Protein AF-A0A6B2KZ03-F1 (afdb_monomer_lite)

Sequence (681 aa):
MLKSKEKVSTKVFHKSSLATKYISTCLAEVIQSTKNRPAVLALSSSSALKGVYSELVRLHKTGLSFANVVVFHIDEYFPIQKDRIQSFYRFMDDNLFSLVDIKRENVHFPDGGQPKEGVEGWCREYEEKLRTLGGADVMVLGVGRGGRLGFNEPGSAKTSRTRLVHLDRQTRKDVEGTFFGIDSVPKQAITMGVGTILDSKRIFLVAFGEDKAPIIHKTVEGPVIPDVVSSYLQLHHQTELVVDSAAARNLTRIKSPWVLIPNSSGHKLDWSDFKTVKRAVIYLSLTINKSILKLTDNDYIQNHLEQLLDAQGPAHNINLQVFQQLKETITGWPGGKPTADYLGLTPDARVSRLNLDKPHGTTTRNPTDYIVHNFQHISAEGNPHINSHIYPKKVLIFSPHPDDDVISMGGTLIRLVEQGHHVAVAYQTSGNYAVWDDDVKRFSNFATRFSQLFGMEAGVLSKIERDVGTFLDKKGSGMPDNAEIRKIKGLIRETEARAAARYCGVHDKDIHFLNLPFYETGTEKKNELSHLDVDIIVNLLQEFKPHQIYAAGDLSDPHGTHRVCLKAIFKALKAIKQAKTEWLNTCQVWLYRGAWQEWEPHEIDMVIPMSPNELLQKRYAIFKHQSQKDPPAFPGSDPREFWQRSEARNRETAKIYDNLGFIDYEGMEAFVLYDVQTGKI

pLDDT: mean 88.34, std 13.54, range [32.75, 98.75]

Secondary structure (DSSP, 8-state):
----S-SSEEEEESSHHHHHHHHHHHHHHHHHH-SSS-EEEEE---GGGHHHHHHHHHHHHTT---TTEEEEE-EEEES--TTSTT-HHHHHHHHTGGGS---GGGEE---TTS-GGGHHHHHHHHHHHHHHTTS-SEEEEE--TT--BTTB-TT--TT--SEEEEPPHHHHHHHGGGGTSGGGS-SEEEE--HHHHHTSS-EEEEE-SGGGHHHHHHHHTS---TTSGGGGGGG-TTEEEEEEHHHHTTSHHHH-GGGG--GGG--------HHHHHHHHHHHHHHTT--GGG--HHHHHHTT-HHHHHHH--HHHHHHHHHHHHHHHB-S-TT-PPPHHHHTS-HHHHHHHTTPPPP-S--SS-GGGGS-S--TT--S---TTS--SS-SPEEEEEESSTTHHHHHHHHHHHHHHHTT-EEEEEE-S--TTSS-HHHHHHHHHHHHHHHHHTT--THHHHHHHHHHHHHHHH--TTPPPPHHHHHHHHHHHHHHHHHHHHHTT--GGGEEE---TTT-SSSSSPPPP-HHHHHHHHHHHHHH--SEEEEE--TT-TTSHHHHHHHHHHHHHHHHHHTT-GGGGG-EEEEEP-TT----TTT-SEEEEE-HHHHHHHHHHHTT-GGGTSS-SS-TT--S-HHHHHHHHHHHHHHHHHHHT----SEEEEEEEEBTTTTB-

Radius of gyration: 27.97 Å; chains: 1; bounding box: 70×53×86 Å

Organism: NCBI:txid1963864

InterPro domains:
  IPR003737 N-acetylglucosaminyl phosphatidylinositol deacetylase-related [PF02585] (396-572)
  IPR004547 Glucosamine-6-phosphate isomerase [cd01399] (19-248)
  IPR006148 Glucosamine/galactosamine-6-phosphate isomerase [PF01182] (19-221)
  IPR024078 Putative deacetylase LmbE-like domain superfamily [G3DSA:3.40.50.10320] (375-678)
  IPR024078 Putative deacetylase LmbE-like domain superfamily [SSF102588] (392-671)
  IPR037171 NagB/RpiA transferase-like [SSF100950] (18-253)
  IPR052960 Glucosamine-6-phosphate deaminase-like [PTHR42892] (2-677)

Foldseek 3Di:
DFPFLFLFAEDAAQDLLVLLLVVLVVLLVQCVVQPPAAAEEEEELDPSNLSNLQVNLVVQVVPRAQCRYAYAYFKFFAQDQCPDPLTSNVSCCVRHDVSHNHDPVRYHYQHNNDDPVCNVVSQVVSLVVCVVSVHHQEYEFEADLQQDTHQLAQQADLQDAWDKDFHDLQNLLLCQQVLLGSVSGGRIMTGGGNVSVLSHLAYEYEDEAQSLQVLVQCLTNNDQHSSNSSVSCSVRPHYYYRYYCNNPCNGCCNQPVLQRDDPVNPDADDLVPVLNLLSNLLCLLVVVLHALQPDFCVSCVVRNNVSVCVVVNGSNRSSVVSVVQLVLQEDQCPQADADPVLVPDDLVVNVVVLVDDDDDDDDPDDLSVLPDDDPPDDDPRHNPQHPRPDPQFQEEEEDLALQQCLLWCVLVLLSNSSSSHQYFYEHLALNLSFFDLVVLLVVLVVVLVVCVVVVHPSPVSVVLNVVSVVCVVVDDRRRFDDPSSSVSSSVLSLQLSVVLCVLSVHDPVRYHYLNQQQCVPSGLHGHQRDPSSLVSLLVVCVVSLGLEYEAAPERSPSSRSSVRSVVSNLSSLVVVVVVVDPSSVRYWYKHIHGLPDGDDSSQFSHKHFDAPVSLVSSLVSSVSSVSQQPQTSNVNSHRDGSSVSSQVQQQVVQVSVVSNPDDRGSGMRTIGIQDSPVRHD

Structure (mmCIF, N/CA/C/O backbone):
data_AF-A0A6B2KZ03-F1
#
_entry.id   AF-A0A6B2KZ03-F1
#
loop_
_atom_site.group_PDB
_atom_site.id
_atom_site.type_symbol
_atom_site.label_atom_id
_atom_site.label_alt_id
_atom_site.label_comp_id
_atom_site.label_asym_id
_atom_site.label_entity_id
_atom_site.label_seq_id
_atom_site.pdbx_PDB_ins_code
_atom_site.Cartn_x
_atom_site.Cartn_y
_atom_site.Cartn_z
_atom_site.occupancy
_atom_site.B_iso_or_equiv
_atom_site.auth_seq_id
_atom_site.auth_comp_id
_atom_site.auth_asym_id
_atom_site.auth_atom_id
_atom_site.pdbx_PDB_model_num
ATOM 1 N N . MET A 1 1 ? 19.294 11.155 23.821 1.00 44.44 1 MET A N 1
ATOM 2 C CA . MET A 1 1 ? 18.013 10.729 23.204 1.00 44.44 1 MET A CA 1
ATOM 3 C C . MET A 1 1 ? 17.640 11.818 22.208 1.00 44.44 1 MET A C 1
ATOM 5 O O . MET A 1 1 ? 17.598 12.972 22.618 1.00 44.44 1 MET A O 1
ATOM 9 N N . LEU A 1 2 ? 17.503 11.494 20.918 1.00 54.91 2 LEU A N 1
ATOM 10 C CA . LEU A 1 2 ? 17.175 12.475 19.871 1.00 54.91 2 LEU A CA 1
ATOM 11 C C . LEU A 1 2 ? 15.910 13.249 20.268 1.00 54.91 2 LEU A C 1
ATOM 13 O O . LEU A 1 2 ? 14.944 12.624 20.711 1.00 54.91 2 LEU A O 1
ATOM 17 N N . LYS A 1 3 ? 15.900 14.582 20.130 1.00 65.19 3 LYS A N 1
ATOM 18 C CA . LYS A 1 3 ? 14.657 15.352 20.279 1.00 65.19 3 LYS A CA 1
ATOM 19 C C . LYS A 1 3 ? 13.740 14.940 19.126 1.00 65.19 3 LYS A C 1
ATOM 21 O O . LYS A 1 3 ? 13.990 15.298 17.982 1.00 65.19 3 LYS A O 1
ATOM 26 N N . SER A 1 4 ? 12.736 14.122 19.424 1.00 82.25 4 SER A N 1
ATOM 27 C CA . SER A 1 4 ? 11.728 13.696 18.453 1.00 82.25 4 SER A CA 1
ATOM 28 C C . SER A 1 4 ? 10.843 14.891 18.087 1.00 82.25 4 SER A C 1
ATOM 30 O O . SER A 1 4 ? 10.546 15.716 18.955 1.00 82.25 4 SER A O 1
ATOM 32 N N . LYS A 1 5 ? 10.438 15.003 16.817 1.00 90.69 5 LYS A N 1
ATOM 33 C CA . LYS A 1 5 ? 9.444 16.008 16.392 1.00 90.69 5 LYS A CA 1
ATOM 34 C C . LYS A 1 5 ? 8.022 15.559 16.706 1.00 90.69 5 LYS A C 1
ATOM 36 O O . LYS A 1 5 ? 7.105 16.378 16.680 1.00 90.69 5 LYS A O 1
ATOM 41 N N . GLU A 1 6 ? 7.847 14.278 17.010 1.00 94.12 6 GLU A N 1
ATOM 42 C CA . GLU A 1 6 ? 6.576 13.711 17.406 1.00 94.12 6 GLU A CA 1
ATOM 43 C C . GLU A 1 6 ? 6.106 14.326 18.733 1.00 94.12 6 GLU A C 1
ATOM 45 O O . GLU A 1 6 ? 6.794 14.286 19.753 1.00 94.12 6 GLU A O 1
ATOM 50 N N . LYS A 1 7 ? 4.900 14.894 18.711 1.00 95.31 7 LYS A N 1
ATOM 51 C CA . LYS A 1 7 ? 4.214 15.520 19.854 1.00 95.31 7 LYS A CA 1
ATOM 52 C C . LYS A 1 7 ? 3.331 14.530 20.622 1.00 95.31 7 LYS A C 1
ATOM 54 O O . LYS A 1 7 ? 2.582 14.917 21.510 1.00 95.31 7 LYS A O 1
ATOM 59 N N . VAL A 1 8 ? 3.404 13.254 20.249 1.00 94.81 8 VAL A N 1
ATOM 60 C CA . VAL A 1 8 ? 2.690 12.119 20.843 1.00 94.81 8 VAL A CA 1
ATOM 61 C C . VAL A 1 8 ? 3.698 10.987 21.041 1.00 94.81 8 VAL A C 1
ATOM 63 O O . VAL A 1 8 ? 4.547 10.764 20.171 1.00 94.81 8 VAL A O 1
ATOM 66 N N . SER A 1 9 ? 3.600 10.248 22.154 1.00 95.31 9 SER A N 1
ATOM 67 C CA . SER A 1 9 ? 4.421 9.047 22.377 1.00 95.31 9 SER A CA 1
ATOM 68 C C . SER A 1 9 ? 4.257 8.094 21.194 1.00 95.31 9 SER A C 1
ATOM 70 O O . SER A 1 9 ? 3.136 7.714 20.873 1.00 95.31 9 SER A O 1
ATOM 72 N N . THR A 1 10 ? 5.344 7.731 20.513 1.00 96.50 10 THR A N 1
ATOM 73 C CA . THR A 1 10 ? 5.270 6.973 19.254 1.00 96.50 10 THR A CA 1
ATOM 74 C C . THR A 1 10 ? 6.103 5.699 19.322 1.00 96.50 10 THR A C 1
ATOM 76 O O . THR A 1 10 ? 7.333 5.746 19.396 1.00 96.50 10 THR A O 1
ATOM 79 N N . LYS A 1 11 ? 5.440 4.543 19.222 1.00 96.75 11 LYS A N 1
ATOM 80 C CA . LYS A 1 11 ? 6.067 3.219 19.152 1.00 96.75 11 LYS A CA 1
ATOM 81 C C . LYS A 1 11 ? 6.015 2.662 17.739 1.00 96.75 11 LYS A C 1
ATOM 83 O O . LYS A 1 11 ? 4.945 2.435 17.179 1.00 96.75 11 LYS A O 1
ATOM 88 N N . VAL A 1 12 ? 7.199 2.401 17.192 1.00 96.31 12 VAL A N 1
ATOM 89 C CA . VAL A 1 12 ? 7.371 1.799 15.866 1.00 96.31 12 VAL A CA 1
ATOM 90 C C . VAL A 1 12 ? 7.793 0.352 16.039 1.00 96.31 12 VAL A C 1
ATOM 92 O O . VAL A 1 12 ? 8.816 0.067 16.659 1.00 96.31 12 VAL A O 1
ATOM 95 N N . PHE A 1 13 ? 7.013 -0.556 15.467 1.00 95.25 13 PHE A N 1
ATOM 96 C CA . PHE A 1 13 ? 7.300 -1.983 15.447 1.00 95.25 13 PHE A CA 1
ATOM 97 C C . PHE A 1 13 ? 7.711 -2.418 14.044 1.00 95.25 13 PHE A C 1
ATOM 99 O O . PHE A 1 13 ? 7.125 -1.995 13.054 1.00 95.25 13 PHE A O 1
ATOM 106 N N . HIS A 1 14 ? 8.651 -3.358 13.943 1.00 87.12 14 HIS A N 1
ATOM 107 C CA . HIS A 1 14 ? 9.034 -3.919 12.642 1.00 87.12 14 HIS A CA 1
ATOM 108 C C . HIS A 1 14 ? 7.845 -4.593 11.924 1.00 87.12 14 HIS A C 1
ATOM 110 O O . HIS A 1 14 ? 7.786 -4.639 10.696 1.00 87.12 14 HIS A O 1
ATOM 116 N N . LYS A 1 15 ? 6.896 -5.170 12.673 1.00 84.00 15 LYS A N 1
ATOM 117 C CA . LYS A 1 15 ? 5.721 -5.861 12.122 1.00 84.00 15 LYS A CA 1
ATOM 118 C C . LYS A 1 15 ? 4.464 -5.479 12.891 1.00 84.00 15 LYS A C 1
ATOM 120 O O . LYS A 1 15 ? 4.477 -5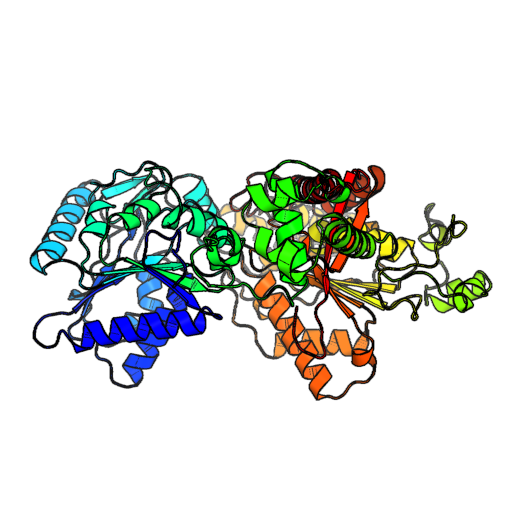.471 14.123 1.00 84.00 15 LYS A O 1
ATOM 125 N N . SER A 1 16 ? 3.361 -5.297 12.169 1.00 89.69 16 SER A N 1
ATOM 126 C CA . SER A 1 16 ? 2.028 -5.054 12.741 1.00 89.69 16 SER A CA 1
ATOM 127 C C . SER A 1 16 ? 1.582 -6.149 13.719 1.00 89.69 16 SER A C 1
ATOM 129 O O . SER A 1 16 ? 0.894 -5.862 14.694 1.00 89.69 16 SER A O 1
ATOM 131 N N . SER A 1 17 ? 2.033 -7.396 13.541 1.00 88.69 17 SER A N 1
ATOM 132 C CA . SER A 1 17 ? 1.764 -8.497 14.477 1.00 88.69 17 SER A CA 1
ATOM 133 C C . SER A 1 17 ? 2.414 -8.304 15.853 1.00 88.69 17 SER A C 1
ATOM 135 O O . SER A 1 17 ? 1.873 -8.761 16.855 1.00 88.69 17 SER A O 1
ATOM 137 N N . LEU A 1 18 ? 3.578 -7.645 15.924 1.00 93.94 18 LEU A N 1
ATOM 138 C CA . LEU A 1 18 ? 4.237 -7.331 17.198 1.00 93.94 18 LEU A CA 1
ATOM 139 C C . LEU A 1 18 ? 3.541 -6.157 17.889 1.00 93.94 18 LEU A C 1
ATOM 141 O O . LEU A 1 18 ? 3.259 -6.239 19.080 1.00 93.94 18 LEU A O 1
ATOM 145 N N . ALA A 1 19 ? 3.193 -5.121 17.122 1.00 94.81 19 ALA A N 1
ATOM 146 C CA . ALA A 1 19 ? 2.365 -4.013 17.595 1.00 94.81 19 ALA A CA 1
ATOM 147 C C . ALA A 1 19 ? 1.018 -4.505 18.153 1.00 94.81 19 ALA A C 1
ATOM 149 O O . ALA A 1 19 ? 0.606 -4.110 19.238 1.00 94.81 19 ALA A O 1
ATOM 150 N N . THR A 1 20 ? 0.373 -5.431 17.443 1.00 95.06 20 THR A N 1
ATOM 151 C CA . THR A 1 20 ? -0.874 -6.088 17.853 1.00 95.06 20 THR A CA 1
ATOM 152 C C . THR A 1 20 ? -0.744 -6.764 19.217 1.00 95.06 20 THR A C 1
ATOM 154 O O . THR A 1 20 ? -1.572 -6.535 20.099 1.00 95.06 20 THR A O 1
ATOM 157 N N . LYS A 1 21 ? 0.308 -7.571 19.411 1.00 96.44 21 LYS A N 1
ATOM 158 C CA . LYS A 1 21 ? 0.577 -8.226 20.698 1.00 96.44 21 LYS A CA 1
ATOM 159 C C . LYS A 1 21 ? 0.802 -7.205 21.804 1.00 96.44 21 LYS A C 1
ATOM 161 O O . LYS A 1 21 ? 0.206 -7.331 22.862 1.00 96.44 21 LYS A O 1
ATOM 166 N N . TYR A 1 22 ? 1.596 -6.173 21.528 1.00 98.19 22 TYR A N 1
ATOM 167 C CA . TYR A 1 22 ? 1.864 -5.098 22.476 1.00 98.19 22 TYR A CA 1
ATOM 168 C C . TYR A 1 22 ? 0.578 -4.403 22.959 1.00 98.19 22 TYR A C 1
ATOM 170 O O . TYR A 1 22 ? 0.349 -4.312 24.164 1.00 98.19 22 TYR A O 1
ATOM 178 N N . ILE A 1 23 ? -0.292 -3.982 22.032 1.00 97.88 23 ILE A N 1
ATOM 179 C CA . ILE A 1 23 ? -1.575 -3.343 22.367 1.00 97.88 23 ILE A CA 1
ATOM 180 C C . ILE A 1 23 ? -2.445 -4.299 23.192 1.00 97.88 23 ILE A C 1
ATOM 182 O O . ILE A 1 23 ? -2.988 -3.907 24.221 1.00 97.88 23 ILE A O 1
ATOM 186 N N . SER A 1 24 ? -2.546 -5.562 22.768 1.00 97.75 24 SER A N 1
ATOM 187 C CA . SER A 1 24 ? -3.373 -6.574 23.439 1.00 97.75 24 SER A CA 1
ATOM 188 C C . SER A 1 24 ? -2.896 -6.856 24.864 1.00 97.75 24 SER A C 1
ATOM 190 O O . SER A 1 24 ? -3.720 -6.976 25.766 1.00 97.75 24 SER A O 1
ATOM 192 N N . THR A 1 25 ? -1.579 -6.893 25.091 1.00 97.75 25 THR A N 1
ATOM 193 C CA . THR A 1 25 ? -0.992 -7.000 26.433 1.00 97.75 25 THR A CA 1
ATOM 194 C C . THR A 1 25 ? -1.372 -5.801 27.298 1.00 97.75 25 THR A C 1
ATOM 196 O O . THR A 1 25 ? -1.854 -5.994 28.408 1.00 97.75 25 THR A O 1
ATOM 199 N N . CYS A 1 26 ? -1.252 -4.571 26.789 1.00 97.75 26 CYS A N 1
ATOM 200 C CA . CYS A 1 26 ? -1.653 -3.386 27.552 1.00 97.75 26 CYS A CA 1
ATOM 201 C C . CYS A 1 26 ? -3.155 -3.360 27.877 1.00 97.75 26 CYS A C 1
ATOM 203 O O . CYS A 1 26 ? -3.539 -2.932 28.962 1.00 97.75 26 CYS A O 1
ATOM 205 N N . LEU A 1 27 ? -4.017 -3.820 26.966 1.00 97.81 27 LEU A N 1
ATOM 206 C CA . LEU A 1 27 ? -5.449 -3.962 27.245 1.00 97.81 27 LEU A CA 1
ATOM 207 C C . LEU A 1 27 ? -5.711 -5.022 28.321 1.00 97.81 27 LEU A C 1
ATOM 209 O O . LEU A 1 27 ? -6.503 -4.787 29.231 1.00 97.81 27 LEU A O 1
ATOM 213 N N . ALA A 1 28 ? -5.018 -6.160 28.256 1.00 97.38 28 ALA A N 1
ATOM 214 C CA . ALA A 1 28 ? -5.111 -7.203 29.272 1.00 97.38 28 ALA A CA 1
ATOM 215 C C . ALA A 1 28 ? -4.669 -6.696 30.656 1.00 97.38 28 ALA A C 1
ATOM 217 O O . ALA A 1 28 ? -5.339 -6.981 31.643 1.00 97.38 28 ALA A O 1
ATOM 218 N N . GLU A 1 29 ? -3.607 -5.889 30.732 1.00 97.12 29 GLU A N 1
ATOM 219 C CA . GLU A 1 29 ? -3.151 -5.244 31.973 1.00 97.12 29 GLU A CA 1
ATOM 220 C C . GLU A 1 29 ? -4.217 -4.304 32.562 1.00 97.12 29 GLU A C 1
ATOM 222 O O . GLU A 1 29 ? -4.446 -4.300 33.775 1.00 97.12 29 GLU A O 1
ATOM 227 N N . VAL A 1 30 ? -4.923 -3.533 31.725 1.00 96.50 30 VAL A N 1
ATOM 228 C CA . VAL A 1 30 ? -6.044 -2.684 32.172 1.00 96.50 30 VAL A CA 1
ATOM 229 C C . VAL A 1 30 ? -7.182 -3.538 32.737 1.00 96.50 30 VAL A C 1
ATOM 231 O O . VAL A 1 30 ? -7.671 -3.266 33.833 1.00 96.50 30 VAL A O 1
ATOM 234 N N . ILE A 1 31 ? -7.563 -4.610 32.039 1.00 96.06 31 ILE A N 1
ATOM 235 C CA . ILE A 1 31 ? -8.603 -5.543 32.502 1.00 96.06 31 ILE A CA 1
ATOM 236 C C . ILE A 1 31 ? -8.196 -6.196 33.835 1.00 96.06 31 ILE A C 1
ATOM 238 O O . ILE A 1 31 ? -8.995 -6.299 34.761 1.00 96.06 31 ILE A O 1
ATOM 242 N N . GLN A 1 32 ? -6.935 -6.601 33.977 1.00 94.44 32 GLN A N 1
ATOM 243 C CA . GLN A 1 32 ? -6.441 -7.278 35.178 1.00 94.44 32 GLN A CA 1
ATOM 244 C C . GLN A 1 32 ? -6.241 -6.344 36.376 1.00 94.44 32 GLN A C 1
ATOM 246 O O . GLN A 1 32 ? -6.350 -6.799 37.516 1.00 94.44 32 GLN A O 1
ATOM 251 N N . SER A 1 33 ? -5.942 -5.064 36.145 1.00 93.12 33 SER A N 1
ATOM 252 C CA . SER A 1 33 ? -5.753 -4.060 37.202 1.00 93.12 33 SER A CA 1
ATOM 253 C C . SER A 1 33 ? -7.070 -3.496 37.747 1.00 93.12 33 SER A C 1
ATOM 255 O O . SER A 1 33 ? -7.092 -2.897 38.821 1.00 93.12 33 SER A O 1
ATOM 257 N N . THR A 1 34 ? -8.190 -3.745 37.066 1.00 87.25 34 THR A N 1
ATOM 258 C CA . THR A 1 34 ? -9.535 -3.279 37.436 1.00 87.25 34 THR A CA 1
ATOM 259 C C . THR A 1 34 ? -10.372 -4.418 38.033 1.00 87.25 34 THR A C 1
ATOM 261 O O . THR A 1 34 ? -11.465 -4.732 37.589 1.00 87.25 34 THR A O 1
ATOM 264 N N . LYS A 1 35 ? -9.871 -5.080 39.086 1.00 77.88 35 LYS A N 1
ATOM 265 C CA . LYS A 1 35 ? -10.624 -6.182 39.731 1.00 77.88 35 LYS A CA 1
ATOM 266 C C . LYS A 1 35 ? -11.816 -5.707 40.569 1.00 77.88 35 LYS A C 1
ATOM 268 O O . LYS A 1 35 ? -12.819 -6.404 40.645 1.00 77.88 35 LYS A O 1
ATOM 273 N N . ASN A 1 36 ? -11.710 -4.524 41.180 1.00 86.50 36 ASN A N 1
ATOM 274 C CA . ASN A 1 36 ? -12.694 -4.003 42.145 1.00 86.50 36 ASN A CA 1
ATOM 275 C C . ASN A 1 36 ? -13.740 -3.055 41.529 1.00 86.50 36 ASN A C 1
ATOM 277 O O . ASN A 1 36 ? -14.578 -2.509 42.239 1.00 86.50 36 ASN A O 1
ATOM 281 N N . ARG A 1 37 ? -13.668 -2.812 40.219 1.00 93.94 37 ARG A N 1
ATOM 282 C CA . ARG A 1 37 ? -14.613 -2.006 39.432 1.00 93.94 37 ARG A CA 1
ATOM 283 C C . ARG A 1 37 ? -14.575 -2.503 37.988 1.00 93.94 37 ARG A C 1
ATOM 285 O O . ARG A 1 37 ? -13.560 -3.081 37.629 1.00 93.94 37 ARG A O 1
ATOM 292 N N . PRO A 1 38 ? -15.593 -2.292 37.147 1.00 95.31 38 PRO A N 1
ATOM 293 C CA . PRO A 1 38 ? -15.500 -2.706 35.752 1.00 95.31 38 PRO A CA 1
ATOM 294 C C . PRO A 1 38 ? -14.339 -2.018 35.018 1.00 95.31 38 PRO A C 1
ATOM 296 O O . PRO A 1 38 ? -14.053 -0.838 35.259 1.00 95.31 38 PRO A O 1
ATOM 299 N N . ALA A 1 39 ? -13.698 -2.756 34.109 1.00 97.88 39 ALA A N 1
ATOM 300 C CA . ALA A 1 39 ? -12.754 -2.204 33.140 1.00 97.88 39 ALA A CA 1
ATOM 301 C C . ALA A 1 39 ? -13.545 -1.534 32.013 1.00 97.88 39 ALA A C 1
ATOM 303 O O . ALA A 1 39 ? -14.330 -2.211 31.348 1.00 97.88 39 ALA A O 1
ATOM 304 N N . VAL A 1 40 ? -13.353 -0.237 31.776 1.00 98.44 40 VAL A N 1
ATOM 305 C CA . VAL A 1 40 ? -14.103 0.489 30.740 1.00 98.44 40 VAL A CA 1
ATOM 306 C C . VAL A 1 40 ? -13.231 0.659 29.501 1.00 98.44 40 VAL A C 1
ATOM 308 O O . VAL A 1 40 ? -12.272 1.430 29.510 1.00 98.44 40 VAL A O 1
ATOM 311 N N . LEU A 1 41 ? -13.557 -0.053 28.423 1.00 98.50 41 LEU A N 1
ATOM 312 C CA . LEU A 1 41 ? -12.817 -0.014 27.161 1.00 98.50 41 LEU A CA 1
ATOM 313 C C . LEU A 1 41 ? -13.629 0.716 26.091 1.00 98.50 41 LEU A C 1
ATOM 315 O O . LEU A 1 41 ? -14.808 0.422 25.904 1.00 98.50 41 LEU A O 1
ATOM 319 N N . ALA A 1 42 ? -12.991 1.601 25.328 1.00 98.25 42 ALA A N 1
ATOM 320 C CA . ALA A 1 42 ? -13.582 2.165 24.120 1.00 98.25 42 ALA A CA 1
ATOM 321 C C . ALA A 1 42 ? -12.908 1.604 22.857 1.00 98.25 42 ALA A C 1
ATOM 323 O O . ALA A 1 42 ? -11.686 1.675 22.713 1.00 98.25 42 ALA A O 1
ATOM 324 N N . LEU A 1 43 ? -13.690 1.010 21.953 1.00 97.69 43 LEU A N 1
ATOM 325 C CA . LEU A 1 43 ? -13.193 0.208 20.822 1.00 97.69 43 LEU A CA 1
ATOM 326 C C . LEU A 1 43 ? -13.775 0.685 19.479 1.00 97.69 43 LEU A C 1
ATOM 328 O O . LEU A 1 43 ? -14.870 1.244 19.443 1.00 97.69 43 LEU A O 1
ATOM 332 N N . SER A 1 44 ? -13.048 0.458 18.377 1.00 95.38 44 SER A N 1
ATOM 333 C CA . SER A 1 44 ? -13.452 0.842 17.012 1.00 95.38 44 SER A CA 1
ATOM 334 C C . SER A 1 44 ? -13.334 -0.310 16.014 1.00 95.38 44 SER A C 1
ATOM 336 O O . SER A 1 44 ? -12.454 -1.157 16.123 1.00 95.38 44 SER A O 1
ATOM 338 N N . SER A 1 45 ? -14.143 -0.297 14.956 1.00 91.56 45 SER A N 1
ATOM 339 C CA . SER A 1 45 ? -14.174 -1.361 13.936 1.00 91.56 45 SER A CA 1
ATOM 340 C C . SER A 1 45 ? -13.119 -1.212 12.824 1.00 91.56 45 SER A C 1
ATOM 342 O O . SER A 1 45 ? -13.341 -1.552 11.662 1.00 91.56 45 SER A O 1
ATOM 344 N N . SER A 1 46 ? -11.929 -0.702 13.156 1.00 86.56 46 SER A N 1
ATOM 345 C CA . SER A 1 46 ? -10.842 -0.528 12.183 1.00 86.56 46 SER A CA 1
ATOM 346 C C . SER A 1 46 ? -10.233 -1.870 11.761 1.00 86.56 46 SER A C 1
ATOM 348 O O . SER A 1 46 ? -9.930 -2.730 12.591 1.00 86.56 46 SER A O 1
ATOM 350 N N . SER A 1 47 ? -9.945 -2.036 10.465 1.00 81.56 47 SER A N 1
ATOM 351 C CA . SER A 1 47 ? -9.273 -3.236 9.943 1.00 81.56 47 SER A CA 1
ATOM 352 C C . SER A 1 47 ? -7.893 -3.470 10.569 1.00 81.56 47 SER A C 1
ATOM 354 O O . SER A 1 47 ? -7.487 -4.623 10.726 1.00 81.56 47 SER A O 1
ATOM 356 N N . ALA A 1 48 ? -7.208 -2.403 10.998 1.00 86.50 48 ALA A N 1
ATOM 357 C CA . ALA A 1 48 ? -5.930 -2.485 11.706 1.00 86.50 48 ALA A CA 1
ATOM 358 C C . ALA A 1 48 ? -6.054 -3.153 13.090 1.00 86.50 48 ALA A C 1
ATOM 360 O O . ALA A 1 48 ? -5.067 -3.678 13.602 1.00 86.50 48 ALA A O 1
ATOM 361 N N . LEU A 1 49 ? -7.255 -3.168 13.681 1.00 93.38 49 LEU A N 1
ATOM 362 C CA . LEU A 1 49 ? -7.511 -3.705 15.020 1.00 93.38 49 LEU A CA 1
ATOM 363 C C . LEU A 1 49 ? -7.990 -5.158 15.023 1.00 93.38 49 LEU A C 1
ATOM 365 O O . LEU A 1 49 ? -7.995 -5.776 16.082 1.00 93.38 49 LEU A O 1
ATOM 369 N N . LYS A 1 50 ? -8.299 -5.755 13.861 1.00 91.62 50 LYS A N 1
ATOM 370 C CA . LYS A 1 50 ? -8.680 -7.180 13.777 1.00 91.62 50 LYS A CA 1
ATOM 371 C C . LYS A 1 50 ? -7.678 -8.089 14.485 1.00 91.62 50 LYS A C 1
ATOM 373 O O . LYS A 1 50 ? -8.071 -8.943 15.268 1.00 91.62 50 LYS A O 1
ATOM 378 N N . GLY A 1 51 ? -6.383 -7.857 14.259 1.00 91.06 51 GLY A N 1
ATOM 379 C CA . GLY A 1 51 ? -5.327 -8.620 14.924 1.00 91.06 51 GLY A CA 1
ATOM 380 C C . GLY A 1 51 ? -5.354 -8.475 16.447 1.00 91.06 51 GLY A C 1
ATOM 381 O O . GLY A 1 51 ? -5.105 -9.452 17.148 1.00 91.06 51 GLY A O 1
ATOM 382 N N . VAL A 1 52 ? -5.675 -7.279 16.957 1.00 96.38 52 VAL A N 1
ATOM 383 C CA . VAL A 1 52 ? -5.787 -7.007 18.402 1.00 96.38 52 VAL A CA 1
ATOM 384 C C . VAL A 1 52 ? -6.933 -7.822 18.989 1.00 96.38 52 VAL A C 1
ATOM 386 O O . VAL A 1 52 ? -6.746 -8.492 19.999 1.00 96.38 52 VAL A O 1
ATOM 389 N N . TYR A 1 53 ? -8.088 -7.858 18.322 1.00 97.50 53 TYR A N 1
ATOM 390 C CA . TYR A 1 53 ? -9.222 -8.672 18.763 1.00 97.50 53 TYR A CA 1
ATOM 391 C C . TYR A 1 53 ? -8.916 -10.170 18.736 1.00 97.50 53 TYR A C 1
ATOM 393 O O . TYR A 1 53 ? -9.142 -10.848 19.738 1.00 97.50 53 TYR A O 1
ATOM 401 N N . SER A 1 54 ? -8.297 -10.678 17.666 1.00 95.88 54 SER A N 1
ATOM 402 C CA . SER A 1 54 ? -7.865 -12.079 17.599 1.00 95.88 54 SER A CA 1
ATOM 403 C C . SER A 1 54 ? -6.900 -12.452 18.733 1.00 95.88 54 SER A C 1
ATOM 405 O O . SER A 1 54 ? -6.996 -13.543 19.298 1.00 95.88 54 SER A O 1
ATOM 407 N N . GLU A 1 55 ? -5.974 -11.559 19.090 1.00 97.62 55 GLU A N 1
ATOM 408 C CA . GLU A 1 55 ? -5.024 -11.798 20.180 1.00 97.62 55 GLU A CA 1
ATOM 409 C C . GLU A 1 55 ? -5.692 -11.708 21.561 1.00 97.62 55 GLU A C 1
ATOM 411 O O . GLU A 1 55 ? -5.382 -12.520 22.429 1.00 97.62 55 GLU A O 1
ATOM 416 N N . LEU A 1 56 ? -6.660 -10.809 21.766 1.00 98.25 56 LEU A N 1
ATOM 417 C CA . LEU A 1 56 ? -7.479 -10.777 22.984 1.00 98.25 56 LEU A CA 1
ATOM 418 C C . LEU A 1 56 ? -8.296 -12.064 23.164 1.00 98.25 56 LEU A C 1
ATOM 420 O O . LEU A 1 56 ? -8.328 -12.615 24.262 1.00 98.25 56 LEU A O 1
ATOM 424 N N . VAL A 1 57 ? -8.885 -12.593 22.088 1.00 98.25 57 VAL A N 1
ATOM 425 C CA . VAL A 1 57 ? -9.565 -13.899 22.097 1.00 98.25 57 VAL A CA 1
ATOM 426 C C . VAL A 1 57 ? -8.584 -15.019 22.451 1.00 98.25 57 VAL A C 1
ATOM 428 O O . VAL A 1 57 ? -8.909 -15.916 23.230 1.00 98.25 57 VAL A O 1
ATOM 431 N N . ARG A 1 58 ? -7.352 -14.976 21.927 1.00 98.00 58 ARG A N 1
ATOM 432 C CA . ARG A 1 58 ? -6.301 -15.931 22.308 1.00 98.00 58 ARG A CA 1
ATOM 433 C C . ARG A 1 58 ? -5.961 -15.822 23.797 1.00 98.00 58 ARG A C 1
ATOM 435 O O . ARG A 1 58 ? -5.851 -16.851 24.456 1.00 98.00 58 ARG A O 1
ATOM 442 N N . LEU A 1 59 ? -5.813 -14.604 24.322 1.00 97.81 59 LEU A N 1
ATOM 443 C CA . LEU A 1 59 ? -5.541 -14.358 25.741 1.00 97.81 59 LEU A CA 1
ATOM 444 C C . LEU A 1 59 ? -6.689 -14.841 26.635 1.00 97.81 59 LEU A C 1
ATOM 446 O O . LEU A 1 59 ? -6.428 -15.421 27.690 1.00 97.81 59 LEU A O 1
ATOM 450 N N . HIS A 1 60 ? -7.938 -14.680 26.190 1.00 98.06 60 HIS A N 1
ATOM 451 C CA . HIS A 1 60 ? -9.117 -15.213 26.871 1.00 98.06 60 HIS A CA 1
ATOM 452 C C . HIS A 1 60 ? -9.063 -16.734 27.000 1.00 98.06 60 HIS A C 1
ATOM 454 O O . HIS A 1 60 ? -9.165 -17.268 28.103 1.00 98.06 60 HIS A O 1
ATOM 460 N N . LYS A 1 61 ? -8.759 -17.430 25.898 1.00 96.50 61 LYS A N 1
ATOM 461 C CA . LYS A 1 61 ? -8.557 -18.889 25.891 1.00 96.50 61 LYS A CA 1
ATOM 462 C C . LYS A 1 61 ? -7.426 -19.349 26.820 1.00 96.50 61 LYS A C 1
ATOM 464 O O . LYS A 1 61 ? -7.387 -20.518 27.185 1.00 96.50 61 LYS A O 1
ATOM 469 N N . THR A 1 62 ? -6.518 -18.449 27.203 1.00 95.56 62 THR A N 1
ATOM 470 C CA . THR A 1 62 ? -5.431 -18.708 28.161 1.00 95.56 62 THR A CA 1
ATOM 471 C C . THR A 1 62 ? -5.670 -18.130 29.564 1.00 95.56 62 THR A C 1
ATOM 473 O O . THR A 1 62 ? -4.761 -18.188 30.387 1.00 95.56 62 THR A O 1
ATOM 476 N N . GLY A 1 63 ? -6.860 -17.586 29.857 1.00 95.62 63 GLY A N 1
ATOM 477 C CA . GLY A 1 63 ? -7.280 -17.212 31.217 1.00 95.62 63 GLY A CA 1
ATOM 478 C C . GLY A 1 63 ? -7.652 -15.741 31.459 1.00 95.62 63 GLY A C 1
ATOM 479 O O . GLY A 1 63 ? -7.975 -15.391 32.592 1.00 95.62 63 GLY A O 1
ATOM 480 N N . LEU A 1 64 ? -7.623 -14.858 30.454 1.00 97.06 64 LEU A N 1
ATOM 481 C CA . LEU A 1 64 ? -8.099 -13.472 30.609 1.00 97.06 64 LEU A CA 1
ATOM 482 C C . LEU A 1 64 ? -9.640 -13.416 30.589 1.00 97.06 64 LEU A C 1
ATOM 484 O O . LEU A 1 64 ? -10.235 -13.752 29.576 1.00 97.06 64 LEU A O 1
ATOM 488 N N . SER A 1 65 ? -10.301 -12.964 31.657 1.00 96.88 65 SER A N 1
ATOM 489 C CA . SER A 1 65 ? -11.775 -12.848 31.691 1.00 96.88 65 SER A CA 1
ATOM 490 C C . SER A 1 65 ? -12.265 -11.452 31.293 1.00 96.88 65 SER A C 1
ATOM 492 O O . SER A 1 65 ? -11.711 -10.440 31.721 1.00 96.88 65 SER A O 1
ATOM 494 N N . PHE A 1 66 ? -13.341 -11.417 30.509 1.00 97.88 66 PHE A N 1
ATOM 495 C CA . PHE A 1 66 ? -14.091 -10.237 30.082 1.00 97.88 66 PHE A CA 1
ATOM 496 C C . PHE A 1 66 ? -15.412 -10.057 30.851 1.00 97.88 66 PHE A C 1
ATOM 498 O O . PHE A 1 66 ? -16.150 -9.105 30.595 1.00 97.88 66 PHE A O 1
ATOM 505 N N . ALA A 1 67 ? -15.712 -10.914 31.833 1.00 96.31 67 ALA A N 1
ATOM 506 C CA . ALA A 1 67 ? -16.975 -10.884 32.577 1.00 96.31 67 ALA A CA 1
ATOM 507 C C . ALA A 1 67 ? -17.226 -9.568 33.345 1.00 96.31 67 ALA A C 1
ATOM 509 O O . ALA A 1 67 ? -18.380 -9.209 33.591 1.00 96.31 67 ALA A O 1
ATOM 510 N N . ASN A 1 68 ? -16.157 -8.848 33.713 1.00 95.94 68 ASN A N 1
ATOM 511 C CA . ASN A 1 68 ? -16.198 -7.534 34.371 1.00 95.94 68 ASN A CA 1
ATOM 512 C C . ASN A 1 68 ? -15.691 -6.395 33.461 1.00 95.94 68 ASN A C 1
ATOM 514 O O . ASN A 1 68 ? -15.151 -5.394 33.931 1.00 95.94 68 ASN A O 1
ATOM 518 N N . VAL A 1 69 ? -15.815 -6.560 32.144 1.00 98.12 69 VAL A N 1
ATOM 519 C CA . VAL A 1 69 ? -15.455 -5.538 31.156 1.00 98.12 69 VAL A CA 1
ATOM 520 C C . VAL A 1 69 ? -16.723 -4.864 30.644 1.00 98.12 69 VAL A C 1
ATOM 522 O O . VAL A 1 69 ? -17.717 -5.535 30.365 1.00 98.12 69 VAL A O 1
ATOM 525 N N . VAL A 1 70 ? -16.671 -3.538 30.515 1.00 98.50 70 VAL A N 1
ATOM 526 C CA . VAL A 1 70 ? -17.683 -2.698 29.871 1.00 98.50 70 VAL A CA 1
ATOM 527 C C . VAL A 1 70 ? -17.074 -2.080 28.623 1.00 98.50 70 VAL A C 1
ATOM 529 O O . VAL A 1 70 ? -15.998 -1.488 28.679 1.00 98.50 70 VAL A O 1
ATOM 532 N N . VAL A 1 71 ? -17.751 -2.228 27.487 1.00 98.38 71 VAL A N 1
ATOM 533 C CA . VAL A 1 71 ? -17.279 -1.743 26.188 1.00 98.38 71 VAL A CA 1
ATOM 534 C C . VAL A 1 71 ? -18.184 -0.636 25.678 1.00 98.38 71 VAL A C 1
ATOM 536 O O . VAL A 1 71 ? -19.399 -0.795 25.634 1.00 98.38 71 VAL A O 1
ATOM 539 N N . PHE A 1 72 ? -17.576 0.449 25.215 1.00 98.50 72 PHE A N 1
ATOM 540 C CA . PHE A 1 72 ? -18.222 1.520 24.469 1.00 98.50 72 PHE A CA 1
ATOM 541 C C . PHE A 1 72 ? -17.672 1.532 23.040 1.00 98.50 72 PHE A C 1
ATOM 543 O O . PHE A 1 72 ? -16.483 1.766 22.826 1.00 98.50 72 PHE A O 1
ATOM 550 N N . HIS A 1 73 ? -18.507 1.244 22.043 1.00 97.75 73 HIS A N 1
ATOM 551 C CA . HIS A 1 73 ? -18.075 1.319 20.649 1.00 97.75 73 HIS A CA 1
ATOM 552 C C . HIS A 1 73 ? -18.227 2.733 20.097 1.00 97.75 73 HIS A C 1
ATOM 554 O O . HIS A 1 73 ? -19.230 3.397 20.351 1.00 97.75 73 HIS A O 1
ATOM 560 N N . ILE A 1 74 ? -17.224 3.175 19.345 1.00 96.31 74 ILE A N 1
ATOM 561 C CA . ILE A 1 74 ? -17.036 4.581 18.985 1.00 96.31 74 ILE A CA 1
ATOM 562 C C . ILE A 1 74 ? -18.053 5.071 17.945 1.00 96.31 74 ILE A C 1
ATOM 564 O O . ILE A 1 74 ? -18.409 6.246 17.968 1.00 96.31 74 ILE A O 1
ATOM 568 N N . ASP A 1 75 ? -18.539 4.206 17.056 1.00 96.25 75 ASP A N 1
ATOM 569 C CA . ASP A 1 75 ? -19.428 4.594 15.957 1.00 96.25 75 ASP A CA 1
ATOM 570 C C . ASP A 1 75 ? -20.316 3.455 15.410 1.00 96.25 75 ASP A C 1
ATOM 572 O O . ASP A 1 75 ? -20.090 2.281 15.688 1.00 96.25 75 ASP A O 1
ATOM 576 N N . GLU A 1 76 ? -21.354 3.808 14.645 1.00 96.62 76 GLU A N 1
ATOM 577 C CA . GLU A 1 76 ? -22.144 2.903 13.790 1.00 96.62 76 GLU A CA 1
ATOM 578 C C . GLU A 1 76 ? -22.767 3.696 12.631 1.00 96.62 76 GLU A C 1
ATOM 580 O O . GLU A 1 76 ? -23.085 4.882 12.773 1.00 96.62 76 GLU A O 1
ATOM 585 N N . TYR A 1 77 ? -22.968 3.054 11.480 1.00 96.50 77 TYR A N 1
ATOM 586 C CA . TYR A 1 77 ? -23.672 3.680 10.358 1.00 96.50 77 TYR A CA 1
ATOM 587 C C . TYR A 1 77 ? -25.147 3.975 10.681 1.00 96.50 77 TYR A C 1
ATOM 589 O O . TYR A 1 77 ? -25.761 3.327 11.524 1.00 96.50 77 TYR A O 1
ATOM 597 N N . PHE A 1 78 ? -25.747 4.943 9.980 1.00 96.00 78 PHE A N 1
ATOM 598 C CA . PHE A 1 78 ? -27.155 5.298 10.158 1.00 96.00 78 PHE A CA 1
ATOM 599 C C . PHE A 1 78 ? -27.865 5.596 8.817 1.00 96.00 78 PHE A C 1
ATOM 601 O O . PHE A 1 78 ? -27.429 6.486 8.078 1.00 96.00 78 PHE A O 1
ATOM 608 N N . PRO A 1 79 ? -28.995 4.933 8.507 1.00 94.94 79 PRO A N 1
ATOM 609 C CA . PRO A 1 79 ? -29.540 3.770 9.205 1.00 94.94 79 PRO A CA 1
ATOM 610 C C . PRO A 1 79 ? -28.769 2.483 8.854 1.00 94.94 79 PRO A C 1
ATOM 612 O O . PRO A 1 79 ? -28.343 2.304 7.712 1.00 94.94 79 PRO A O 1
ATOM 615 N N . ILE A 1 80 ? -28.624 1.561 9.809 1.00 93.38 80 ILE A N 1
ATOM 616 C CA . ILE A 1 80 ? -28.141 0.193 9.559 1.00 93.38 80 ILE A CA 1
ATOM 617 C C . ILE A 1 80 ? -28.698 -0.784 10.601 1.00 93.38 80 ILE A C 1
ATOM 619 O O . ILE A 1 80 ? -28.779 -0.465 11.784 1.00 93.38 80 ILE A O 1
ATOM 623 N N . GLN A 1 81 ? -29.084 -1.986 10.168 1.00 90.69 81 GLN A N 1
ATOM 624 C CA . GLN A 1 81 ? -29.518 -3.054 11.075 1.00 90.69 81 GLN A CA 1
ATOM 625 C C . GLN A 1 81 ? -28.309 -3.848 11.591 1.00 90.69 81 GLN A C 1
ATOM 627 O O . GLN A 1 81 ? -27.347 -4.064 10.851 1.00 90.69 81 GLN A O 1
ATOM 632 N N . LYS A 1 82 ? -28.362 -4.296 12.853 1.00 88.69 82 LYS A N 1
ATOM 633 C CA . LYS A 1 82 ? -27.235 -4.948 13.559 1.00 88.69 82 LYS A CA 1
ATOM 634 C C . LYS A 1 82 ? -26.803 -6.285 12.953 1.00 88.69 82 LYS A C 1
ATOM 636 O O . LYS A 1 82 ? -25.679 -6.721 13.169 1.00 88.69 82 LYS A O 1
ATOM 641 N N . ASP A 1 83 ? -27.692 -6.953 12.227 1.00 84.75 83 ASP A N 1
ATOM 642 C CA . ASP A 1 83 ? -27.444 -8.235 11.567 1.00 84.75 83 ASP A CA 1
ATOM 643 C C . ASP A 1 83 ? -26.818 -8.084 10.170 1.00 84.75 83 ASP A C 1
ATOM 645 O O . ASP A 1 83 ? -26.370 -9.070 9.580 1.00 84.75 83 ASP A O 1
ATOM 649 N N . ARG A 1 84 ? -26.736 -6.855 9.642 1.00 85.50 84 ARG A N 1
ATOM 650 C CA . ARG A 1 84 ? -26.112 -6.582 8.344 1.00 85.50 84 ARG A CA 1
ATOM 651 C C . ARG A 1 84 ? -24.619 -6.847 8.416 1.00 85.50 84 ARG A C 1
ATOM 653 O O . ARG A 1 84 ? -23.942 -6.427 9.348 1.00 85.50 84 ARG A O 1
ATOM 660 N N . ILE A 1 85 ? -24.081 -7.459 7.365 1.00 84.12 85 ILE A N 1
ATOM 661 C CA . ILE A 1 85 ? -22.648 -7.771 7.271 1.00 84.12 85 ILE A CA 1
ATOM 662 C C . ILE A 1 85 ? -21.753 -6.521 7.340 1.00 84.12 85 ILE A C 1
ATOM 664 O O . ILE A 1 85 ? -20.600 -6.617 7.749 1.00 84.12 85 ILE A O 1
ATOM 668 N N . GLN A 1 86 ? -22.281 -5.349 6.971 1.00 86.75 86 GLN A N 1
ATOM 669 C CA . GLN A 1 86 ? -21.572 -4.070 7.043 1.00 86.75 86 GLN A CA 1
ATOM 670 C C . GLN A 1 86 ? -21.686 -3.355 8.399 1.00 86.75 86 GLN A C 1
ATOM 672 O O . GLN A 1 86 ? -21.025 -2.335 8.588 1.00 86.75 86 GLN A O 1
ATOM 677 N N . SER A 1 87 ? -22.517 -3.847 9.325 1.00 92.75 87 SER A N 1
ATOM 678 C CA . SER A 1 87 ? -22.661 -3.252 10.658 1.00 92.75 87 SER A CA 1
ATOM 679 C C . SER A 1 87 ? -21.376 -3.420 11.461 1.00 92.75 87 SER A C 1
ATOM 681 O O . SER A 1 87 ? -20.768 -4.496 11.497 1.00 92.75 87 SER A O 1
ATOM 683 N N . PHE A 1 88 ? -20.977 -2.356 12.154 1.00 95.12 88 PHE A N 1
ATOM 684 C CA . PHE A 1 88 ? -19.865 -2.415 13.092 1.00 95.12 88 PHE A CA 1
ATOM 685 C C . PHE A 1 88 ? -20.194 -3.278 14.314 1.00 95.12 88 PHE A C 1
ATOM 687 O O . PHE A 1 88 ? -19.300 -3.939 14.848 1.00 95.12 88 PHE A O 1
ATOM 694 N N . TYR A 1 89 ? -21.464 -3.368 14.721 1.00 95.12 89 TYR A N 1
ATOM 695 C CA . TYR A 1 89 ? -21.875 -4.332 15.742 1.00 95.12 89 TYR A CA 1
ATOM 696 C C . TYR A 1 89 ? -21.570 -5.761 15.293 1.00 95.12 89 TYR A C 1
ATOM 698 O O . TYR A 1 89 ? -20.903 -6.504 16.015 1.00 95.12 89 TYR A O 1
ATOM 706 N N . ARG A 1 90 ? -21.992 -6.127 14.073 1.00 92.19 90 ARG A N 1
ATOM 707 C CA . ARG A 1 90 ? -21.719 -7.451 13.501 1.00 92.19 90 ARG A CA 1
ATOM 708 C C . ARG A 1 90 ? -20.223 -7.730 13.418 1.00 92.19 90 ARG A C 1
ATOM 710 O O . ARG A 1 90 ? -19.775 -8.802 13.815 1.00 92.19 90 ARG A O 1
ATOM 717 N N . PHE A 1 91 ? -19.449 -6.749 12.954 1.00 93.12 91 PHE A N 1
ATOM 718 C CA . PHE A 1 91 ? -17.993 -6.836 12.919 1.00 93.12 91 PHE A CA 1
ATOM 719 C C . PHE A 1 91 ? -17.415 -7.173 14.299 1.00 93.12 91 PHE A C 1
ATOM 721 O O . PHE A 1 91 ? -16.631 -8.113 14.424 1.00 93.12 91 PHE A O 1
ATOM 728 N N . MET A 1 92 ? -17.785 -6.427 15.339 1.00 96.44 92 MET A N 1
ATOM 729 C CA . MET A 1 92 ? -17.247 -6.646 16.680 1.00 96.44 92 MET A CA 1
ATOM 730 C C . MET A 1 92 ? -17.733 -7.956 17.299 1.00 96.44 92 MET A C 1
ATOM 732 O O . MET A 1 92 ? -16.982 -8.600 18.032 1.00 96.44 92 MET A O 1
ATOM 736 N N . ASP A 1 93 ? -18.955 -8.380 16.988 1.00 95.31 93 ASP A N 1
ATOM 737 C CA . ASP A 1 93 ? -19.483 -9.657 17.452 1.00 95.31 93 ASP A CA 1
ATOM 738 C C . ASP A 1 93 ? -18.723 -10.841 16.848 1.00 95.31 93 ASP A C 1
ATOM 740 O O . ASP A 1 93 ? -18.252 -11.701 17.594 1.00 95.31 93 ASP A O 1
ATOM 744 N N . ASP A 1 94 ? -18.502 -10.830 15.530 1.00 93.12 94 ASP A N 1
ATOM 745 C CA . ASP A 1 94 ? -17.769 -11.881 14.814 1.00 93.12 94 ASP A CA 1
ATOM 746 C C . ASP A 1 94 ? -16.282 -11.951 15.221 1.00 93.12 94 ASP A C 1
ATOM 748 O O . ASP A 1 94 ? -15.672 -13.018 15.153 1.00 93.12 94 ASP A O 1
ATOM 752 N N . ASN A 1 95 ? -15.670 -10.823 15.613 1.00 94.75 95 ASN A N 1
ATOM 753 C CA . ASN A 1 95 ? -14.230 -10.753 15.904 1.00 94.75 95 ASN A CA 1
ATOM 754 C C . ASN A 1 95 ? -13.884 -10.773 17.403 1.00 94.75 95 ASN A C 1
ATOM 756 O O . ASN A 1 95 ? -12.735 -11.062 17.740 1.00 94.75 95 ASN A O 1
ATOM 760 N N . LEU A 1 96 ? -14.825 -10.457 18.299 1.00 97.31 96 LEU A N 1
ATOM 761 C CA . LEU A 1 96 ? -14.558 -10.371 19.737 1.00 97.31 96 LEU A CA 1
ATOM 762 C C . LEU A 1 96 ? -15.725 -10.857 20.600 1.00 97.31 96 LEU A C 1
ATOM 764 O O . LEU A 1 96 ? -15.547 -11.807 21.356 1.00 97.31 96 LEU A O 1
ATOM 768 N N . PHE A 1 97 ? -16.894 -10.210 20.539 1.00 96.88 97 PHE A N 1
ATOM 769 C CA . PHE A 1 97 ? -17.900 -10.361 21.602 1.00 96.88 97 PHE A CA 1
ATOM 770 C C . PHE A 1 97 ? -18.515 -11.762 21.681 1.00 96.88 97 PHE A C 1
ATOM 772 O O . PHE A 1 97 ? -18.811 -12.221 22.779 1.00 96.88 97 PHE A O 1
ATOM 779 N N . SER A 1 98 ? -18.674 -12.465 20.555 1.00 96.69 98 SER A N 1
ATOM 780 C CA . SER A 1 98 ? -19.154 -13.857 20.546 1.00 96.69 98 SER A CA 1
ATOM 781 C C . SER A 1 98 ? -18.091 -14.882 20.964 1.00 96.69 98 SER A C 1
ATOM 783 O O . SER A 1 98 ? -18.406 -16.055 21.158 1.00 96.69 98 SER A O 1
ATOM 785 N N . LEU A 1 99 ? -16.835 -14.450 21.105 1.00 98.00 99 LEU A N 1
ATOM 786 C CA . LEU A 1 99 ? -15.667 -15.307 21.306 1.00 98.00 99 LEU A CA 1
ATOM 787 C C . LEU A 1 99 ? -15.058 -15.188 22.712 1.00 98.00 99 LEU A C 1
ATOM 789 O O . LEU A 1 99 ? -14.049 -15.843 22.989 1.00 98.00 99 LEU A O 1
ATOM 793 N N . VAL A 1 100 ? -15.640 -14.354 23.580 1.00 98.31 100 VAL A N 1
ATOM 794 C CA . VAL A 1 100 ? -15.200 -14.121 24.965 1.00 98.31 100 VAL A CA 1
ATOM 795 C C . VAL A 1 100 ? -16.388 -14.097 25.931 1.00 98.31 100 VAL A C 1
ATOM 797 O O . VAL A 1 100 ? -17.533 -13.934 25.520 1.00 98.31 100 VAL A O 1
ATOM 800 N N . ASP A 1 101 ? -16.123 -14.213 27.230 1.00 97.94 101 ASP A N 1
ATOM 801 C CA . ASP A 1 101 ? -17.115 -14.232 28.319 1.00 97.94 101 ASP A CA 1
ATOM 802 C C . ASP A 1 101 ? -17.666 -12.839 28.702 1.00 97.94 101 ASP A C 1
ATOM 804 O O . ASP A 1 101 ? -18.050 -12.606 29.851 1.00 97.94 101 ASP A O 1
ATOM 808 N N . ILE A 1 102 ? -17.711 -11.892 27.757 1.00 97.94 102 ILE A N 1
ATOM 809 C CA . ILE A 1 102 ? -18.275 -10.558 28.002 1.00 97.94 102 ILE A CA 1
ATOM 810 C C . ILE A 1 102 ? -19.801 -10.623 28.118 1.00 97.94 102 ILE A C 1
ATOM 812 O O . ILE A 1 102 ? -20.494 -11.242 27.308 1.00 97.94 102 ILE A O 1
ATOM 816 N N . LYS A 1 103 ? -20.345 -9.927 29.115 1.00 97.62 103 LYS A N 1
ATOM 817 C CA . LYS A 1 103 ? -21.792 -9.787 29.299 1.00 97.62 103 LYS A CA 1
ATOM 818 C C . LYS A 1 103 ? -22.379 -8.834 28.259 1.00 97.62 103 LYS A C 1
ATOM 820 O O . LYS A 1 103 ? -21.842 -7.750 28.037 1.00 97.62 103 LYS A O 1
ATOM 825 N N . ARG A 1 104 ? -23.489 -9.206 27.617 1.00 96.00 104 ARG A N 1
ATOM 826 C CA . ARG A 1 104 ? -24.062 -8.421 26.506 1.00 96.00 104 ARG A CA 1
ATOM 827 C C . ARG A 1 104 ? -24.607 -7.073 26.966 1.00 96.00 104 ARG A C 1
ATOM 829 O O . ARG A 1 104 ? -24.467 -6.089 26.249 1.00 96.00 104 ARG A O 1
ATOM 836 N N . GLU A 1 105 ? -25.130 -7.006 28.183 1.00 96.88 105 GLU A N 1
ATOM 837 C CA . GLU A 1 105 ? -25.569 -5.776 28.841 1.00 96.88 105 GLU A CA 1
ATOM 838 C C . GLU A 1 105 ? -24.430 -4.777 29.103 1.00 96.88 105 GLU A C 1
ATOM 840 O O . GLU A 1 105 ? -24.696 -3.588 29.279 1.00 96.88 105 GLU A O 1
ATOM 845 N N . ASN A 1 106 ? -23.174 -5.235 29.076 1.00 97.44 106 ASN A N 1
ATOM 846 C CA . ASN A 1 106 ? -21.980 -4.403 29.221 1.00 97.44 106 ASN A CA 1
ATOM 847 C C . ASN A 1 106 ? -21.428 -3.904 27.872 1.00 97.44 106 ASN A C 1
ATOM 849 O O . ASN A 1 106 ? -20.396 -3.233 27.846 1.00 97.44 106 ASN A O 1
ATOM 853 N N . VAL A 1 107 ? -22.074 -4.229 26.748 1.00 97.50 107 VAL A N 1
ATOM 854 C CA . VAL A 1 107 ? -21.686 -3.750 25.416 1.00 97.50 107 VAL A CA 1
ATOM 855 C C . VAL A 1 107 ? -22.595 -2.589 25.017 1.00 97.50 107 VAL A C 1
ATOM 857 O O . VAL A 1 107 ? -23.790 -2.759 24.780 1.00 97.50 107 VAL A O 1
ATOM 860 N N . HIS A 1 108 ? -22.023 -1.392 24.924 1.00 97.00 108 HIS A N 1
ATOM 861 C CA . HIS A 1 108 ? -22.710 -0.162 24.539 1.00 97.00 108 HIS A CA 1
ATOM 862 C C . HIS A 1 108 ? -22.318 0.234 23.120 1.00 97.00 108 HIS A C 1
ATOM 864 O O . HIS A 1 108 ? -21.162 0.551 22.839 1.00 97.00 108 HIS A O 1
ATOM 870 N N . PHE A 1 109 ? -23.296 0.215 22.219 1.00 94.50 109 PHE A N 1
ATOM 871 C CA . PHE A 1 109 ? -23.110 0.418 20.785 1.00 94.50 109 PHE A CA 1
ATOM 872 C C . PHE A 1 109 ? -24.140 1.423 20.264 1.00 94.50 109 PHE A C 1
ATOM 874 O O . PHE A 1 109 ? -25.301 1.303 20.670 1.00 94.50 109 PHE A O 1
ATOM 881 N N . PRO A 1 110 ? -23.773 2.365 19.374 1.00 92.62 110 PRO A N 1
ATOM 882 C CA . PRO A 1 110 ? -24.763 3.187 18.690 1.00 92.62 110 PRO A CA 1
ATOM 883 C C . PRO A 1 110 ? -25.775 2.336 17.928 1.00 92.62 110 PRO A C 1
ATOM 885 O O . PRO A 1 110 ? -25.404 1.460 17.150 1.00 92.62 110 PRO A O 1
ATOM 888 N N . ASP A 1 111 ? -27.065 2.563 18.180 1.00 88.06 111 ASP A N 1
ATOM 889 C CA . ASP A 1 111 ? -28.122 1.830 17.489 1.00 88.06 111 ASP A CA 1
ATOM 890 C C . ASP A 1 111 ? -28.438 2.506 16.152 1.00 88.06 111 ASP A C 1
ATOM 892 O O . ASP A 1 111 ? -29.106 3.540 16.106 1.00 88.06 111 ASP A O 1
ATOM 896 N N . GLY A 1 112 ? -27.927 1.932 15.063 1.00 88.44 112 GLY A N 1
ATOM 897 C CA . GLY A 1 112 ? -28.196 2.395 13.703 1.00 88.44 112 GLY A CA 1
ATOM 898 C C . GLY A 1 112 ? -29.613 2.093 13.201 1.00 88.44 112 GLY A C 1
ATOM 899 O O . GLY A 1 112 ? -30.003 2.622 12.162 1.00 88.44 112 GLY A O 1
ATOM 900 N N . GLY A 1 113 ? -30.382 1.248 13.895 1.00 88.56 113 GLY A N 1
ATOM 901 C CA . GLY A 1 113 ? -31.732 0.841 13.495 1.00 88.56 113 GLY A CA 1
ATOM 902 C C . GLY A 1 113 ? -32.847 1.670 14.133 1.00 88.56 113 GLY A C 1
ATOM 903 O O . GLY A 1 113 ? -34.009 1.509 13.757 1.00 88.56 113 GLY A O 1
ATOM 904 N N . GLN A 1 114 ? -32.513 2.537 15.093 1.00 90.81 114 GLN A N 1
ATOM 905 C CA . GLN A 1 114 ? -33.491 3.340 15.829 1.00 90.81 114 GLN A CA 1
ATOM 906 C C . GLN A 1 114 ? -34.065 4.501 14.988 1.00 90.81 114 GLN A C 1
ATOM 908 O O . GLN A 1 114 ? -33.398 4.986 14.067 1.00 90.81 114 GLN A O 1
ATOM 913 N N . PRO A 1 115 ? -35.271 5.007 15.317 1.00 93.44 115 PRO A N 1
ATOM 914 C CA . PRO A 1 115 ? -35.810 6.220 14.704 1.00 93.44 115 PRO A CA 1
ATOM 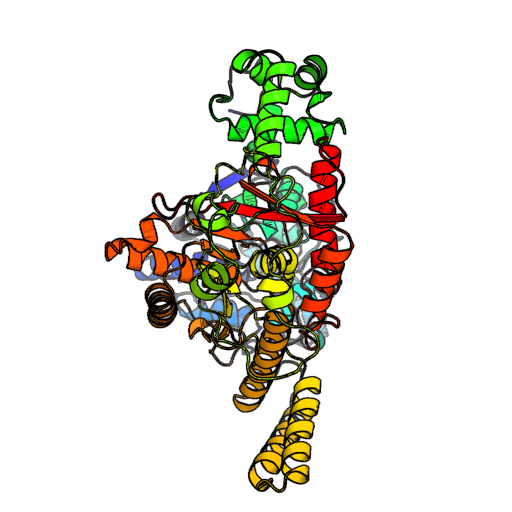915 C C . PRO A 1 115 ? -34.885 7.424 14.904 1.00 93.44 115 PRO A C 1
ATOM 917 O O . PRO A 1 115 ? -34.290 7.600 15.970 1.00 93.44 115 PRO A O 1
ATOM 920 N N . LYS A 1 116 ? -34.784 8.283 13.885 1.00 94.06 116 LYS A N 1
ATOM 921 C CA . LYS A 1 116 ? -33.849 9.420 13.869 1.00 94.06 116 LYS A CA 1
ATOM 922 C C . LYS A 1 116 ? -34.108 10.406 15.012 1.00 94.06 116 LYS A C 1
ATOM 924 O O . LYS A 1 116 ? -33.164 10.987 15.540 1.00 94.06 116 LYS A O 1
ATOM 929 N N . GLU A 1 117 ? -35.363 10.554 15.416 1.00 93.50 117 GLU A N 1
ATOM 930 C CA . GLU A 1 117 ? -35.821 11.428 16.497 1.00 93.50 117 GLU A CA 1
ATOM 931 C C . GLU A 1 117 ? -35.282 10.985 17.868 1.00 93.50 117 GLU A C 1
ATOM 933 O O . GLU A 1 117 ? -35.071 11.816 18.748 1.00 93.50 117 GLU A O 1
ATOM 938 N N . GLY A 1 118 ? -35.014 9.685 18.047 1.00 93.25 118 GLY A N 1
ATOM 939 C CA . GLY A 1 118 ? -34.470 9.123 19.288 1.00 93.25 118 GLY A CA 1
ATOM 940 C C . GLY A 1 118 ? -32.952 9.261 19.429 1.00 93.25 118 GLY A C 1
ATOM 941 O O . GLY A 1 118 ? -32.429 9.171 20.540 1.00 93.25 118 GLY A O 1
ATOM 942 N N . VAL A 1 119 ? -32.236 9.526 18.329 1.00 95.56 119 VAL A N 1
ATOM 943 C CA . VAL A 1 119 ? -30.764 9.493 18.290 1.00 95.56 119 VAL A CA 1
ATOM 944 C C . VAL A 1 119 ? -30.137 10.501 19.252 1.00 95.56 119 VAL A C 1
ATOM 946 O O . VAL A 1 119 ? -29.166 10.175 19.926 1.00 95.56 119 VAL A O 1
ATOM 949 N N . GLU A 1 120 ? -30.676 11.718 19.359 1.00 95.31 120 GLU A N 1
ATOM 950 C CA . GLU A 1 120 ? -30.116 12.731 20.264 1.00 95.31 120 GLU A CA 1
ATOM 951 C C . GLU A 1 120 ? -30.254 12.325 21.739 1.00 95.31 120 GLU A C 1
ATOM 953 O O . GLU A 1 120 ? -29.311 12.480 22.517 1.00 95.31 120 GLU A O 1
ATOM 958 N N . GLY A 1 121 ? -31.409 11.763 22.116 1.00 96.00 121 GLY A N 1
ATOM 959 C CA . GLY A 1 121 ? -31.636 11.221 23.456 1.00 96.00 121 GLY A CA 1
ATOM 960 C C . GLY A 1 121 ? -30.655 10.095 23.772 1.00 96.00 121 GLY A C 1
ATOM 961 O O . GLY A 1 121 ? -29.959 10.158 24.785 1.00 96.00 121 GLY A O 1
ATOM 962 N N . TRP A 1 122 ? -30.510 9.150 22.840 1.00 95.44 122 TRP A N 1
ATOM 963 C CA . TRP A 1 122 ? -29.551 8.055 22.949 1.00 95.44 122 TRP A CA 1
ATOM 964 C C . TRP A 1 122 ? -28.109 8.560 23.115 1.00 95.44 122 TRP A C 1
ATOM 966 O O . TRP A 1 122 ? -27.395 8.096 24.001 1.00 95.44 122 TRP A O 1
ATOM 976 N N . CYS A 1 123 ? -27.679 9.555 22.328 1.00 97.00 123 CYS A N 1
ATOM 977 C CA . CYS A 1 123 ? -26.340 10.142 22.443 1.00 97.00 123 CYS A CA 1
ATOM 978 C C . CYS A 1 123 ? -26.091 10.740 23.837 1.00 97.00 123 CYS A C 1
ATOM 980 O O . CYS A 1 123 ? -25.000 10.577 24.383 1.00 97.00 123 CYS A O 1
ATOM 982 N N . ARG A 1 124 ? -27.089 11.413 24.433 1.00 96.88 124 ARG A N 1
ATOM 983 C CA . ARG A 1 124 ? -26.977 11.961 25.797 1.00 96.88 124 ARG A CA 1
ATOM 984 C C . ARG A 1 124 ? -26.868 10.861 26.849 1.00 96.88 124 ARG A C 1
ATOM 986 O O . ARG A 1 124 ? -26.011 10.952 27.722 1.00 96.88 124 ARG A O 1
ATOM 993 N N . GLU A 1 125 ? -27.697 9.825 26.756 1.00 96.62 125 GLU A N 1
ATOM 994 C CA . GLU A 1 125 ? -27.656 8.678 27.674 1.00 96.62 125 GLU A CA 1
ATOM 995 C C . GLU A 1 125 ? -26.334 7.911 27.570 1.00 96.62 125 GLU A C 1
ATOM 997 O O . GLU A 1 125 ? -25.769 7.496 28.581 1.00 96.62 125 GLU A O 1
ATOM 1002 N N . TYR A 1 126 ? -25.811 7.764 26.354 1.00 96.88 126 TYR A N 1
ATOM 1003 C CA . TYR A 1 126 ? -24.530 7.125 26.083 1.00 96.88 126 TYR A CA 1
ATOM 1004 C C . TYR A 1 126 ? -23.359 7.873 26.738 1.00 96.88 126 TYR A C 1
ATOM 1006 O O . TYR A 1 126 ? -22.549 7.262 27.440 1.00 96.88 126 TYR A O 1
ATOM 1014 N N . GLU A 1 127 ? -23.298 9.196 26.558 1.00 97.81 127 GLU A N 1
ATOM 1015 C CA . GLU A 1 127 ? -22.302 10.071 27.194 1.00 97.81 127 GLU A CA 1
ATOM 1016 C C . GLU A 1 127 ? -22.416 10.043 28.721 1.00 97.81 127 GLU A C 1
ATOM 1018 O O . GLU A 1 127 ? -21.415 9.896 29.424 1.00 97.81 127 GLU A O 1
ATOM 1023 N N . GLU A 1 128 ? -23.638 10.138 29.247 1.00 97.69 128 GLU A N 1
ATOM 1024 C CA . GLU A 1 128 ? -23.885 10.114 30.687 1.00 97.69 128 GLU A CA 1
ATOM 1025 C C . GLU A 1 128 ? -23.461 8.778 31.300 1.00 97.69 128 GLU A C 1
ATOM 1027 O O . GLU A 1 128 ? -22.779 8.749 32.326 1.00 97.69 128 GLU A O 1
ATOM 1032 N N . LYS A 1 129 ? -23.768 7.660 30.638 1.00 97.62 129 LYS A N 1
ATOM 1033 C CA . LYS A 1 129 ? -23.346 6.334 31.090 1.00 97.62 129 LYS A CA 1
ATOM 1034 C C . LYS A 1 129 ? -21.825 6.203 31.119 1.00 97.62 129 LYS A C 1
ATOM 1036 O O . LYS A 1 129 ? -21.279 5.758 32.127 1.00 97.62 129 LYS A O 1
ATOM 1041 N N . LEU A 1 130 ? -21.132 6.639 30.066 1.00 97.38 130 LEU A N 1
ATOM 1042 C CA . LEU A 1 130 ? -19.667 6.652 30.036 1.00 97.38 130 LEU A CA 1
ATOM 1043 C C . LEU A 1 130 ? -19.091 7.516 31.171 1.00 97.38 130 LEU A C 1
ATOM 1045 O O . LEU A 1 130 ? -18.163 7.099 31.867 1.00 97.38 130 LEU A O 1
ATOM 1049 N N . ARG A 1 131 ? -19.682 8.692 31.408 1.00 96.81 131 ARG A N 1
ATOM 1050 C CA . ARG A 1 131 ? -19.286 9.618 32.475 1.00 96.81 131 ARG A CA 1
ATOM 1051 C C . ARG A 1 131 ? -19.494 9.026 33.870 1.00 96.81 131 ARG A C 1
ATOM 1053 O O . ARG A 1 131 ? -18.600 9.137 34.706 1.00 96.81 131 ARG A O 1
ATOM 1060 N N . THR A 1 132 ? -20.627 8.368 34.124 1.00 96.88 132 THR A N 1
ATOM 1061 C CA . THR A 1 132 ? -20.944 7.751 35.431 1.00 96.88 132 THR A CA 1
ATOM 1062 C C . THR A 1 132 ? -19.990 6.614 35.800 1.00 96.88 132 THR A C 1
ATOM 1064 O O . THR A 1 132 ? -19.716 6.396 36.977 1.00 96.88 132 THR A O 1
ATOM 1067 N N . LEU A 1 133 ? -19.415 5.940 34.800 1.00 96.19 133 LEU A N 1
ATOM 1068 C CA . LEU A 1 133 ? -18.381 4.918 34.979 1.00 96.19 133 LEU A CA 1
ATOM 1069 C C . LEU A 1 133 ? -16.963 5.504 35.133 1.00 96.19 133 LEU A C 1
ATOM 1071 O O . LEU A 1 133 ? -15.995 4.757 35.276 1.00 96.19 133 LEU A O 1
ATOM 1075 N N . GLY A 1 134 ? -16.828 6.835 35.137 1.00 94.06 134 GLY A N 1
ATOM 1076 C CA . GLY A 1 134 ? -15.552 7.533 35.287 1.00 94.06 134 GLY A CA 1
ATOM 1077 C C . GLY A 1 134 ? -14.740 7.641 33.993 1.00 94.06 134 GLY A C 1
ATOM 1078 O O . GLY A 1 134 ? -13.516 7.771 34.068 1.00 94.06 134 GLY A O 1
ATOM 1079 N N . GLY A 1 135 ? -15.402 7.570 32.833 1.00 95.56 135 GLY A N 1
ATOM 1080 C CA . GLY A 1 135 ? -14.777 7.624 31.510 1.00 95.56 135 GLY A CA 1
ATOM 1081 C C . GLY A 1 135 ? -14.112 6.309 31.090 1.00 95.56 135 GLY A C 1
ATOM 1082 O O . GLY A 1 135 ? -14.005 5.360 31.868 1.00 95.56 135 GLY A O 1
ATOM 1083 N N . ALA A 1 136 ? -13.647 6.251 29.840 1.00 97.81 136 ALA A N 1
ATOM 1084 C CA . ALA A 1 136 ? -12.928 5.086 29.330 1.00 97.81 136 ALA A CA 1
ATOM 1085 C C . ALA A 1 136 ? -11.535 4.988 29.971 1.00 97.81 136 ALA A C 1
ATOM 1087 O O . ALA A 1 136 ? -10.762 5.947 29.949 1.00 97.81 136 ALA A O 1
ATOM 1088 N N . ASP A 1 137 ? -11.191 3.817 30.511 1.00 98.38 137 ASP A N 1
ATOM 1089 C CA . ASP A 1 137 ? -9.847 3.537 31.026 1.00 98.38 137 ASP A CA 1
ATOM 1090 C C . ASP A 1 137 ? -8.818 3.488 29.902 1.00 98.38 137 ASP A C 1
ATOM 1092 O O . ASP A 1 137 ? -7.686 3.946 30.053 1.00 98.38 137 ASP A O 1
ATOM 1096 N N . VAL A 1 138 ? -9.226 2.943 28.760 1.00 98.25 138 VAL A N 1
ATOM 1097 C CA . VAL A 1 138 ? -8.414 2.903 27.553 1.00 98.25 138 VAL A CA 1
ATOM 1098 C C . VAL A 1 138 ? -9.302 2.923 26.320 1.00 98.25 138 VAL A C 1
ATOM 1100 O O . VAL A 1 138 ? -10.316 2.228 26.245 1.00 98.25 138 VAL A O 1
ATOM 1103 N N . MET A 1 139 ? -8.894 3.714 25.337 1.00 98.38 139 MET A N 1
ATOM 1104 C CA . MET A 1 139 ? -9.515 3.792 24.025 1.00 98.38 139 MET A CA 1
ATOM 1105 C C . MET A 1 139 ? -8.540 3.312 22.951 1.00 98.38 139 MET A C 1
ATOM 1107 O O . MET A 1 139 ? -7.367 3.681 22.973 1.00 98.38 139 MET A O 1
ATOM 1111 N N . VAL A 1 140 ? -9.016 2.508 21.998 1.00 97.94 140 VAL A N 1
ATOM 1112 C CA . VAL A 1 140 ? -8.213 2.028 20.863 1.00 97.94 140 VAL A CA 1
ATOM 1113 C C . VAL A 1 140 ? -8.869 2.423 19.545 1.00 97.94 140 VAL A C 1
ATOM 1115 O O . VAL A 1 140 ? -9.975 1.988 19.212 1.00 97.94 140 VAL A O 1
ATOM 1118 N N . LEU A 1 141 ? -8.154 3.246 18.784 1.00 95.44 141 LEU A N 1
ATOM 1119 C CA . LEU A 1 141 ? -8.633 3.904 17.575 1.00 95.44 141 LEU A CA 1
ATOM 1120 C C . LEU A 1 141 ? -7.761 3.552 16.374 1.00 95.44 141 LEU A C 1
ATOM 1122 O O . LEU A 1 141 ? -6.535 3.543 16.459 1.00 95.44 141 LEU A O 1
ATOM 1126 N N . GLY A 1 142 ? -8.397 3.337 15.225 1.00 94.19 142 GLY A N 1
ATOM 1127 C CA . GLY A 1 142 ? -7.731 3.492 13.934 1.00 94.19 142 GLY A CA 1
ATOM 1128 C C . GLY A 1 142 ? -7.689 4.956 13.484 1.00 94.19 142 GLY A C 1
ATOM 1129 O O . GLY A 1 142 ? -8.391 5.805 14.029 1.00 94.19 142 GLY A O 1
ATOM 1130 N N . VAL A 1 143 ? -6.913 5.234 12.433 1.00 92.88 143 VAL A N 1
ATOM 1131 C CA . VAL A 1 143 ? -6.901 6.538 11.750 1.00 92.88 143 VAL A CA 1
ATOM 1132 C C . VAL A 1 143 ? -7.313 6.402 10.281 1.00 92.88 143 VAL A C 1
ATOM 1134 O O . VAL A 1 143 ? -6.818 5.538 9.541 1.00 92.88 143 VAL A O 1
ATOM 1137 N N . GLY A 1 144 ? -8.234 7.260 9.838 1.00 88.00 144 GLY A N 1
ATOM 1138 C CA . GLY A 1 144 ? -8.599 7.367 8.423 1.00 88.00 144 GLY A CA 1
ATOM 1139 C C . GLY A 1 144 ? -7.461 7.951 7.575 1.00 88.00 144 GLY A C 1
ATOM 1140 O O . GLY A 1 144 ? -6.551 8.583 8.104 1.00 88.00 144 GLY A O 1
ATOM 1141 N N . ARG A 1 145 ? -7.498 7.771 6.245 1.00 81.88 145 ARG A N 1
ATOM 1142 C CA . ARG A 1 145 ? -6.469 8.337 5.339 1.00 81.88 145 ARG A CA 1
ATOM 1143 C C . ARG A 1 145 ? -6.364 9.866 5.446 1.00 81.88 145 ARG A C 1
ATOM 1145 O O . ARG A 1 145 ? -5.267 10.403 5.366 1.00 81.88 145 ARG A O 1
ATOM 1152 N N . GLY A 1 146 ? -7.487 10.543 5.694 1.00 85.25 146 GLY A N 1
ATOM 1153 C CA . GLY A 1 146 ? -7.554 11.990 5.938 1.00 85.25 146 GLY A CA 1
ATOM 1154 C C . GLY A 1 146 ? -7.355 12.422 7.397 1.00 85.25 146 GLY A C 1
ATOM 1155 O O . GLY A 1 146 ? -7.490 13.599 7.695 1.00 85.25 146 GLY A O 1
ATOM 1156 N N . GLY A 1 147 ? -7.059 11.504 8.323 1.00 92.50 147 GLY A N 1
ATOM 1157 C CA . GLY A 1 147 ? -6.846 11.844 9.737 1.00 92.50 147 GLY A CA 1
ATOM 1158 C C . GLY A 1 147 ? -8.119 11.885 10.575 1.00 92.50 147 GLY A C 1
ATOM 1159 O O . GLY A 1 147 ? -8.074 12.337 11.714 1.00 92.50 147 GLY A O 1
ATOM 1160 N N . ARG A 1 148 ? -9.254 11.408 10.051 1.00 93.50 148 ARG A N 1
ATOM 1161 C CA . ARG A 1 148 ? -10.483 11.254 10.843 1.00 93.50 148 ARG A CA 1
ATOM 1162 C C . ARG A 1 148 ? -10.314 10.224 11.966 1.00 93.50 148 ARG A C 1
ATOM 1164 O O . ARG A 1 148 ? -9.602 9.226 11.794 1.00 93.50 148 ARG A O 1
ATOM 1171 N N . LEU A 1 149 ? -11.005 10.463 13.081 1.00 95.38 149 LEU A N 1
ATOM 1172 C CA . LEU A 1 149 ? -11.152 9.542 14.215 1.00 95.38 149 LEU A CA 1
ATOM 1173 C C . LEU A 1 149 ? -12.626 9.143 14.338 1.00 95.38 149 LEU A C 1
ATOM 1175 O O . LEU A 1 149 ? -13.481 10.009 14.537 1.00 95.38 149 LEU A O 1
ATOM 1179 N N . GLY A 1 150 ? -12.930 7.855 14.188 1.00 94.06 150 GLY A N 1
ATOM 1180 C CA . GLY A 1 150 ? -14.303 7.406 13.940 1.00 94.06 150 GLY A CA 1
ATOM 1181 C C . GLY A 1 150 ? -14.894 8.098 12.704 1.00 94.06 150 GLY A C 1
ATOM 1182 O O . GLY A 1 150 ? -14.201 8.235 11.688 1.00 94.06 150 GLY A O 1
ATOM 1183 N N . PHE A 1 151 ? -16.115 8.630 12.811 1.00 95.75 151 PHE A N 1
ATOM 1184 C CA . PHE A 1 151 ? -16.719 9.492 11.781 1.00 95.75 151 PHE A CA 1
ATOM 1185 C C . PHE A 1 151 ? -16.603 10.995 12.082 1.00 95.75 151 PHE A C 1
ATOM 1187 O O . PHE A 1 151 ? -17.403 11.801 11.608 1.00 95.75 151 PHE A O 1
ATOM 1194 N N . ASN A 1 152 ? -15.604 11.411 12.867 1.00 96.88 152 ASN A N 1
ATOM 1195 C CA . ASN A 1 152 ? -15.267 12.830 12.987 1.00 96.88 152 ASN A CA 1
ATOM 1196 C C . ASN A 1 152 ? -14.464 13.273 11.758 1.00 96.88 152 ASN A C 1
ATOM 1198 O O . ASN A 1 152 ? -13.240 13.137 11.726 1.00 96.88 152 ASN A O 1
ATOM 1202 N N . GLU A 1 153 ? -15.179 13.778 10.756 1.00 93.25 153 GLU A N 1
ATOM 1203 C CA . GLU A 1 153 ? -14.636 14.276 9.488 1.00 93.25 153 GLU A CA 1
ATOM 1204 C C . GLU A 1 153 ? -13.782 15.548 9.663 1.00 93.25 153 GLU A C 1
ATOM 1206 O O . GLU A 1 153 ? -13.942 16.249 10.676 1.00 93.25 153 GLU A O 1
ATOM 1211 N N . PRO A 1 154 ? -12.892 15.870 8.698 1.00 92.44 154 PRO A N 1
ATOM 1212 C CA . PRO A 1 154 ? -12.175 17.145 8.652 1.00 92.44 154 PRO A CA 1
ATOM 1213 C C . PRO A 1 154 ? -13.096 18.343 8.924 1.00 92.44 154 PRO A C 1
ATOM 1215 O O . PRO A 1 154 ? -14.189 18.448 8.375 1.00 92.44 154 PRO A O 1
ATOM 1218 N N . GLY A 1 155 ? -12.670 19.231 9.822 1.00 92.94 155 GLY A N 1
ATOM 1219 C CA . GLY A 1 155 ? -13.477 20.358 10.302 1.00 92.94 155 GLY A CA 1
ATOM 1220 C C . GLY A 1 155 ? -14.287 20.070 11.574 1.00 92.94 155 GLY A C 1
ATOM 1221 O O . GLY A 1 155 ? -14.857 20.994 12.157 1.00 92.94 155 GLY A O 1
ATOM 1222 N N . SER A 1 156 ? -14.315 18.824 12.064 1.00 96.00 156 SER A N 1
ATOM 1223 C CA . SER A 1 156 ? -14.978 18.481 13.330 1.00 96.00 156 SER A CA 1
ATOM 1224 C C . SER A 1 156 ? -14.379 19.244 14.515 1.00 96.00 156 SER A C 1
ATOM 1226 O O . SER A 1 156 ? -13.171 19.236 14.742 1.00 96.00 156 SER A O 1
ATOM 1228 N N . ALA A 1 157 ? -15.240 19.867 15.324 1.00 96.50 157 ALA A N 1
ATOM 1229 C CA . ALA A 1 157 ? -14.810 20.648 16.478 1.00 96.50 157 ALA A CA 1
ATOM 1230 C C . ALA A 1 157 ? -14.164 19.775 17.567 1.00 96.50 157 ALA A C 1
ATOM 1232 O O . ALA A 1 157 ? -14.698 18.723 17.930 1.00 96.50 157 ALA A O 1
ATOM 1233 N N . LYS A 1 158 ? -13.083 20.274 18.179 1.00 97.06 158 LYS A N 1
ATOM 1234 C CA . LYS A 1 158 ? -12.397 19.616 19.309 1.00 97.06 158 LYS A CA 1
ATOM 1235 C C . LYS A 1 158 ? -13.304 19.334 20.517 1.00 97.06 158 LYS A C 1
ATOM 1237 O O . LYS A 1 158 ? -13.059 18.396 21.258 1.00 97.06 158 LYS A O 1
ATOM 1242 N N . THR A 1 159 ? -14.336 20.155 20.720 1.00 97.62 159 THR A N 1
ATOM 1243 C CA . THR A 1 159 ? -15.310 20.065 21.825 1.00 97.62 159 THR A CA 1
ATOM 1244 C C . THR A 1 159 ? -16.545 19.242 21.459 1.00 97.62 159 THR A C 1
ATOM 1246 O O . THR A 1 159 ? -17.490 19.177 22.241 1.00 97.62 159 THR A O 1
ATOM 1249 N N . SER A 1 160 ? -16.581 18.644 20.265 1.00 98.00 160 SER A N 1
ATOM 1250 C CA . SER A 1 160 ? -17.735 17.863 19.826 1.00 98.00 160 SER A CA 1
ATOM 1251 C C . SER A 1 160 ? -17.990 16.671 20.750 1.00 98.00 160 SER A C 1
ATOM 1253 O O . SER A 1 160 ? -17.057 16.015 21.217 1.00 98.00 160 SER A O 1
ATOM 1255 N N . ARG A 1 161 ? -19.274 16.394 20.989 1.00 98.00 161 ARG A N 1
ATOM 1256 C CA . ARG A 1 161 ? -19.781 15.222 21.714 1.00 98.00 161 ARG A CA 1
ATOM 1257 C C . ARG A 1 161 ? -20.370 14.189 20.753 1.00 98.00 161 ARG A C 1
ATOM 1259 O O . ARG A 1 161 ? -20.401 14.418 19.536 1.00 98.00 161 ARG A O 1
ATOM 1266 N N . THR A 1 162 ? -20.795 13.053 21.302 1.00 98.12 162 THR A N 1
ATOM 1267 C CA . THR A 1 162 ? -21.471 11.980 20.564 1.00 98.12 162 THR A CA 1
ATOM 1268 C C . THR A 1 162 ? -22.679 12.532 19.815 1.00 98.12 162 THR A C 1
ATOM 1270 O O . THR A 1 162 ? -23.512 13.228 20.397 1.00 98.12 162 THR A O 1
ATOM 1273 N N . ARG A 1 163 ? -22.743 12.289 18.502 1.00 97.69 163 ARG A N 1
ATOM 1274 C CA . ARG A 1 163 ? -23.748 12.906 17.625 1.00 97.69 163 ARG A CA 1
ATOM 1275 C C . ARG A 1 163 ? -23.988 12.103 16.352 1.00 97.69 163 ARG A C 1
ATOM 1277 O O . ARG A 1 163 ? -23.149 11.305 15.937 1.00 97.69 163 ARG A O 1
ATOM 1284 N N . LEU A 1 164 ? -25.108 12.405 15.700 1.00 97.50 164 LEU A N 1
ATOM 1285 C CA . LEU A 1 164 ? -25.352 12.039 14.309 1.00 97.50 164 LEU A CA 1
ATOM 1286 C C . LEU A 1 164 ? -24.552 12.973 13.389 1.00 97.50 164 LEU A C 1
ATOM 1288 O O . LEU A 1 164 ? -24.631 14.195 13.517 1.00 97.50 164 LEU A O 1
ATOM 1292 N N . VAL A 1 165 ? -23.805 12.407 12.448 1.00 97.00 165 VAL A N 1
ATOM 1293 C CA . VAL A 1 165 ? -23.007 13.136 11.454 1.00 97.00 165 VAL A CA 1
ATOM 1294 C C . VAL A 1 165 ? -23.403 12.742 10.038 1.00 97.00 165 VAL A C 1
ATOM 1296 O O . VAL A 1 165 ? -23.974 11.675 9.814 1.00 97.00 165 VAL A O 1
ATOM 1299 N N . HIS A 1 166 ? -23.105 13.614 9.076 1.00 96.06 166 HIS A N 1
ATOM 1300 C CA . HIS A 1 166 ? -23.094 13.244 7.664 1.00 96.06 166 HIS A CA 1
ATOM 1301 C C . HIS A 1 166 ? -21.711 12.722 7.296 1.00 96.06 166 HIS A C 1
ATOM 1303 O O . HIS A 1 166 ? -20.711 13.260 7.763 1.00 96.06 166 HIS A O 1
ATOM 1309 N N . LEU A 1 167 ? -21.678 11.676 6.476 1.00 93.88 167 LEU A N 1
ATOM 1310 C CA . LEU A 1 167 ? -20.434 11.112 5.976 1.00 93.88 167 LEU A CA 1
ATOM 1311 C C . LEU A 1 167 ? -19.982 11.861 4.733 1.00 93.88 167 LEU A C 1
ATOM 1313 O O . LEU A 1 167 ? -20.756 12.026 3.780 1.00 93.88 167 LEU A O 1
ATOM 1317 N N . ASP A 1 168 ? -18.708 12.236 4.714 1.00 88.56 168 ASP A N 1
ATOM 1318 C CA . ASP A 1 168 ? -18.115 12.846 3.537 1.00 88.56 168 ASP A CA 1
ATOM 1319 C C . ASP A 1 168 ? -18.099 11.858 2.373 1.00 88.56 168 ASP A C 1
ATOM 1321 O O . ASP A 1 168 ? -17.988 10.636 2.531 1.00 88.56 168 ASP A O 1
ATOM 1325 N N . ARG A 1 169 ? -18.154 12.391 1.148 1.00 84.44 169 ARG A N 1
ATOM 1326 C CA . ARG A 1 169 ? -18.077 11.561 -0.060 1.00 84.44 169 ARG A CA 1
ATOM 1327 C C . ARG A 1 169 ? -16.806 10.708 -0.071 1.00 84.44 169 ARG A C 1
ATOM 1329 O O . ARG A 1 169 ? -16.871 9.563 -0.503 1.00 84.44 169 ARG A O 1
ATOM 1336 N N . GLN A 1 170 ? -15.681 11.238 0.415 1.00 80.38 170 GLN A N 1
ATOM 1337 C CA . GLN A 1 170 ? -14.430 10.483 0.497 1.00 80.38 170 GLN A CA 1
ATOM 1338 C C . GLN A 1 170 ? -14.525 9.327 1.498 1.00 80.38 170 GLN A C 1
ATOM 1340 O O . GLN A 1 170 ? -14.111 8.217 1.185 1.00 80.38 170 GLN A O 1
ATOM 1345 N N . THR A 1 171 ? -15.146 9.547 2.656 1.00 85.12 171 THR A N 1
ATOM 1346 C CA . THR A 1 171 ? -15.404 8.489 3.640 1.00 85.12 171 THR A CA 1
ATOM 1347 C C . THR A 1 171 ? -16.257 7.376 3.071 1.00 85.12 171 THR A C 1
ATOM 1349 O O . THR A 1 171 ? -15.933 6.208 3.264 1.00 85.12 171 THR A O 1
ATOM 1352 N N . ARG A 1 172 ? -17.300 7.731 2.316 1.00 86.31 172 ARG A N 1
ATOM 1353 C CA . ARG A 1 172 ? -18.148 6.750 1.636 1.00 86.31 172 ARG A CA 1
ATOM 1354 C C . ARG A 1 172 ? -17.372 5.969 0.573 1.00 86.31 172 ARG A C 1
ATOM 1356 O O . ARG A 1 172 ? -17.499 4.753 0.533 1.00 86.31 172 ARG A O 1
ATOM 1363 N N . LYS A 1 173 ? -16.514 6.635 -0.210 1.00 76.19 173 LYS A N 1
ATOM 1364 C CA . LYS A 1 173 ? -15.623 5.981 -1.187 1.00 76.19 173 LYS A CA 1
ATOM 1365 C C . LYS A 1 173 ? -14.637 5.012 -0.542 1.00 76.19 173 LYS A C 1
ATOM 1367 O O . LYS A 1 173 ? -14.438 3.919 -1.051 1.00 76.19 173 LYS A O 1
ATOM 1372 N N . ASP A 1 174 ? -14.046 5.379 0.597 1.00 74.81 174 ASP A N 1
ATOM 1373 C CA . ASP A 1 174 ? -13.068 4.529 1.293 1.00 74.81 174 ASP A CA 1
ATOM 1374 C C . ASP A 1 174 ? -13.650 3.162 1.705 1.00 74.81 174 ASP A C 1
ATOM 1376 O O . ASP A 1 174 ? -12.896 2.210 1.909 1.00 74.81 174 ASP A O 1
ATOM 1380 N N . VAL A 1 175 ? -14.975 3.070 1.870 1.00 78.06 175 VAL A N 1
ATOM 1381 C CA . VAL A 1 175 ? -15.673 1.865 2.348 1.00 78.06 175 VAL A CA 1
ATOM 1382 C C . VAL A 1 175 ? -16.614 1.257 1.311 1.00 78.06 175 VAL A C 1
ATOM 1384 O O . VAL A 1 175 ? -17.220 0.225 1.588 1.00 78.06 175 VAL A O 1
ATOM 1387 N N . GLU A 1 176 ? -16.736 1.851 0.122 1.00 74.62 176 GLU A N 1
ATOM 1388 C CA . GLU A 1 176 ? -17.771 1.493 -0.853 1.00 74.62 176 GLU A CA 1
ATOM 1389 C C . GLU A 1 176 ? -17.698 0.037 -1.319 1.00 74.62 176 GLU A C 1
ATOM 1391 O O . GLU A 1 176 ? -18.747 -0.568 -1.511 1.00 74.62 176 GLU A O 1
ATOM 1396 N N . GLY A 1 177 ? -16.498 -0.555 -1.404 1.00 65.75 177 GLY A N 1
ATOM 1397 C CA . GLY A 1 177 ? -16.354 -1.992 -1.673 1.00 65.75 177 GLY A CA 1
ATOM 1398 C C . GLY A 1 177 ? -17.101 -2.832 -0.636 1.00 65.75 177 GLY A C 1
ATOM 1399 O O . GLY A 1 177 ? -17.954 -3.649 -0.955 1.00 65.75 177 GLY A O 1
ATOM 1400 N N . THR A 1 178 ? -16.975 -2.494 0.650 1.00 72.56 178 THR A N 1
ATOM 1401 C CA . THR A 1 178 ? -17.690 -3.225 1.718 1.00 72.56 178 THR A CA 1
ATOM 1402 C C . THR A 1 178 ? -19.220 -3.125 1.588 1.00 72.56 178 THR A C 1
ATOM 1404 O O . THR A 1 178 ? -19.951 -4.005 2.048 1.00 72.56 178 THR A O 1
ATOM 1407 N N . PHE A 1 179 ? -19.716 -2.062 0.955 1.00 75.00 179 PHE A N 1
ATOM 1408 C CA . PHE A 1 179 ? -21.138 -1.817 0.725 1.00 75.00 179 PHE A CA 1
ATOM 1409 C C . PHE A 1 179 ? -21.603 -2.199 -0.687 1.00 75.00 179 PHE A C 1
ATOM 1411 O O . PHE A 1 179 ? -22.775 -2.011 -0.999 1.00 75.00 179 PHE A O 1
ATOM 1418 N N . PHE A 1 180 ? -20.733 -2.776 -1.519 1.00 69.50 180 PHE A N 1
ATOM 1419 C CA . PHE A 1 180 ? -20.996 -3.093 -2.924 1.00 69.50 180 PHE A CA 1
ATOM 1420 C C . PHE A 1 180 ? -21.514 -1.873 -3.707 1.00 69.50 180 PHE A C 1
ATOM 1422 O O . PHE A 1 180 ? -22.568 -1.908 -4.348 1.00 69.50 180 PHE A O 1
ATOM 1429 N N . GLY A 1 181 ? -20.786 -0.763 -3.584 1.00 65.25 181 GLY A N 1
ATOM 1430 C CA . GLY A 1 181 ? -21.032 0.487 -4.298 1.00 65.25 181 GLY A CA 1
ATOM 1431 C C . GLY A 1 181 ? -21.352 1.664 -3.378 1.00 65.25 181 GLY A C 1
ATOM 1432 O O . GLY A 1 181 ? -21.924 1.514 -2.297 1.00 65.25 181 GLY A O 1
ATOM 1433 N N . ILE A 1 182 ? -20.989 2.870 -3.825 1.00 76.88 182 ILE A N 1
ATOM 1434 C CA . ILE A 1 182 ? -21.100 4.091 -3.015 1.00 76.88 182 ILE A CA 1
ATOM 1435 C C . ILE A 1 182 ? -22.546 4.424 -2.634 1.00 76.88 182 ILE A C 1
ATOM 1437 O O . ILE A 1 182 ? -22.794 4.939 -1.541 1.00 76.88 182 ILE A O 1
ATOM 1441 N N . ASP A 1 183 ? -23.505 4.118 -3.507 1.00 79.31 183 ASP A N 1
ATOM 1442 C CA . ASP A 1 183 ? -24.928 4.404 -3.293 1.00 79.31 183 ASP A CA 1
ATOM 1443 C C . ASP A 1 183 ? -25.545 3.543 -2.189 1.00 79.31 183 ASP A C 1
ATOM 1445 O O . ASP A 1 183 ? -26.483 3.975 -1.519 1.00 79.31 183 ASP A O 1
ATOM 1449 N N . SER A 1 184 ? -24.944 2.385 -1.918 1.00 80.81 184 SER A N 1
ATOM 1450 C CA . SER A 1 184 ? -25.296 1.510 -0.802 1.00 80.81 184 SER A CA 1
ATOM 1451 C C . SER A 1 184 ? -24.725 1.980 0.535 1.00 80.81 184 SER A C 1
ATOM 1453 O O . SER A 1 184 ? -25.166 1.511 1.584 1.00 80.81 184 SER A O 1
ATOM 1455 N N . VAL A 1 185 ? -23.721 2.864 0.524 1.00 87.56 185 VAL A N 1
ATOM 1456 C CA . VAL A 1 185 ? -23.099 3.367 1.752 1.00 87.56 185 VAL A CA 1
ATOM 1457 C C . VAL A 1 185 ? -24.043 4.377 2.410 1.00 87.56 185 VAL A C 1
ATOM 1459 O O . VAL A 1 185 ? -24.368 5.391 1.772 1.00 87.56 185 VAL A O 1
ATOM 1462 N N . PRO A 1 186 ? -24.437 4.175 3.684 1.00 93.88 186 PRO A N 1
ATOM 1463 C CA . PRO A 1 186 ? -25.244 5.132 4.427 1.00 93.88 186 PRO A CA 1
ATOM 1464 C C . PRO A 1 186 ? -24.653 6.542 4.370 1.00 93.88 186 PRO A C 1
ATOM 1466 O O . PRO A 1 186 ? -23.441 6.741 4.385 1.00 93.88 186 PRO A O 1
ATOM 1469 N N . LYS A 1 187 ? -25.522 7.550 4.277 1.00 95.31 187 LYS A N 1
ATOM 1470 C CA . LYS A 1 187 ? -25.097 8.959 4.192 1.00 95.31 187 LYS A CA 1
ATOM 1471 C C . LYS A 1 187 ? -24.794 9.567 5.559 1.00 95.31 187 LYS A C 1
ATOM 1473 O O . LYS A 1 187 ? -24.246 10.665 5.623 1.00 95.31 187 LYS A O 1
ATOM 1478 N N . GLN A 1 188 ? -25.189 8.891 6.633 1.00 96.88 188 GLN A N 1
ATOM 1479 C CA . GLN A 1 188 ? -25.035 9.355 8.000 1.00 96.88 188 GLN A CA 1
ATOM 1480 C C . GLN A 1 188 ? -24.451 8.246 8.876 1.00 96.88 188 GLN A C 1
ATOM 1482 O O . GLN A 1 188 ? -24.476 7.066 8.521 1.00 96.88 188 GLN A O 1
ATOM 1487 N N . ALA A 1 189 ? -23.933 8.639 10.031 1.00 97.31 189 ALA A N 1
ATOM 1488 C CA . ALA A 1 189 ? -23.472 7.731 11.069 1.00 97.31 189 ALA A CA 1
ATOM 1489 C C . ALA A 1 189 ? -23.628 8.382 12.442 1.00 97.31 189 ALA A C 1
ATOM 1491 O O . ALA A 1 189 ? -23.673 9.608 12.551 1.00 97.31 189 ALA A O 1
ATOM 1492 N N . ILE A 1 190 ? -23.694 7.570 13.488 1.00 98.06 190 ILE A N 1
ATOM 1493 C CA . ILE A 1 190 ? -23.587 8.027 14.871 1.00 98.06 190 ILE A CA 1
ATOM 1494 C C . ILE A 1 190 ? -22.144 7.785 15.307 1.00 98.06 190 ILE A C 1
ATOM 1496 O O . ILE A 1 190 ? -21.605 6.707 15.075 1.00 98.06 190 ILE A O 1
ATOM 1500 N N . THR A 1 191 ? -21.502 8.779 15.914 1.00 97.75 191 THR A N 1
ATOM 1501 C CA . THR A 1 191 ? -20.097 8.694 16.341 1.00 97.75 191 THR A CA 1
ATOM 1502 C C . THR A 1 191 ? -19.889 9.420 17.657 1.00 97.75 191 THR A C 1
ATOM 1504 O O . THR A 1 191 ? -20.478 10.483 17.869 1.00 97.75 191 THR A O 1
ATOM 1507 N N . MET A 1 192 ? -18.997 8.904 18.505 1.00 97.75 192 MET A N 1
ATOM 1508 C CA . MET A 1 192 ? -18.406 9.674 19.597 1.00 97.75 192 MET A CA 1
ATOM 1509 C C . MET A 1 192 ? -17.768 10.942 19.036 1.00 97.75 192 MET A C 1
ATOM 1511 O O . MET A 1 192 ? -17.170 10.925 17.955 1.00 97.75 192 MET A O 1
ATOM 1515 N N . GLY A 1 193 ? -17.885 12.040 19.776 1.00 97.94 193 GLY A N 1
ATOM 1516 C CA . GLY A 1 193 ? -17.238 13.294 19.415 1.00 97.94 193 GLY A CA 1
ATOM 1517 C C . GLY A 1 193 ? -15.760 13.329 19.792 1.00 97.94 193 GLY A C 1
ATOM 1518 O O . GLY A 1 193 ? -15.276 12.514 20.575 1.00 97.94 193 GLY A O 1
ATOM 1519 N N . VAL A 1 194 ? -15.035 14.309 19.253 1.00 98.19 194 VAL A N 1
ATOM 1520 C CA . VAL A 1 194 ? -13.606 14.501 19.549 1.00 98.19 194 VAL A CA 1
ATOM 1521 C C . VAL A 1 194 ? -13.383 14.790 21.034 1.00 98.19 194 VAL A C 1
ATOM 1523 O O . VAL A 1 194 ? -12.448 14.253 21.618 1.00 98.19 194 VAL A O 1
ATOM 1526 N N . GLY A 1 195 ? -14.256 15.576 21.668 1.00 98.12 195 GLY A N 1
ATOM 1527 C CA . GLY A 1 195 ? -14.164 15.857 23.101 1.00 98.12 195 GLY A CA 1
ATOM 1528 C C . GLY A 1 195 ? -14.342 14.588 23.932 1.00 98.12 195 GLY A C 1
ATOM 1529 O O . GLY A 1 195 ? -13.594 14.349 24.867 1.00 98.12 195 GLY A O 1
ATOM 1530 N N . THR A 1 196 ? -15.273 13.722 23.532 1.00 98.25 196 THR A N 1
ATOM 1531 C CA . THR A 1 196 ? -15.502 12.410 24.162 1.00 98.25 196 THR A CA 1
ATOM 1532 C C . THR A 1 196 ? -14.287 11.493 24.032 1.00 98.25 196 THR A C 1
ATOM 1534 O O . THR A 1 196 ? -13.921 10.811 24.984 1.00 98.25 196 THR A O 1
ATOM 1537 N N . ILE A 1 197 ? -13.619 11.509 22.874 1.00 98.19 197 ILE A N 1
ATOM 1538 C CA . ILE A 1 197 ? -12.361 10.784 22.665 1.00 98.19 197 ILE A CA 1
ATOM 1539 C C . ILE A 1 197 ? -11.276 11.306 23.615 1.00 98.19 197 ILE A C 1
ATOM 1541 O O . ILE A 1 197 ? -10.634 10.509 24.298 1.00 98.19 197 ILE A O 1
ATOM 1545 N N . LEU A 1 198 ? -11.102 12.630 23.689 1.00 98.12 198 LEU A N 1
ATOM 1546 C CA . LEU A 1 198 ? -10.084 13.284 24.519 1.00 98.12 198 LEU A CA 1
ATOM 1547 C C . LEU A 1 198 ? -10.331 13.148 26.032 1.00 98.12 198 LEU A C 1
ATOM 1549 O O . LEU A 1 198 ? -9.377 13.284 26.792 1.00 98.12 198 LEU A O 1
ATOM 1553 N N . ASP A 1 199 ? -11.561 12.854 26.461 1.00 97.75 199 ASP A N 1
ATOM 1554 C CA . ASP A 1 199 ? -11.903 12.577 27.866 1.00 97.75 199 ASP A CA 1
ATOM 1555 C C . ASP A 1 199 ? -11.449 11.174 28.337 1.00 97.75 199 ASP A C 1
ATOM 1557 O O . ASP A 1 199 ? -11.524 10.860 29.527 1.00 97.75 199 ASP A O 1
ATOM 1561 N N . SER A 1 200 ? -10.990 10.306 27.426 1.00 97.81 200 SER A N 1
ATOM 1562 C CA . SER A 1 200 ? -10.470 8.973 27.773 1.00 97.81 200 SER A CA 1
ATOM 1563 C C . SER A 1 200 ? -9.187 9.076 28.593 1.00 97.81 200 SER A C 1
ATOM 1565 O O . SER A 1 200 ? -8.355 9.928 28.323 1.00 97.81 200 SER A O 1
ATOM 1567 N N . LYS A 1 201 ? -8.953 8.165 29.544 1.00 97.75 201 LYS A N 1
ATOM 1568 C CA . LYS A 1 201 ? -7.741 8.212 30.387 1.00 97.75 201 LYS A CA 1
ATOM 1569 C C . LYS A 1 201 ? -6.472 7.905 29.594 1.00 97.75 201 LYS A C 1
ATOM 1571 O O . LYS A 1 201 ? -5.454 8.553 29.792 1.00 97.75 201 LYS A O 1
ATOM 1576 N N . ARG A 1 202 ? -6.534 6.924 28.690 1.00 98.25 202 ARG A N 1
ATOM 1577 C CA . ARG A 1 202 ? -5.429 6.509 27.814 1.00 98.25 202 ARG A CA 1
ATOM 1578 C C . ARG A 1 202 ? -5.945 6.240 26.408 1.00 98.25 202 ARG A C 1
ATOM 1580 O O . ARG A 1 202 ? -7.002 5.634 26.248 1.00 98.25 202 ARG A O 1
ATOM 1587 N N . ILE A 1 203 ? -5.183 6.632 25.390 1.00 98.62 203 ILE A N 1
ATOM 1588 C CA . ILE A 1 203 ? -5.560 6.449 23.983 1.00 98.62 203 ILE A CA 1
ATOM 1589 C C . ILE A 1 203 ? -4.438 5.728 23.240 1.00 98.62 203 ILE A C 1
ATOM 1591 O O . ILE A 1 203 ? -3.292 6.168 23.264 1.00 98.62 203 ILE A O 1
ATOM 1595 N N . PHE A 1 204 ? -4.777 4.654 22.534 1.00 98.56 204 PHE A N 1
ATOM 1596 C CA . PHE A 1 204 ? -3.930 4.047 21.517 1.00 98.56 204 PHE A CA 1
ATOM 1597 C C . PHE A 1 204 ? -4.445 4.423 20.132 1.00 98.56 204 PHE A C 1
ATOM 1599 O O . PHE A 1 204 ? -5.535 4.002 19.738 1.00 98.56 204 PHE A O 1
ATOM 1606 N N . LEU A 1 205 ? -3.647 5.177 19.378 1.00 98.31 205 LEU A N 1
ATOM 1607 C CA . LEU A 1 205 ? -3.880 5.386 17.953 1.00 98.31 205 LEU A CA 1
ATOM 1608 C C . LEU A 1 205 ? -3.077 4.349 17.168 1.00 98.31 205 LEU A C 1
ATOM 1610 O O . LEU A 1 205 ? -1.859 4.284 17.305 1.00 98.31 205 LEU A O 1
ATOM 1614 N N . VAL A 1 206 ? -3.739 3.547 16.340 1.00 97.81 206 VAL A N 1
ATOM 1615 C CA . VAL A 1 206 ? -3.120 2.424 15.627 1.00 97.81 206 VAL A CA 1
ATOM 1616 C C . VAL A 1 206 ? -3.178 2.653 14.122 1.00 97.81 206 VAL A C 1
ATOM 1618 O O . VAL A 1 206 ? -4.251 2.880 13.554 1.00 97.8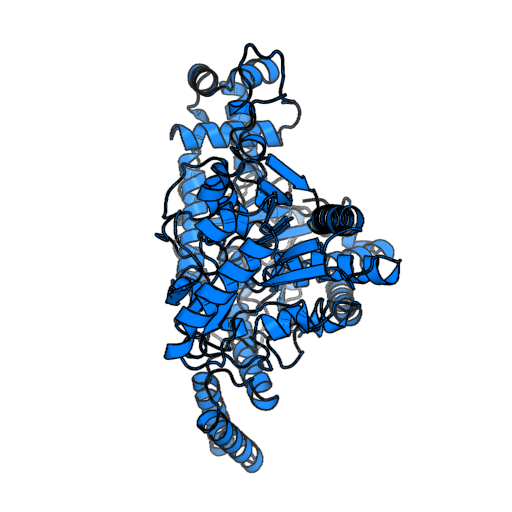1 206 VAL A O 1
ATOM 1621 N N . ALA A 1 207 ? -2.028 2.554 13.456 1.00 94.81 207 ALA A N 1
ATOM 1622 C CA . ALA A 1 207 ? -1.953 2.642 12.002 1.00 94.81 207 ALA A CA 1
ATOM 1623 C C . ALA A 1 207 ? -0.883 1.707 11.437 1.00 94.81 207 ALA A C 1
ATOM 1625 O O . ALA A 1 207 ? 0.275 1.750 11.842 1.00 94.81 207 ALA A O 1
ATOM 1626 N N . PHE A 1 208 ? -1.271 0.874 10.477 1.00 92.00 208 PHE A N 1
ATOM 1627 C CA . PHE A 1 208 ? -0.375 -0.062 9.805 1.00 92.00 208 PHE A CA 1
ATOM 1628 C C . PHE A 1 208 ? -0.459 0.134 8.303 1.00 92.00 208 PHE A C 1
ATOM 1630 O O . PHE A 1 208 ? -1.545 0.389 7.781 1.00 92.00 208 PHE A O 1
ATOM 1637 N N . GLY A 1 209 ? 0.665 -0.067 7.625 1.00 86.62 209 GLY A N 1
ATOM 1638 C CA . GLY A 1 209 ? 0.750 0.073 6.181 1.00 86.62 209 GLY A CA 1
ATOM 1639 C C . GLY A 1 209 ? 1.231 1.447 5.734 1.00 86.62 209 GLY A C 1
ATOM 1640 O O . GLY A 1 209 ? 1.067 2.472 6.394 1.00 86.62 209 GLY A O 1
ATOM 1641 N N . GLU A 1 210 ? 1.866 1.433 4.575 1.00 84.69 210 GLU A N 1
ATOM 1642 C CA . GLU A 1 210 ? 2.541 2.580 3.988 1.00 84.69 210 GLU A CA 1
ATOM 1643 C C . GLU A 1 210 ? 1.584 3.719 3.605 1.00 84.69 210 GLU A C 1
ATOM 1645 O O . GLU A 1 210 ? 1.928 4.890 3.769 1.00 84.69 210 GLU A O 1
ATOM 1650 N N . ASP A 1 211 ? 0.343 3.395 3.225 1.00 82.94 211 ASP A N 1
ATOM 1651 C CA . ASP A 1 211 ? -0.708 4.370 2.907 1.00 82.94 211 ASP A CA 1
ATOM 1652 C C . ASP A 1 211 ? -1.060 5.289 4.092 1.00 82.94 211 ASP A C 1
ATOM 1654 O O . ASP A 1 211 ? -1.644 6.360 3.912 1.00 82.94 211 ASP A O 1
ATOM 1658 N N . LYS A 1 212 ? -0.681 4.900 5.315 1.00 90.50 212 LYS A N 1
ATOM 1659 C CA . LYS A 1 212 ? -0.862 5.702 6.529 1.00 90.50 212 LYS A CA 1
ATOM 1660 C C . LYS A 1 212 ? 0.300 6.647 6.819 1.00 90.50 212 LYS A C 1
ATOM 1662 O O . LYS A 1 212 ? 0.126 7.573 7.609 1.00 90.50 212 LYS A O 1
ATOM 1667 N N . ALA A 1 213 ? 1.455 6.484 6.180 1.00 93.19 213 ALA A N 1
ATOM 1668 C CA . ALA A 1 213 ? 2.641 7.269 6.509 1.00 93.19 213 ALA A CA 1
ATOM 1669 C C . ALA A 1 213 ? 2.460 8.792 6.366 1.00 93.19 213 ALA A C 1
ATOM 1671 O O . ALA A 1 213 ? 2.849 9.518 7.287 1.00 93.19 213 ALA A O 1
ATOM 1672 N N . PRO A 1 214 ? 1.833 9.322 5.293 1.00 93.81 214 PRO A N 1
ATOM 1673 C CA . PRO A 1 214 ? 1.624 10.764 5.165 1.00 93.81 214 PRO A CA 1
ATOM 1674 C C . PRO A 1 214 ? 0.747 11.338 6.281 1.00 93.81 214 PRO A C 1
ATOM 1676 O O . PRO A 1 214 ? 1.048 12.403 6.825 1.00 93.81 214 PRO A O 1
ATOM 1679 N N . ILE A 1 215 ? -0.332 10.634 6.641 1.00 95.12 215 ILE A N 1
ATOM 1680 C CA . ILE A 1 215 ? -1.268 11.127 7.651 1.00 95.12 215 ILE A CA 1
ATOM 1681 C C . ILE A 1 215 ? -0.726 10.975 9.067 1.00 95.12 215 ILE A C 1
ATOM 1683 O O . ILE A 1 215 ? -0.963 11.846 9.900 1.00 95.12 215 ILE A O 1
ATOM 1687 N N . ILE A 1 216 ? 0.057 9.930 9.338 1.00 97.38 216 ILE A N 1
ATOM 1688 C CA . ILE A 1 216 ? 0.738 9.761 10.621 1.00 97.38 216 ILE A CA 1
ATOM 1689 C C . ILE A 1 216 ? 1.732 10.893 10.866 1.00 97.38 216 ILE A C 1
ATOM 1691 O O . ILE A 1 216 ? 1.666 11.522 11.920 1.00 97.38 216 ILE A O 1
ATOM 1695 N N . HIS A 1 217 ? 2.559 11.236 9.877 1.00 97.31 217 HIS A N 1
ATOM 1696 C CA . HIS A 1 217 ? 3.457 12.387 9.975 1.00 97.31 217 HIS A CA 1
ATOM 1697 C C . HIS A 1 217 ? 2.690 13.685 10.301 1.00 97.31 217 HIS A C 1
ATOM 1699 O O . HIS A 1 217 ? 3.020 14.376 11.264 1.00 97.31 217 HIS A O 1
ATOM 1705 N N . LYS A 1 218 ? 1.594 13.982 9.582 1.00 97.50 218 LYS A N 1
ATOM 1706 C CA . LYS A 1 218 ? 0.738 15.150 9.882 1.00 97.50 218 LYS A CA 1
ATOM 1707 C C . LYS A 1 218 ? 0.119 15.088 11.283 1.00 97.50 218 LYS A C 1
ATOM 1709 O O . LYS A 1 218 ? 0.024 16.113 11.949 1.00 97.50 218 LYS A O 1
ATOM 1714 N N . THR A 1 219 ? -0.279 13.898 11.728 1.00 97.75 219 THR A N 1
ATOM 1715 C CA . THR A 1 219 ? -0.941 13.669 13.019 1.00 97.75 219 THR A CA 1
ATOM 1716 C C . THR A 1 219 ? -0.031 13.973 14.200 1.00 97.75 219 THR A C 1
ATOM 1718 O O . THR A 1 219 ? -0.515 14.541 15.175 1.00 97.75 219 THR A O 1
ATOM 1721 N N . VAL A 1 220 ? 1.255 13.608 14.144 1.00 97.38 220 VAL A N 1
ATOM 1722 C CA . VAL A 1 220 ? 2.150 13.720 15.313 1.00 97.38 220 VAL A CA 1
ATOM 1723 C C . VAL A 1 220 ? 3.224 14.795 15.191 1.00 97.38 220 VAL A C 1
ATOM 1725 O O . VAL A 1 220 ? 3.663 15.294 16.220 1.00 97.38 220 VAL A O 1
ATOM 1728 N N . GLU A 1 221 ? 3.627 15.197 13.985 1.00 97.12 221 GLU A N 1
ATOM 1729 C CA . GLU A 1 221 ? 4.639 16.252 13.783 1.00 97.12 221 GLU A CA 1
ATOM 1730 C C . GLU A 1 221 ? 4.014 17.574 13.298 1.00 97.12 221 GLU A C 1
ATOM 1732 O O . GLU A 1 221 ? 4.544 18.659 13.557 1.00 97.12 221 GLU A O 1
ATOM 1737 N N . GLY A 1 222 ? 2.849 17.505 12.644 1.00 96.38 222 GLY A N 1
ATOM 1738 C CA . GLY A 1 222 ? 2.119 18.661 12.120 1.00 96.38 222 GLY A CA 1
ATOM 1739 C C . GLY A 1 222 ? 1.465 19.549 13.192 1.00 96.38 222 GLY A C 1
ATOM 1740 O O . GLY A 1 222 ? 1.505 19.238 14.390 1.00 96.38 222 GLY A O 1
ATOM 1741 N N . PRO A 1 223 ? 0.885 20.696 12.794 1.00 97.06 223 PRO A N 1
ATOM 1742 C CA . PRO A 1 223 ? 0.116 21.553 13.694 1.00 97.06 223 PRO A CA 1
ATOM 1743 C C . PRO A 1 223 ? -1.216 20.900 14.093 1.00 97.06 223 PRO A C 1
ATOM 1745 O O . PRO A 1 223 ? -1.758 20.076 13.358 1.00 97.06 223 PRO A O 1
ATOM 1748 N N . VAL A 1 224 ? -1.761 21.306 15.244 1.00 97.88 224 VAL A N 1
ATOM 1749 C CA . VAL A 1 224 ? -3.101 20.893 15.683 1.00 97.88 224 VAL A CA 1
ATOM 1750 C C . VAL A 1 224 ? -4.145 21.717 14.931 1.00 97.88 224 VAL A C 1
ATOM 1752 O O . VAL A 1 224 ? -4.304 22.903 15.218 1.00 97.88 224 VAL A O 1
ATOM 1755 N N . ILE A 1 225 ? -4.839 21.105 13.969 1.00 96.69 225 ILE A N 1
ATOM 1756 C CA . ILE A 1 225 ? -5.818 21.779 13.102 1.00 96.69 225 ILE A CA 1
ATOM 1757 C C . ILE A 1 225 ? -7.076 20.920 12.871 1.00 96.69 225 ILE A C 1
ATOM 1759 O O . ILE A 1 225 ? -6.964 19.694 12.818 1.00 96.69 225 ILE A O 1
ATOM 1763 N N . PRO A 1 226 ? -8.265 21.533 12.683 1.00 94.25 226 PRO A N 1
ATOM 1764 C CA . PRO A 1 226 ? -9.518 20.802 12.451 1.00 94.25 226 PRO A CA 1
ATOM 1765 C C . PRO A 1 226 ? -9.510 19.890 11.217 1.00 94.25 226 PRO A C 1
ATOM 1767 O O . PRO A 1 226 ? -10.180 18.860 11.217 1.00 94.25 226 PRO A O 1
ATOM 1770 N N . ASP A 1 227 ? -8.743 20.237 10.181 1.00 94.25 227 ASP A N 1
ATOM 1771 C CA . ASP A 1 227 ? -8.665 19.454 8.938 1.00 94.25 227 ASP A CA 1
ATOM 1772 C C . ASP A 1 227 ? -7.971 18.097 9.127 1.00 94.25 227 ASP A C 1
ATOM 1774 O O . ASP A 1 227 ? -8.156 17.179 8.332 1.00 94.25 227 ASP A O 1
ATOM 1778 N N . VAL A 1 228 ? -7.176 17.954 10.191 1.00 96.50 228 VAL A N 1
ATOM 1779 C CA . VAL A 1 228 ? -6.516 16.707 10.586 1.00 96.50 228 VAL A CA 1
ATOM 1780 C C . VAL A 1 228 ? -6.987 16.386 11.997 1.00 96.50 228 VAL A C 1
ATOM 1782 O O . VAL A 1 228 ? -6.291 16.661 12.968 1.00 96.50 228 VAL A O 1
ATOM 1785 N N . VAL A 1 229 ? -8.189 15.826 12.131 1.00 97.44 229 VAL A N 1
ATOM 1786 C CA . VAL A 1 229 ? -8.838 15.597 13.438 1.00 97.44 229 VAL A CA 1
ATOM 1787 C C . VAL A 1 229 ? -7.952 14.798 14.402 1.00 97.44 229 VAL A C 1
ATOM 1789 O O . VAL A 1 229 ? -7.891 15.101 15.592 1.00 97.44 229 VAL A O 1
ATOM 1792 N N . SER A 1 230 ? -7.188 13.829 13.898 1.00 97.81 230 SER A N 1
ATOM 1793 C CA . SER A 1 230 ? -6.215 13.053 14.670 1.00 97.81 230 SER A CA 1
ATOM 1794 C C . SER A 1 230 ? -5.124 13.907 15.323 1.00 97.81 230 SER A C 1
ATOM 1796 O O . SER A 1 230 ? -4.588 13.507 16.355 1.00 97.81 230 SER A O 1
ATOM 1798 N N . SER A 1 231 ? -4.820 15.096 14.790 1.00 98.25 231 SER A N 1
ATOM 1799 C CA . SER A 1 231 ? -3.865 16.036 15.393 1.00 98.25 231 SER A CA 1
ATOM 1800 C C . SER A 1 231 ? -4.326 16.553 16.760 1.00 98.25 231 SER A C 1
ATOM 1802 O O . SER A 1 231 ? -3.486 16.902 17.587 1.00 98.25 231 SER A O 1
ATOM 1804 N N . TYR A 1 232 ? -5.630 16.523 17.069 1.00 98.50 232 TYR A N 1
ATOM 1805 C CA . TYR A 1 232 ? -6.125 16.858 18.408 1.00 98.50 232 TYR A CA 1
ATOM 1806 C C . TYR A 1 232 ? -5.604 15.916 19.495 1.00 98.50 232 TYR A C 1
ATOM 1808 O O . TYR A 1 232 ? -5.518 16.324 20.650 1.00 98.50 232 TYR A O 1
ATOM 1816 N N . LEU A 1 233 ? -5.187 14.694 19.148 1.00 98.19 233 LEU A N 1
ATOM 1817 C CA . LEU A 1 233 ? -4.608 13.760 20.114 1.00 98.19 233 LEU A CA 1
ATOM 1818 C C . LEU A 1 233 ? -3.257 14.230 20.676 1.00 98.19 233 LEU A C 1
ATOM 1820 O O . LEU A 1 233 ? -2.853 13.740 21.728 1.00 98.19 233 LEU A O 1
ATOM 1824 N N . GLN A 1 234 ? -2.599 15.205 20.031 1.00 97.94 234 GLN A N 1
ATOM 1825 C CA . GLN A 1 234 ? -1.428 15.905 20.581 1.00 97.94 234 GLN A CA 1
ATOM 1826 C C . GLN A 1 234 ? -1.762 16.691 21.861 1.00 97.94 234 GLN A C 1
ATOM 1828 O O . GLN A 1 234 ? -0.870 17.002 22.642 1.00 97.94 234 GLN A O 1
ATOM 1833 N N . LEU A 1 235 ? -3.039 17.029 22.083 1.00 97.12 235 LEU A N 1
ATOM 1834 C CA . LEU A 1 235 ? -3.504 17.735 23.281 1.00 97.12 235 LEU A CA 1
ATOM 1835 C C . LEU A 1 235 ? -3.762 16.788 24.460 1.00 97.12 235 LEU A C 1
ATOM 1837 O O . LEU A 1 235 ? -3.987 17.248 25.577 1.00 97.12 235 LEU A O 1
ATOM 1841 N N . HIS A 1 236 ? -3.758 15.475 24.222 1.00 97.88 236 HIS A N 1
ATOM 1842 C CA . HIS A 1 236 ? -4.051 14.476 25.236 1.00 97.88 236 HIS A CA 1
ATOM 1843 C C . HIS A 1 236 ? -2.761 13.876 25.814 1.00 97.88 236 HIS A C 1
ATOM 1845 O O . HIS A 1 236 ? -1.932 13.307 25.106 1.00 97.88 236 HIS A O 1
ATOM 1851 N N . HIS A 1 237 ? -2.613 13.989 27.134 1.00 94.44 237 HIS A N 1
ATOM 1852 C CA . HIS A 1 237 ? -1.391 13.659 27.873 1.00 94.44 237 HIS A CA 1
ATOM 1853 C C . HIS A 1 237 ? -1.009 12.164 27.886 1.00 94.44 237 HIS A C 1
ATOM 1855 O O . HIS A 1 237 ? 0.154 11.839 28.115 1.00 94.44 237 HIS A O 1
ATOM 1861 N N . GLN A 1 238 ? -1.956 11.254 27.635 1.00 97.19 238 GLN A N 1
ATOM 1862 C CA . GLN A 1 238 ? -1.733 9.799 27.610 1.00 97.19 238 GLN A CA 1
ATOM 1863 C C . GLN A 1 238 ? -2.139 9.164 26.272 1.00 97.19 238 GLN A C 1
ATOM 1865 O O . GLN A 1 238 ? -2.757 8.098 26.220 1.00 97.19 238 GLN A O 1
ATOM 1870 N N . THR A 1 239 ? -1.807 9.829 25.166 1.00 98.31 239 THR A N 1
ATOM 1871 C CA . THR A 1 239 ? -1.907 9.233 23.829 1.00 98.31 239 THR A CA 1
ATOM 1872 C C . THR A 1 239 ? -0.610 8.520 23.466 1.00 98.31 239 THR A C 1
ATOM 1874 O O . THR A 1 239 ? 0.477 9.090 23.575 1.00 98.31 239 THR A O 1
ATOM 1877 N N . GLU A 1 240 ? -0.729 7.295 22.959 1.00 98.19 240 GLU A N 1
ATOM 1878 C CA . GLU A 1 240 ? 0.355 6.570 22.310 1.00 98.19 240 GLU A CA 1
ATOM 1879 C C . GLU A 1 240 ? -0.028 6.178 20.878 1.00 98.19 240 GLU A C 1
ATOM 1881 O O . GLU A 1 240 ? -1.033 5.511 20.631 1.00 98.19 240 GLU A O 1
ATOM 1886 N N . LEU A 1 241 ? 0.798 6.591 19.922 1.00 98.31 241 LEU A N 1
ATOM 1887 C CA . LEU A 1 241 ? 0.754 6.146 18.541 1.00 98.31 241 LEU A CA 1
ATOM 1888 C C . LEU A 1 241 ? 1.506 4.815 18.416 1.00 98.31 241 LEU A C 1
ATOM 1890 O O . LEU A 1 241 ? 2.692 4.730 18.736 1.00 98.31 241 LEU A O 1
ATOM 1894 N N . VAL A 1 242 ? 0.838 3.793 17.891 1.00 98.31 242 VAL A N 1
ATOM 1895 C CA . VAL A 1 242 ? 1.406 2.469 17.629 1.00 98.31 242 VAL A CA 1
ATOM 1896 C C . VAL A 1 242 ? 1.351 2.179 16.133 1.00 98.31 242 VAL A C 1
ATOM 1898 O O . VAL A 1 242 ? 0.275 2.040 15.547 1.00 98.31 242 VAL A O 1
ATOM 1901 N N . VAL A 1 243 ? 2.523 2.065 15.511 1.00 97.00 243 VAL A N 1
ATOM 1902 C CA . VAL A 1 243 ? 2.663 1.919 14.056 1.00 97.00 243 VAL A CA 1
ATOM 1903 C C . VAL A 1 243 ? 3.635 0.814 13.671 1.00 97.00 243 VAL A C 1
ATOM 1905 O O . VAL A 1 243 ? 4.494 0.414 14.462 1.00 97.00 243 VAL A O 1
ATOM 1908 N N . ASP A 1 244 ? 3.511 0.313 12.443 1.00 94.62 244 ASP A N 1
ATOM 1909 C CA . ASP A 1 244 ? 4.547 -0.512 11.827 1.00 94.62 244 ASP A CA 1
ATOM 1910 C C . ASP A 1 244 ? 5.591 0.349 11.093 1.00 94.62 244 ASP A C 1
ATOM 1912 O O . ASP A 1 244 ? 5.404 1.551 10.893 1.00 94.62 244 ASP A O 1
ATOM 1916 N N . SER A 1 245 ? 6.718 -0.251 10.699 1.00 91.00 245 SER A N 1
ATOM 1917 C CA . SER A 1 245 ? 7.783 0.455 9.971 1.00 91.00 245 SER A CA 1
ATOM 1918 C C . SER A 1 245 ? 7.284 1.145 8.698 1.00 91.00 245 SER A C 1
ATOM 1920 O O . SER A 1 245 ? 7.767 2.225 8.369 1.00 91.00 245 SER A O 1
ATOM 1922 N N . ALA A 1 246 ? 6.299 0.555 8.012 1.00 89.56 246 ALA A N 1
ATOM 1923 C CA . ALA A 1 246 ? 5.721 1.113 6.796 1.00 89.56 246 ALA A CA 1
ATOM 1924 C C . ALA A 1 246 ? 4.933 2.404 7.079 1.00 89.56 246 ALA A C 1
ATOM 1926 O O . ALA A 1 246 ? 5.193 3.423 6.446 1.00 89.56 246 ALA A O 1
ATOM 1927 N N . ALA A 1 247 ? 4.041 2.406 8.075 1.00 92.56 247 ALA A N 1
ATOM 1928 C CA . ALA A 1 247 ? 3.298 3.599 8.490 1.00 92.56 247 ALA A CA 1
ATOM 1929 C C . ALA A 1 247 ? 4.194 4.672 9.138 1.00 92.56 247 ALA A C 1
ATOM 1931 O O . ALA A 1 247 ? 3.831 5.844 9.190 1.00 92.56 247 ALA A O 1
ATOM 1932 N N . ALA A 1 248 ? 5.374 4.295 9.627 1.00 95.00 248 ALA A N 1
ATOM 1933 C CA . ALA A 1 248 ? 6.322 5.215 10.242 1.00 95.00 248 ALA A CA 1
ATOM 1934 C C . ALA A 1 248 ? 7.281 5.887 9.242 1.00 95.00 248 ALA A C 1
ATOM 1936 O O . ALA A 1 248 ? 7.975 6.827 9.625 1.00 95.00 248 ALA A O 1
ATOM 1937 N N . ARG A 1 249 ? 7.345 5.440 7.975 1.00 92.44 249 ARG A N 1
ATOM 1938 C CA . ARG A 1 249 ? 8.420 5.818 7.030 1.00 92.44 249 ARG A CA 1
ATOM 1939 C C . ARG A 1 249 ? 8.582 7.324 6.794 1.00 92.44 249 ARG A C 1
ATOM 1941 O O . ARG A 1 249 ? 9.672 7.757 6.444 1.00 92.44 249 ARG A O 1
ATOM 1948 N N . ASN A 1 250 ? 7.519 8.108 6.990 1.00 94.56 250 ASN A N 1
ATOM 1949 C CA . ASN A 1 250 ? 7.531 9.563 6.816 1.00 94.56 250 ASN A CA 1
ATOM 1950 C C . ASN A 1 250 ? 7.831 10.349 8.100 1.00 94.56 250 ASN A C 1
ATOM 1952 O O . ASN A 1 250 ? 7.933 11.568 8.021 1.00 94.56 250 ASN A O 1
ATOM 1956 N N . LEU A 1 251 ? 7.971 9.698 9.260 1.00 95.50 251 LEU A N 1
ATOM 1957 C CA . LEU A 1 251 ? 8.403 10.379 10.483 1.00 95.50 251 LEU A CA 1
ATOM 1958 C C . LEU A 1 251 ? 9.814 10.941 10.291 1.00 95.50 251 LEU A C 1
ATOM 1960 O O . LEU A 1 251 ? 10.678 10.249 9.743 1.00 95.50 251 LEU A O 1
ATOM 1964 N N . THR A 1 252 ? 10.078 12.156 10.778 1.00 94.06 252 THR A N 1
ATOM 1965 C CA . THR A 1 252 ? 11.362 12.847 10.571 1.00 94.06 252 THR A CA 1
ATOM 1966 C C . THR A 1 252 ? 12.531 11.988 11.060 1.00 94.06 252 THR A C 1
ATOM 1968 O O . THR A 1 252 ? 13.533 11.853 10.364 1.00 94.06 252 THR A O 1
ATOM 1971 N N . ARG A 1 253 ? 12.391 11.299 12.201 1.00 91.81 253 ARG A N 1
ATOM 1972 C CA . ARG A 1 253 ? 13.454 10.423 12.733 1.00 91.81 253 ARG A CA 1
ATOM 1973 C C . ARG A 1 253 ? 13.772 9.194 11.874 1.00 91.81 253 ARG A C 1
ATOM 1975 O O . ARG A 1 253 ? 14.750 8.510 12.154 1.00 91.81 253 ARG A O 1
ATOM 1982 N N . ILE A 1 254 ? 12.932 8.870 10.890 1.00 91.00 254 ILE A N 1
ATOM 1983 C CA . ILE A 1 254 ? 13.123 7.749 9.961 1.00 91.00 254 ILE A CA 1
ATOM 1984 C C . ILE A 1 254 ? 13.511 8.267 8.576 1.00 91.00 254 ILE A C 1
ATOM 1986 O O . ILE A 1 254 ? 14.480 7.773 7.995 1.00 91.00 254 ILE A O 1
ATOM 1990 N N . LYS A 1 255 ? 12.774 9.258 8.058 1.00 91.62 255 LYS A N 1
ATOM 1991 C CA . LYS A 1 255 ? 12.970 9.811 6.712 1.00 91.62 255 LYS A CA 1
ATOM 1992 C C . LYS A 1 255 ? 14.217 10.689 6.615 1.00 91.62 255 LYS A C 1
ATOM 1994 O O . LYS A 1 255 ? 14.948 10.589 5.633 1.00 91.62 255 LYS A O 1
ATOM 1999 N N . SER A 1 256 ? 14.458 11.519 7.627 1.00 91.81 256 SER A N 1
ATOM 2000 C CA . SER A 1 256 ? 15.517 12.535 7.649 1.00 91.81 256 SER A CA 1
ATOM 2001 C C . SER A 1 256 ? 16.121 12.721 9.054 1.00 91.81 256 SER A C 1
ATOM 2003 O O . SER A 1 256 ? 16.099 13.821 9.613 1.00 91.81 256 SER A O 1
ATOM 2005 N N . PRO A 1 257 ? 16.689 11.656 9.661 1.00 90.69 257 PRO A N 1
ATOM 2006 C CA . PRO A 1 257 ? 17.167 11.679 11.047 1.00 90.69 257 PRO A CA 1
ATOM 2007 C C . PRO A 1 257 ? 18.251 12.728 11.333 1.00 90.69 257 PRO A C 1
ATOM 2009 O O . PRO A 1 257 ? 18.353 13.189 12.468 1.00 90.69 257 PRO A O 1
ATOM 2012 N N . TRP A 1 258 ? 19.030 13.132 10.325 1.00 89.31 258 TRP A N 1
ATOM 2013 C CA . TRP A 1 258 ? 20.061 14.173 10.447 1.00 89.31 258 TRP A CA 1
ATOM 2014 C C . TRP A 1 258 ? 19.488 15.525 10.888 1.00 89.31 258 TRP A C 1
ATOM 2016 O O . TRP A 1 258 ? 20.128 16.241 11.646 1.00 89.31 258 TRP A O 1
ATOM 2026 N N . VAL A 1 259 ? 18.228 15.824 10.548 1.00 88.75 259 VAL A N 1
ATOM 2027 C CA . VAL A 1 259 ? 17.537 17.059 10.964 1.00 88.75 259 VAL A CA 1
ATOM 2028 C C . VAL A 1 259 ? 17.283 17.106 12.482 1.00 88.75 259 VAL A C 1
ATOM 2030 O O . VAL A 1 259 ? 17.004 18.168 13.035 1.00 88.75 259 VAL A O 1
ATOM 2033 N N . LEU A 1 260 ? 17.358 15.968 13.182 1.00 86.56 260 LEU A N 1
ATOM 2034 C CA . LEU A 1 260 ? 17.093 15.872 14.625 1.00 86.56 260 LEU A CA 1
ATOM 2035 C C . LEU A 1 260 ? 18.351 15.868 15.492 1.00 86.56 260 LEU A C 1
ATOM 2037 O O . LEU A 1 260 ? 18.231 15.758 16.715 1.00 86.56 260 LEU A O 1
ATOM 2041 N N . ILE A 1 261 ? 19.538 15.931 14.890 1.00 78.81 261 ILE A N 1
ATOM 2042 C CA . ILE A 1 261 ? 20.815 15.823 15.595 1.00 78.81 261 ILE A CA 1
ATOM 2043 C C . ILE A 1 261 ? 21.469 17.198 15.611 1.00 78.81 261 ILE A C 1
ATOM 2045 O O . ILE A 1 261 ? 22.097 17.588 14.632 1.00 78.81 261 ILE A O 1
ATOM 2049 N N . PRO A 1 262 ? 21.360 17.952 16.720 1.00 68.44 262 PRO A N 1
ATOM 2050 C CA . PRO A 1 262 ? 22.152 19.156 16.879 1.00 68.44 262 PRO A CA 1
ATOM 2051 C C . PRO A 1 262 ? 23.633 18.781 16.924 1.00 68.44 262 PRO A C 1
ATOM 2053 O O . PRO A 1 262 ? 24.003 17.818 17.605 1.00 68.44 262 PRO A O 1
ATOM 2056 N N . ASN A 1 263 ? 24.489 19.598 16.317 1.00 63.97 263 ASN A N 1
ATOM 2057 C CA . ASN A 1 263 ? 25.948 19.423 16.378 1.00 63.97 263 ASN A CA 1
ATOM 2058 C C . ASN A 1 263 ? 26.497 19.351 17.801 1.00 63.97 263 ASN A C 1
ATOM 2060 O O . ASN A 1 263 ? 27.470 18.655 18.067 1.00 63.97 263 ASN A O 1
ATOM 2064 N N . SER A 1 264 ? 25.840 20.030 18.738 1.00 61.44 264 SER A N 1
ATOM 2065 C CA . SER A 1 264 ? 26.215 20.049 20.151 1.00 61.44 264 SER A CA 1
ATOM 2066 C C . SER A 1 264 ? 25.840 18.777 20.920 1.00 61.44 264 SER A C 1
ATOM 2068 O O . SER A 1 264 ? 26.196 18.653 22.088 1.00 61.44 264 SER A O 1
ATOM 2070 N N . SER A 1 265 ? 25.112 17.833 20.313 1.00 64.81 265 SER A N 1
ATOM 2071 C CA . SER A 1 265 ? 24.539 16.686 21.032 1.00 64.81 265 SER A CA 1
ATOM 2072 C C . SER A 1 265 ? 25.499 15.511 21.244 1.00 64.81 265 SER A C 1
ATOM 2074 O O . SER A 1 265 ? 25.146 14.577 21.962 1.00 64.81 265 SER A O 1
ATOM 2076 N N . GLY A 1 266 ? 26.677 15.514 20.606 1.00 65.94 266 GLY A N 1
ATOM 2077 C CA . GLY A 1 266 ? 27.645 14.406 20.647 1.00 65.94 266 GLY A CA 1
ATOM 2078 C C . GLY A 1 266 ? 27.167 13.105 19.979 1.00 65.94 266 GLY A C 1
ATOM 2079 O O . GLY A 1 266 ? 27.946 12.164 19.839 1.00 65.94 266 GLY A O 1
ATOM 2080 N N . HIS A 1 267 ? 25.906 13.039 19.541 1.00 73.50 267 HIS A N 1
ATOM 2081 C CA . HIS A 1 267 ? 25.349 11.919 18.796 1.00 73.50 267 HIS A CA 1
ATOM 2082 C C . HIS A 1 267 ? 25.788 11.993 17.327 1.00 73.50 267 HIS A C 1
ATOM 2084 O O . HIS A 1 267 ? 25.633 13.032 16.684 1.00 73.50 267 HIS A O 1
ATOM 2090 N N . LYS A 1 268 ? 26.310 10.880 16.800 1.00 75.19 268 LYS A N 1
ATOM 2091 C CA . LYS A 1 268 ? 26.707 10.740 15.394 1.00 75.19 268 LYS A CA 1
ATOM 2092 C C . LYS A 1 268 ? 25.811 9.740 14.675 1.00 75.19 268 LYS A C 1
ATOM 2094 O O . LYS A 1 268 ? 25.518 8.680 15.231 1.00 75.19 268 LYS A O 1
ATOM 2099 N N . LEU A 1 269 ? 25.377 10.080 13.462 1.00 85.19 269 LEU A N 1
ATOM 2100 C CA . LEU A 1 269 ? 24.776 9.097 12.559 1.00 85.19 269 LEU A CA 1
ATOM 2101 C C . LEU A 1 269 ? 25.851 8.177 12.001 1.00 85.19 269 LEU A C 1
ATOM 2103 O O . LEU A 1 269 ? 26.984 8.595 11.762 1.00 85.19 269 LEU A O 1
ATOM 2107 N N . ASP A 1 270 ? 25.467 6.926 11.778 1.00 86.94 270 ASP A N 1
ATOM 2108 C CA . ASP A 1 270 ? 26.284 6.005 11.009 1.00 86.94 270 ASP A CA 1
ATOM 2109 C C . ASP A 1 270 ? 26.150 6.344 9.520 1.00 86.94 270 ASP A C 1
ATOM 2111 O O . ASP A 1 270 ? 25.153 6.022 8.873 1.00 86.94 270 ASP A O 1
ATOM 2115 N N . TRP A 1 271 ? 27.157 7.037 8.999 1.00 91.75 271 TRP A N 1
ATOM 2116 C CA . TRP A 1 271 ? 27.267 7.378 7.584 1.00 91.75 271 TRP A CA 1
ATOM 2117 C C . TRP A 1 271 ? 28.001 6.304 6.773 1.00 91.75 271 TRP A C 1
ATOM 2119 O O . TRP A 1 271 ? 28.257 6.536 5.596 1.00 91.75 271 TRP A O 1
ATOM 2129 N N . SER A 1 272 ? 28.354 5.151 7.361 1.00 88.69 272 SER A N 1
ATOM 2130 C CA . SER A 1 272 ? 28.966 4.040 6.614 1.00 88.69 272 SER A CA 1
ATOM 2131 C C . SER A 1 272 ? 27.963 3.330 5.697 1.00 88.69 272 SER A C 1
ATOM 2133 O O . SER A 1 272 ? 28.348 2.780 4.665 1.00 88.69 272 SER A O 1
ATOM 2135 N N . ASP A 1 273 ? 26.668 3.394 6.023 1.00 88.69 273 ASP A N 1
ATOM 2136 C CA . ASP A 1 273 ? 25.597 2.946 5.139 1.00 88.69 273 ASP A CA 1
ATOM 2137 C C . ASP A 1 273 ? 25.363 3.957 4.010 1.00 88.69 273 ASP A C 1
ATOM 2139 O O . ASP A 1 273 ? 24.728 5.006 4.180 1.00 88.69 273 ASP A O 1
ATOM 2143 N N . PHE A 1 274 ? 25.820 3.602 2.811 1.00 89.12 274 PHE A N 1
ATOM 2144 C CA . PHE A 1 274 ? 25.663 4.458 1.643 1.00 89.12 274 PHE A CA 1
ATOM 2145 C C . PHE A 1 274 ? 24.192 4.679 1.246 1.00 89.12 274 PHE A C 1
ATOM 2147 O O . PHE A 1 274 ? 23.881 5.706 0.642 1.00 89.12 274 PHE A O 1
ATOM 2154 N N . LYS A 1 275 ? 23.243 3.799 1.623 1.00 88.94 275 LYS A N 1
ATOM 2155 C CA . LYS A 1 275 ? 21.808 4.072 1.395 1.00 88.94 275 LYS A CA 1
ATOM 2156 C C . LYS A 1 275 ? 21.366 5.321 2.163 1.00 88.94 275 LYS A C 1
ATOM 2158 O O . LYS A 1 275 ? 20.613 6.140 1.631 1.00 88.94 275 LYS A O 1
ATOM 2163 N N . THR A 1 276 ? 21.879 5.508 3.379 1.00 92.00 276 THR A N 1
ATOM 2164 C CA . THR A 1 276 ? 21.627 6.701 4.196 1.00 92.00 276 THR A CA 1
ATOM 2165 C C . THR A 1 276 ? 22.270 7.951 3.591 1.00 92.00 276 THR A C 1
ATOM 2167 O O . THR A 1 276 ? 21.603 8.986 3.522 1.00 92.00 276 THR A O 1
ATOM 2170 N N . VAL A 1 277 ? 23.500 7.845 3.071 1.00 95.38 277 VAL A N 1
ATOM 2171 C CA . VAL A 1 277 ? 24.177 8.929 2.329 1.00 95.38 277 VAL A CA 1
ATOM 2172 C C . VAL A 1 277 ? 23.363 9.338 1.098 1.00 95.38 277 VAL A C 1
ATOM 2174 O O . VAL A 1 277 ? 22.952 10.492 0.987 1.00 95.38 277 VAL A O 1
ATOM 2177 N N . LYS A 1 278 ? 23.039 8.381 0.216 1.00 95.56 278 LYS A N 1
ATOM 2178 C CA . LYS A 1 278 ? 22.239 8.598 -1.001 1.00 95.56 278 LYS A CA 1
ATOM 2179 C C . LYS A 1 278 ? 20.919 9.303 -0.683 1.00 95.56 278 LYS A C 1
ATOM 2181 O O . LYS A 1 278 ? 20.581 10.304 -1.314 1.00 95.56 278 LYS A O 1
ATOM 2186 N N . ARG A 1 279 ? 20.199 8.835 0.342 1.00 95.81 279 ARG A N 1
ATOM 2187 C CA . ARG A 1 279 ? 18.941 9.445 0.797 1.00 95.81 279 ARG A CA 1
ATOM 2188 C C . ARG A 1 279 ? 19.122 10.890 1.272 1.00 95.81 279 ARG A C 1
ATOM 2190 O O . ARG A 1 279 ? 18.296 11.730 0.926 1.00 95.81 279 ARG A O 1
ATOM 2197 N N . ALA A 1 280 ? 20.170 11.184 2.042 1.00 96.44 280 ALA A N 1
ATOM 2198 C CA . ALA A 1 280 ? 20.435 12.530 2.551 1.00 96.44 280 ALA A CA 1
ATOM 2199 C C . ALA A 1 280 ? 20.742 13.535 1.433 1.00 96.44 280 ALA A C 1
ATOM 2201 O O . ALA A 1 280 ? 20.198 14.638 1.438 1.00 96.44 280 ALA A O 1
ATOM 2202 N N . VAL A 1 281 ? 21.543 13.138 0.441 1.00 97.69 281 VAL A N 1
ATOM 2203 C CA . VAL A 1 281 ? 21.893 13.997 -0.703 1.00 97.69 281 VAL A CA 1
ATOM 2204 C C . VAL A 1 281 ? 20.687 14.263 -1.603 1.00 97.69 281 VAL A C 1
ATOM 2206 O O . VAL A 1 281 ? 20.445 15.409 -1.978 1.00 97.69 281 VAL A O 1
ATOM 2209 N N . ILE A 1 282 ? 19.886 13.233 -1.902 1.00 97.25 282 ILE A N 1
ATOM 2210 C CA . ILE A 1 282 ? 18.632 13.383 -2.662 1.00 97.25 282 ILE A CA 1
ATOM 2211 C C . ILE A 1 282 ? 17.663 14.302 -1.913 1.00 97.25 282 ILE A C 1
ATOM 2213 O O . ILE A 1 282 ? 17.097 15.218 -2.507 1.00 97.25 282 ILE A O 1
ATOM 2217 N N . TYR A 1 283 ? 17.508 14.102 -0.600 1.00 96.12 283 TYR A N 1
ATOM 2218 C CA . TYR A 1 283 ? 16.696 14.975 0.245 1.00 96.12 283 TYR A CA 1
ATOM 2219 C C . TYR A 1 283 ? 17.171 16.429 0.176 1.00 96.12 283 TYR A C 1
ATOM 2221 O O . TYR A 1 283 ? 16.349 17.316 -0.047 1.00 96.12 283 TYR A O 1
ATOM 2229 N N . LEU A 1 284 ? 18.476 16.680 0.335 1.00 97.25 284 LEU A N 1
ATOM 2230 C CA . LEU A 1 284 ? 19.049 18.024 0.272 1.00 97.25 284 LEU A CA 1
ATOM 2231 C C . LEU A 1 284 ? 18.766 18.673 -1.086 1.00 97.25 284 LEU A C 1
ATOM 2233 O O . LEU A 1 284 ? 18.200 19.763 -1.133 1.00 97.25 284 LEU A O 1
ATOM 2237 N N . SER A 1 285 ? 19.088 17.964 -2.172 1.00 98.19 285 SER A N 1
ATOM 2238 C CA . SER A 1 285 ? 18.887 18.407 -3.554 1.00 98.19 285 SER A CA 1
ATOM 2239 C C . SER A 1 285 ? 17.445 18.843 -3.824 1.00 98.19 285 SER A C 1
ATOM 2241 O O . SER A 1 285 ? 17.216 19.956 -4.302 1.00 98.19 285 SER A O 1
ATOM 2243 N N . LEU A 1 286 ? 16.471 18.007 -3.452 1.00 96.50 286 LEU A N 1
ATOM 2244 C CA . LEU A 1 286 ? 15.050 18.295 -3.650 1.00 96.50 286 LEU A CA 1
ATOM 2245 C C . LEU A 1 286 ? 14.533 19.392 -2.709 1.00 96.50 286 LEU A C 1
ATOM 2247 O O . LEU A 1 286 ? 13.674 20.174 -3.104 1.00 96.50 286 LEU A O 1
ATOM 2251 N N . THR A 1 287 ? 15.061 19.482 -1.484 1.00 95.31 287 THR A N 1
ATOM 2252 C CA . THR A 1 287 ? 14.627 20.480 -0.492 1.00 95.31 287 THR A CA 1
ATOM 2253 C C . THR A 1 287 ? 15.021 21.896 -0.902 1.00 95.31 287 THR A C 1
ATOM 2255 O O . THR A 1 287 ? 14.208 22.810 -0.781 1.00 95.31 287 THR A O 1
ATOM 2258 N N . ILE A 1 288 ? 16.245 22.087 -1.405 1.00 96.69 288 ILE A N 1
ATOM 2259 C CA . ILE A 1 288 ? 16.736 23.411 -1.824 1.00 96.69 288 ILE A CA 1
ATOM 2260 C C . ILE A 1 288 ? 16.576 23.665 -3.330 1.00 96.69 288 ILE A C 1
ATOM 2262 O O . ILE A 1 288 ? 17.033 24.691 -3.830 1.00 96.69 288 ILE A O 1
ATOM 2266 N N . ASN A 1 289 ? 15.935 22.736 -4.048 1.00 96.88 289 ASN A N 1
ATOM 2267 C CA . ASN A 1 289 ? 15.698 22.791 -5.490 1.00 96.88 289 ASN A CA 1
ATOM 2268 C C . ASN A 1 289 ? 16.982 23.031 -6.311 1.00 96.88 289 ASN A C 1
ATOM 2270 O O . ASN A 1 289 ? 17.067 23.940 -7.140 1.00 96.88 289 ASN A O 1
ATOM 2274 N N . LYS A 1 290 ? 18.016 22.226 -6.044 1.00 97.88 290 LYS A N 1
ATOM 2275 C CA . LYS A 1 290 ? 19.335 22.326 -6.681 1.00 97.88 290 LYS A CA 1
ATOM 2276 C C . LYS A 1 290 ? 19.823 20.934 -7.060 1.00 97.88 290 LYS A C 1
ATOM 2278 O O . LYS A 1 290 ? 19.930 20.076 -6.190 1.00 97.88 290 LYS A O 1
ATOM 2283 N N . SER A 1 291 ? 20.150 20.715 -8.335 1.00 97.81 291 SER A N 1
ATOM 2284 C CA . SER A 1 291 ? 20.648 19.424 -8.843 1.00 97.81 291 SER A CA 1
ATOM 2285 C C . SER A 1 291 ? 21.856 18.917 -8.052 1.00 97.81 291 SER A C 1
ATOM 2287 O O . SER A 1 291 ? 22.701 19.730 -7.664 1.00 97.81 291 SER A O 1
ATOM 2289 N N . ILE A 1 292 ? 22.004 17.596 -7.913 1.00 98.31 292 ILE A N 1
ATOM 2290 C CA . ILE A 1 292 ? 23.016 16.951 -7.054 1.00 98.31 292 ILE A CA 1
ATOM 2291 C C . ILE A 1 292 ? 24.423 17.509 -7.303 1.00 98.31 292 ILE A C 1
ATOM 2293 O O . ILE A 1 292 ? 25.099 17.938 -6.373 1.00 98.31 292 ILE A O 1
ATOM 2297 N N . LEU A 1 293 ? 24.851 17.583 -8.566 1.00 98.00 293 LEU A N 1
ATOM 2298 C CA . LEU A 1 293 ? 26.206 18.025 -8.923 1.00 98.00 293 LEU A CA 1
ATOM 2299 C C . LEU A 1 293 ? 26.476 19.519 -8.669 1.00 98.00 293 LEU A C 1
ATOM 2301 O O . LEU A 1 293 ? 27.624 19.947 -8.751 1.00 98.00 293 LEU A O 1
ATOM 2305 N N . LYS A 1 294 ? 25.447 20.317 -8.362 1.00 98.12 294 LYS A N 1
ATOM 2306 C CA . LYS A 1 294 ? 25.587 21.742 -8.023 1.00 98.12 294 LYS A CA 1
ATOM 2307 C C . LYS A 1 294 ? 25.653 21.986 -6.513 1.00 98.12 294 LYS A C 1
ATOM 2309 O O . LYS A 1 294 ? 25.921 23.120 -6.116 1.00 98.12 294 LYS A O 1
ATOM 2314 N N . LEU A 1 295 ? 25.382 20.984 -5.675 1.00 98.38 295 LEU A N 1
ATOM 2315 C CA . LEU A 1 295 ? 25.438 21.134 -4.220 1.00 98.38 295 LEU A CA 1
ATOM 2316 C C . LEU A 1 295 ? 26.869 21.465 -3.762 1.00 98.38 295 LEU A C 1
ATOM 2318 O O . LEU A 1 295 ? 27.844 20.928 -4.281 1.00 98.38 295 LEU A O 1
ATOM 2322 N N . THR A 1 296 ? 26.986 22.347 -2.779 1.00 98.31 296 THR A N 1
ATOM 2323 C CA . THR A 1 296 ? 28.244 22.849 -2.206 1.00 98.31 296 THR A CA 1
ATOM 2324 C C . THR A 1 296 ? 28.335 22.488 -0.729 1.00 98.31 296 THR A C 1
ATOM 2326 O O . THR A 1 296 ? 27.307 22.240 -0.104 1.00 98.31 296 THR A O 1
ATOM 2329 N N . ASP A 1 297 ? 29.529 22.535 -0.137 1.00 97.94 297 ASP A N 1
ATOM 2330 C CA . ASP A 1 297 ? 29.711 22.288 1.303 1.00 97.94 297 ASP A CA 1
ATOM 2331 C C . ASP A 1 297 ? 28.799 23.186 2.163 1.00 97.94 297 ASP A C 1
ATOM 2333 O O . ASP A 1 297 ? 28.188 22.723 3.125 1.00 97.94 297 ASP A O 1
ATOM 2337 N N . ASN A 1 298 ? 28.608 24.449 1.761 1.00 97.50 298 ASN A N 1
ATOM 2338 C CA . ASN A 1 298 ? 27.693 25.373 2.437 1.00 97.50 298 ASN A CA 1
ATOM 2339 C C . ASN A 1 298 ? 26.234 24.894 2.417 1.00 97.50 298 ASN A C 1
ATOM 2341 O O . ASN A 1 298 ? 25.533 25.074 3.410 1.00 97.50 298 ASN A O 1
ATOM 2345 N N . ASP A 1 299 ? 25.777 24.269 1.326 1.00 97.62 299 ASP A N 1
ATOM 2346 C CA . ASP A 1 299 ? 24.413 23.732 1.243 1.00 97.62 299 ASP A CA 1
ATOM 2347 C C . ASP A 1 299 ? 24.211 22.603 2.269 1.00 97.62 299 ASP A C 1
ATOM 2349 O O . ASP A 1 299 ? 23.174 22.542 2.926 1.00 97.62 299 ASP A O 1
ATOM 2353 N N . TYR A 1 300 ? 25.214 21.736 2.449 1.00 96.38 300 TYR A N 1
ATOM 2354 C CA . TYR A 1 300 ? 25.187 20.665 3.450 1.00 96.38 300 TYR A CA 1
ATOM 2355 C C . TYR A 1 300 ? 25.178 21.237 4.876 1.00 96.38 300 TYR A C 1
ATOM 2357 O O . TYR A 1 300 ? 24.330 20.855 5.682 1.00 96.38 300 TYR A O 1
ATOM 2365 N N . ILE A 1 301 ? 26.063 22.197 5.167 1.00 93.12 301 ILE A N 1
ATOM 2366 C CA . ILE A 1 301 ? 26.184 22.835 6.490 1.00 93.12 301 ILE A CA 1
ATOM 2367 C C . ILE A 1 301 ? 24.893 23.574 6.881 1.00 93.12 301 ILE A C 1
ATOM 2369 O O . ILE A 1 301 ? 24.423 23.476 8.011 1.00 93.12 301 ILE A O 1
ATOM 2373 N N . GLN A 1 302 ? 24.271 24.303 5.949 1.00 92.31 302 GLN A N 1
ATOM 2374 C CA . GLN A 1 302 ? 23.025 25.033 6.221 1.00 92.31 302 GLN A CA 1
ATOM 2375 C C . GLN A 1 302 ? 21.818 24.115 6.468 1.00 92.31 302 GLN A C 1
ATOM 2377 O O . GLN A 1 302 ? 20.795 24.576 6.971 1.00 92.31 302 GLN A O 1
ATOM 2382 N N . ASN A 1 303 ? 21.931 22.826 6.133 1.00 91.81 303 ASN A N 1
ATOM 2383 C CA . ASN A 1 303 ? 20.852 21.845 6.217 1.00 91.81 303 ASN A CA 1
ATOM 2384 C C . ASN A 1 303 ? 21.171 20.673 7.166 1.00 91.81 303 ASN A C 1
ATOM 2386 O O . ASN A 1 303 ? 20.554 19.611 7.053 1.00 91.81 303 ASN A O 1
ATOM 2390 N N . HIS A 1 304 ? 22.078 20.877 8.129 1.00 89.50 304 HIS A N 1
ATOM 2391 C CA . HIS A 1 304 ? 22.411 19.913 9.189 1.00 89.50 304 HIS A CA 1
ATOM 2392 C C . HIS A 1 304 ? 23.056 18.609 8.676 1.00 89.50 304 HIS A C 1
ATOM 2394 O O . HIS A 1 304 ? 22.768 17.518 9.176 1.00 89.50 304 HIS A O 1
ATOM 2400 N N . LEU A 1 305 ? 23.897 18.701 7.640 1.00 93.19 305 LEU A N 1
ATOM 2401 C CA . LEU A 1 305 ? 24.607 17.574 7.016 1.00 93.19 305 LEU A CA 1
ATOM 2402 C C . LEU A 1 305 ? 26.142 17.691 7.098 1.00 93.19 305 LEU A C 1
ATOM 2404 O O . LEU A 1 305 ? 26.869 16.964 6.433 1.00 93.19 305 LEU A O 1
ATOM 2408 N N . GLU A 1 306 ? 26.662 18.549 7.961 1.00 91.56 306 GLU A N 1
ATOM 2409 C CA . GLU A 1 306 ? 28.083 18.701 8.287 1.00 91.56 306 GLU A CA 1
ATOM 2410 C C . GLU A 1 306 ? 28.724 17.388 8.756 1.00 91.56 306 GLU A C 1
ATOM 2412 O O . GLU A 1 306 ? 29.814 17.050 8.308 1.00 91.56 306 GLU A O 1
ATOM 2417 N N . GLN A 1 307 ? 28.020 16.573 9.553 1.00 91.38 307 GLN A N 1
ATOM 2418 C CA . GLN A 1 307 ? 28.531 15.255 9.957 1.00 91.38 307 GLN A CA 1
ATOM 2419 C C . GLN A 1 307 ? 28.735 14.305 8.772 1.00 91.38 307 GLN A C 1
ATOM 2421 O O . GLN A 1 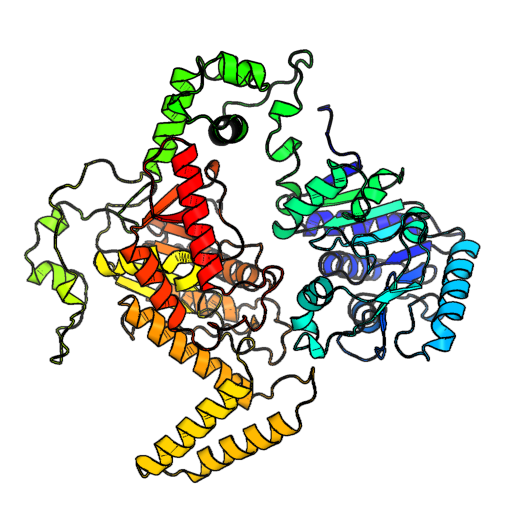307 ? 29.567 13.402 8.847 1.00 91.38 307 GLN A O 1
ATOM 2426 N N . LEU A 1 308 ? 27.954 14.474 7.700 1.00 93.69 308 LEU A N 1
ATOM 2427 C CA . LEU A 1 308 ? 28.128 13.703 6.476 1.00 93.69 308 LEU A CA 1
ATOM 2428 C C . LEU A 1 308 ? 29.397 14.159 5.741 1.00 93.69 308 LEU A C 1
ATOM 2430 O O . LEU A 1 308 ? 30.150 13.304 5.283 1.00 93.69 308 LEU A O 1
ATOM 2434 N N . LEU A 1 309 ? 29.680 15.466 5.699 1.00 95.00 309 LEU A N 1
ATOM 2435 C CA . LEU A 1 309 ? 30.948 15.981 5.166 1.00 95.00 309 LEU A CA 1
ATOM 2436 C C . LEU A 1 309 ? 32.150 15.472 5.976 1.00 95.00 309 LEU A C 1
ATOM 2438 O O . LEU A 1 309 ? 33.123 14.993 5.401 1.00 95.00 309 LEU A O 1
ATOM 2442 N N . ASP A 1 310 ? 32.060 15.498 7.308 1.00 92.12 310 ASP A N 1
ATOM 2443 C CA . ASP A 1 310 ? 33.117 14.991 8.192 1.00 92.12 310 ASP A CA 1
ATOM 2444 C C . ASP A 1 310 ? 33.399 13.495 7.967 1.00 92.12 310 ASP A C 1
ATOM 2446 O O . ASP A 1 310 ? 34.535 13.043 8.105 1.00 92.12 310 ASP A O 1
ATOM 2450 N N . ALA A 1 311 ? 32.361 12.713 7.649 1.00 91.81 311 ALA A N 1
ATOM 2451 C CA . ALA A 1 311 ? 32.460 11.265 7.488 1.00 91.81 311 ALA A CA 1
ATOM 2452 C C . ALA A 1 311 ? 32.862 10.823 6.071 1.00 91.81 311 ALA A C 1
ATOM 2454 O O . ALA A 1 311 ? 33.606 9.854 5.932 1.00 91.81 311 ALA A O 1
ATOM 2455 N N . GLN A 1 312 ? 32.354 11.491 5.031 1.00 94.38 312 GLN A N 1
ATOM 2456 C CA . GLN A 1 312 ? 32.493 11.071 3.627 1.00 94.38 312 GLN A CA 1
ATOM 2457 C C . GLN A 1 312 ? 33.370 12.017 2.785 1.00 94.38 312 GLN A C 1
ATOM 2459 O O . GLN A 1 312 ? 33.701 11.704 1.640 1.00 94.38 312 GLN A O 1
ATOM 2464 N N . GLY A 1 313 ? 33.794 13.151 3.348 1.00 94.31 313 GLY A N 1
ATOM 2465 C CA . GLY A 1 313 ? 34.629 14.152 2.691 1.00 94.31 313 GLY A CA 1
ATOM 2466 C C . GLY A 1 313 ? 33.836 15.299 2.043 1.00 94.31 313 GLY A C 1
ATOM 2467 O O . GLY A 1 313 ? 32.650 15.477 2.311 1.00 94.31 313 GLY A O 1
ATOM 2468 N N . PRO A 1 314 ? 34.484 16.109 1.184 1.00 96.81 314 PRO A N 1
ATOM 2469 C CA . PRO A 1 314 ? 33.863 17.288 0.574 1.00 96.81 314 PRO A CA 1
ATOM 2470 C C . PRO A 1 314 ? 32.632 16.948 -0.274 1.00 96.81 314 PRO A C 1
ATOM 2472 O O . PRO A 1 314 ? 32.592 15.895 -0.921 1.00 96.81 314 PRO A O 1
ATOM 2475 N N . ALA A 1 315 ? 31.676 17.880 -0.372 1.00 97.50 315 ALA A N 1
ATOM 2476 C CA . ALA A 1 315 ? 30.410 17.680 -1.079 1.00 97.50 315 ALA A CA 1
ATOM 2477 C C . ALA A 1 315 ? 30.619 17.214 -2.522 1.00 97.50 315 ALA A C 1
ATOM 2479 O O . ALA A 1 315 ? 29.887 16.353 -2.995 1.00 97.50 315 ALA A O 1
ATOM 2480 N N . HIS A 1 316 ? 31.648 17.721 -3.212 1.00 96.38 316 HIS A N 1
ATOM 2481 C CA . HIS A 1 316 ? 31.966 17.323 -4.586 1.00 96.38 316 HIS A CA 1
ATOM 2482 C C . HIS A 1 316 ? 32.082 15.798 -4.759 1.00 96.38 316 HIS A C 1
ATOM 2484 O O . HIS A 1 316 ? 31.483 15.239 -5.678 1.00 96.38 316 HIS A O 1
ATOM 2490 N N . ASN A 1 317 ? 32.797 15.122 -3.854 1.00 95.88 317 ASN A N 1
ATOM 2491 C CA . ASN A 1 317 ? 33.023 13.679 -3.932 1.00 95.88 317 ASN A CA 1
ATOM 2492 C C . ASN A 1 317 ? 31.728 12.908 -3.662 1.00 95.88 317 ASN A C 1
ATOM 2494 O O . ASN A 1 317 ? 31.376 12.000 -4.415 1.00 95.88 317 ASN A O 1
ATOM 2498 N N . ILE A 1 318 ? 30.996 13.313 -2.621 1.00 97.50 318 ILE A N 1
ATOM 2499 C CA . ILE A 1 318 ? 29.725 12.696 -2.231 1.00 97.50 318 ILE A CA 1
ATOM 2500 C C . ILE A 1 318 ? 28.699 12.844 -3.362 1.00 97.50 318 ILE A C 1
ATOM 2502 O O . ILE A 1 318 ? 28.072 11.868 -3.774 1.00 97.50 318 ILE A O 1
ATOM 2506 N N . ASN A 1 319 ? 28.562 14.056 -3.907 1.00 98.31 319 ASN A N 1
ATOM 2507 C CA . ASN A 1 319 ? 27.654 14.366 -5.008 1.00 98.31 319 ASN A CA 1
ATOM 2508 C C . ASN A 1 319 ? 27.954 13.496 -6.229 1.00 98.31 319 ASN A C 1
ATOM 2510 O O . ASN A 1 319 ? 27.028 12.949 -6.825 1.00 98.31 319 ASN A O 1
ATOM 2514 N N . LEU A 1 320 ? 29.234 13.360 -6.598 1.00 97.31 320 LEU A N 1
ATOM 2515 C CA . LEU A 1 320 ? 29.642 12.561 -7.749 1.00 97.31 320 LEU A CA 1
ATOM 2516 C C . LEU A 1 320 ? 29.296 11.081 -7.555 1.00 97.31 320 LEU A C 1
ATOM 2518 O O . LEU A 1 320 ? 28.729 10.475 -8.460 1.00 97.31 320 LEU A O 1
ATOM 2522 N N . GLN A 1 321 ? 29.568 10.522 -6.374 1.00 95.81 321 GLN A N 1
ATOM 2523 C CA . GLN A 1 321 ? 29.240 9.130 -6.057 1.00 95.81 321 GLN A CA 1
ATOM 2524 C C . GLN A 1 321 ? 27.727 8.875 -6.093 1.00 95.81 321 GLN A C 1
ATOM 2526 O O . GLN A 1 321 ? 27.273 7.913 -6.712 1.00 95.81 321 GLN A O 1
ATOM 2531 N N . VAL A 1 322 ? 26.927 9.748 -5.470 1.00 96.69 322 VAL A N 1
ATOM 2532 C CA . VAL A 1 322 ? 25.460 9.618 -5.474 1.00 96.69 322 VAL A CA 1
ATOM 2533 C C . VAL A 1 322 ? 24.898 9.772 -6.889 1.00 96.69 322 VAL A C 1
ATOM 2535 O O . VAL A 1 322 ? 24.030 8.997 -7.292 1.00 96.69 322 VAL A O 1
ATOM 2538 N N . PHE A 1 323 ? 25.406 10.734 -7.662 1.00 96.81 323 PHE A N 1
ATOM 2539 C CA . PHE A 1 323 ? 25.002 10.931 -9.052 1.00 96.81 323 PHE A CA 1
ATOM 2540 C C . PHE A 1 323 ? 25.342 9.714 -9.921 1.00 96.81 323 PHE A C 1
ATOM 2542 O O . PHE A 1 323 ? 24.508 9.287 -10.714 1.00 96.81 323 PHE A O 1
ATOM 2549 N N . GLN A 1 324 ? 26.529 9.122 -9.759 1.00 93.12 324 GLN A N 1
ATOM 2550 C CA . GLN A 1 324 ? 26.928 7.911 -10.483 1.00 93.12 324 GLN A CA 1
ATOM 2551 C C . GLN A 1 324 ? 26.022 6.722 -10.149 1.00 93.12 324 GLN A C 1
ATOM 2553 O O . GLN A 1 324 ? 25.518 6.088 -11.070 1.00 93.12 324 GLN A O 1
ATOM 2558 N N . GLN A 1 325 ? 25.707 6.483 -8.873 1.00 91.44 325 GLN A N 1
ATOM 2559 C CA . GLN A 1 325 ? 24.793 5.395 -8.500 1.00 91.44 325 GLN A CA 1
ATOM 2560 C C . GLN A 1 325 ? 23.380 5.576 -9.061 1.00 91.44 325 GLN A C 1
ATOM 2562 O O . GLN A 1 325 ? 22.760 4.616 -9.504 1.00 91.44 325 GLN A O 1
ATOM 2567 N N . LEU A 1 326 ? 22.853 6.803 -9.063 1.00 93.56 326 LEU A N 1
ATOM 2568 C CA . LEU A 1 326 ? 21.561 7.081 -9.695 1.00 93.56 326 LEU A CA 1
ATOM 2569 C C . LEU A 1 326 ? 21.633 6.959 -11.222 1.00 93.56 326 LEU A C 1
ATOM 2571 O O . LEU A 1 326 ? 20.682 6.503 -11.842 1.00 93.56 326 LEU A O 1
ATOM 2575 N N . LYS A 1 327 ? 22.757 7.327 -11.844 1.00 93.06 327 LYS A N 1
ATOM 2576 C CA . LYS A 1 327 ? 22.974 7.128 -13.282 1.00 93.06 327 LYS A CA 1
ATOM 2577 C C . LYS A 1 327 ? 22.963 5.640 -13.643 1.00 93.06 327 LYS A C 1
ATOM 2579 O O . LYS A 1 327 ? 22.389 5.275 -14.663 1.00 93.06 327 LYS A O 1
ATOM 2584 N N . GLU A 1 328 ? 23.587 4.798 -12.822 1.00 90.19 328 GLU A N 1
ATOM 2585 C CA . GLU A 1 328 ? 23.681 3.346 -13.025 1.00 90.19 328 GLU A CA 1
ATOM 2586 C C . GLU A 1 328 ? 22.321 2.638 -12.966 1.00 90.19 328 GLU A C 1
ATOM 2588 O O . GLU A 1 328 ? 22.154 1.585 -13.588 1.00 90.19 328 GLU A O 1
ATOM 2593 N N . THR A 1 329 ? 21.330 3.214 -12.277 1.00 92.00 329 THR A N 1
ATOM 2594 C CA . THR A 1 329 ? 19.975 2.645 -12.233 1.00 92.00 329 THR A CA 1
ATOM 2595 C C . THR A 1 329 ? 19.227 2.865 -13.552 1.00 92.00 329 THR A C 1
ATOM 2597 O O . THR A 1 329 ? 18.384 2.040 -13.918 1.00 92.00 329 THR A O 1
ATOM 2600 N N . ILE A 1 330 ? 19.546 3.933 -14.297 1.00 93.31 330 ILE A N 1
ATOM 2601 C CA . ILE A 1 330 ? 18.887 4.303 -15.556 1.00 93.31 330 ILE A CA 1
ATOM 2602 C C . ILE A 1 330 ? 19.340 3.366 -16.675 1.00 93.31 330 ILE A C 1
ATOM 2604 O O . ILE A 1 330 ? 20.509 3.333 -17.059 1.00 93.31 330 ILE A O 1
ATOM 2608 N N . THR A 1 331 ? 18.399 2.629 -17.264 1.00 90.88 331 THR A N 1
ATOM 2609 C CA . THR A 1 331 ? 18.706 1.710 -18.365 1.00 90.88 331 THR A CA 1
ATOM 2610 C C . THR A 1 331 ? 17.592 1.627 -19.397 1.00 90.88 331 THR A C 1
ATOM 2612 O O . THR A 1 331 ? 16.408 1.560 -19.085 1.00 90.88 331 THR A O 1
ATOM 2615 N N . GLY A 1 332 ? 17.990 1.584 -20.669 1.00 89.38 332 GLY A N 1
ATOM 2616 C CA . GLY A 1 332 ? 17.090 1.272 -21.778 1.00 89.38 332 GLY A CA 1
ATOM 2617 C C . GLY A 1 332 ? 16.813 -0.227 -21.945 1.00 89.38 332 GLY A C 1
ATOM 2618 O O . GLY A 1 332 ? 15.925 -0.578 -22.715 1.00 89.38 332 GLY A O 1
ATOM 2619 N N . TRP A 1 333 ? 17.550 -1.095 -21.243 1.00 90.12 333 TRP A N 1
ATOM 2620 C CA . TRP A 1 333 ? 17.608 -2.549 -21.450 1.00 90.12 333 TRP A CA 1
ATOM 2621 C C . TRP A 1 333 ? 17.147 -3.313 -20.199 1.00 90.12 333 TRP A C 1
ATOM 2623 O O . TRP A 1 333 ? 17.989 -3.857 -19.479 1.00 90.12 333 TRP A O 1
ATOM 2633 N N . PRO A 1 334 ? 15.835 -3.353 -19.901 1.00 91.88 334 PRO A N 1
ATOM 2634 C CA . PRO A 1 334 ? 15.300 -3.991 -18.691 1.00 91.88 334 PRO A CA 1
ATOM 2635 C C . PRO A 1 334 ? 15.615 -5.491 -18.578 1.00 91.88 334 PRO A C 1
ATOM 2637 O O . PRO A 1 334 ? 15.691 -6.023 -17.471 1.00 91.88 334 PRO A O 1
ATOM 2640 N N . GLY A 1 335 ? 15.819 -6.183 -19.703 1.00 89.06 335 GLY A N 1
ATOM 2641 C CA . GLY A 1 335 ? 16.233 -7.588 -19.740 1.00 89.06 335 GLY A CA 1
ATOM 2642 C C . GLY A 1 335 ? 17.743 -7.800 -19.899 1.00 89.06 335 GLY A C 1
ATOM 2643 O O . GLY A 1 335 ? 18.181 -8.945 -19.978 1.00 89.06 335 GLY A O 1
ATOM 2644 N N . GLY A 1 336 ? 18.543 -6.730 -19.914 1.00 86.19 336 GLY A N 1
ATOM 2645 C CA . GLY A 1 336 ? 19.980 -6.769 -20.190 1.00 86.19 336 GLY A CA 1
ATOM 2646 C C . GLY A 1 336 ? 20.307 -6.573 -21.671 1.00 86.19 336 GLY A C 1
ATOM 2647 O O . GLY A 1 336 ? 19.485 -6.815 -22.554 1.00 86.19 336 GLY A O 1
ATOM 2648 N N . LYS A 1 337 ? 21.523 -6.091 -21.945 1.00 83.12 337 LYS A N 1
ATOM 2649 C CA . LYS A 1 337 ? 22.015 -5.884 -23.315 1.00 83.12 337 LYS A CA 1
ATOM 2650 C C . LYS A 1 337 ? 22.300 -7.237 -23.993 1.00 83.12 337 LYS A C 1
ATOM 2652 O O . LYS A 1 337 ? 22.702 -8.172 -23.298 1.00 83.12 337 LYS A O 1
ATOM 2657 N N . PRO A 1 338 ? 22.157 -7.353 -25.327 1.00 79.88 338 PRO A N 1
ATOM 2658 C CA . PRO A 1 338 ? 22.568 -8.554 -26.044 1.00 79.88 338 PRO A CA 1
ATOM 2659 C C . PRO A 1 338 ? 24.050 -8.863 -25.828 1.00 79.88 338 PRO A C 1
ATOM 2661 O O . PRO A 1 338 ? 24.890 -7.962 -25.843 1.00 79.88 338 PRO A O 1
ATOM 2664 N N . THR A 1 339 ? 24.379 -10.144 -25.673 1.00 76.62 339 THR A N 1
ATOM 2665 C CA . THR A 1 339 ? 25.771 -10.592 -25.558 1.00 76.62 339 THR A CA 1
ATOM 2666 C C . THR A 1 339 ? 26.481 -10.534 -26.912 1.00 76.62 339 THR A C 1
ATOM 2668 O O . THR A 1 339 ? 25.846 -10.637 -27.966 1.00 76.62 339 THR A O 1
ATOM 2671 N N . ALA A 1 340 ? 27.814 -10.417 -26.900 1.00 75.94 340 ALA A N 1
ATOM 2672 C CA . ALA A 1 340 ? 28.622 -10.477 -28.122 1.00 75.94 340 ALA A CA 1
ATOM 2673 C C . ALA A 1 340 ? 28.340 -11.763 -28.922 1.00 75.94 340 ALA A C 1
ATOM 2675 O O . ALA A 1 340 ? 28.136 -11.707 -30.134 1.00 75.94 340 ALA A O 1
ATOM 2676 N N . ASP A 1 341 ? 28.205 -12.896 -28.228 1.00 76.25 341 ASP A N 1
ATOM 2677 C CA . ASP A 1 341 ? 27.856 -14.189 -28.827 1.00 76.25 341 ASP A CA 1
ATOM 2678 C C . ASP A 1 341 ? 26.489 -14.172 -29.515 1.00 76.25 341 ASP A C 1
ATOM 2680 O O . ASP A 1 341 ? 26.311 -14.783 -30.567 1.00 76.25 341 ASP A O 1
ATOM 2684 N N . TYR A 1 342 ? 25.500 -13.482 -28.939 1.00 74.38 342 TYR A N 1
ATOM 2685 C CA . TYR A 1 342 ? 24.189 -13.335 -29.565 1.00 74.38 342 TYR A CA 1
ATOM 2686 C C . TYR A 1 342 ? 24.255 -12.446 -30.813 1.00 74.38 342 TYR A C 1
ATOM 2688 O O . TYR A 1 342 ? 23.670 -12.777 -31.847 1.00 74.38 342 TYR A O 1
ATOM 2696 N N . LEU A 1 343 ? 25.003 -11.341 -30.748 1.00 77.88 343 LEU A N 1
ATOM 2697 C CA . LEU A 1 343 ? 25.216 -10.451 -31.892 1.00 77.88 343 LEU A CA 1
ATOM 2698 C C . LEU A 1 343 ? 26.014 -11.131 -33.019 1.00 77.88 343 LEU A C 1
ATOM 2700 O O . LEU A 1 343 ? 25.821 -10.787 -34.182 1.00 77.88 343 LEU A O 1
ATOM 2704 N N . GLY A 1 344 ? 26.835 -12.137 -32.712 1.00 73.69 344 GLY A N 1
ATOM 2705 C CA . GLY A 1 344 ? 27.539 -12.952 -33.707 1.00 73.69 344 GLY A CA 1
ATOM 2706 C C . GLY A 1 344 ? 26.656 -13.933 -34.496 1.00 73.69 344 GLY A C 1
ATOM 2707 O O . GLY A 1 344 ? 27.107 -14.470 -35.505 1.00 73.69 344 GLY A O 1
ATOM 2708 N N . LEU A 1 345 ? 25.406 -14.177 -34.079 1.00 74.50 345 LEU A N 1
ATOM 2709 C CA . LEU A 1 345 ? 24.496 -15.103 -34.767 1.00 74.50 345 LEU A CA 1
ATOM 2710 C C . LEU A 1 345 ? 23.898 -14.522 -36.055 1.00 74.50 345 LEU A C 1
ATOM 2712 O O . LEU A 1 345 ? 23.615 -13.323 -36.133 1.00 74.50 345 LEU A O 1
ATOM 2716 N N . THR A 1 346 ? 23.595 -15.398 -37.021 1.00 73.00 346 THR A N 1
ATOM 2717 C CA . THR A 1 346 ? 22.798 -15.055 -38.212 1.00 73.00 346 THR A CA 1
ATOM 2718 C C . THR A 1 346 ? 21.348 -14.708 -37.834 1.00 73.00 346 THR A C 1
ATOM 2720 O O . THR A 1 346 ? 20.867 -15.167 -36.794 1.00 73.00 346 THR A O 1
ATOM 2723 N N . PRO A 1 347 ? 20.612 -13.939 -38.662 1.00 67.00 347 PRO A N 1
ATOM 2724 C CA . PRO A 1 347 ? 19.202 -13.625 -38.405 1.00 67.00 347 PRO A CA 1
ATOM 2725 C C . PRO A 1 347 ? 18.337 -14.866 -38.130 1.00 67.00 347 PRO A C 1
ATOM 2727 O O . PRO A 1 347 ? 17.648 -14.911 -37.113 1.00 67.00 347 PRO A O 1
ATOM 2730 N N . ASP A 1 348 ? 18.459 -15.918 -38.945 1.00 64.19 348 ASP A N 1
ATOM 2731 C CA . ASP A 1 348 ? 17.712 -17.171 -38.757 1.00 64.19 348 ASP A CA 1
ATOM 2732 C C . ASP A 1 348 ? 18.083 -17.895 -37.454 1.00 64.19 348 ASP A C 1
ATOM 2734 O O . ASP A 1 348 ? 17.219 -18.463 -36.780 1.00 64.19 348 ASP A O 1
ATOM 2738 N N . ALA A 1 349 ? 19.359 -17.852 -37.054 1.00 66.94 349 ALA A N 1
ATOM 2739 C CA . ALA A 1 349 ? 19.818 -18.434 -35.794 1.00 66.94 349 ALA A CA 1
ATOM 2740 C C . ALA A 1 349 ? 19.321 -17.642 -34.573 1.00 66.94 349 ALA A C 1
ATOM 2742 O O . ALA A 1 349 ? 19.042 -18.239 -33.532 1.00 66.94 349 ALA A O 1
ATOM 2743 N N . ARG A 1 350 ? 19.157 -16.317 -34.694 1.00 68.88 350 ARG A N 1
ATOM 2744 C CA . ARG A 1 350 ? 18.535 -15.477 -33.655 1.00 68.88 350 ARG A CA 1
ATOM 2745 C C . ARG A 1 350 ? 17.051 -15.797 -33.507 1.00 68.88 350 ARG A C 1
ATOM 2747 O O . ARG A 1 350 ? 16.612 -16.057 -32.392 1.00 68.88 350 ARG A O 1
ATOM 2754 N N . VAL A 1 351 ? 16.311 -15.880 -34.616 1.00 62.06 351 VAL A N 1
ATOM 2755 C CA . VAL A 1 351 ? 14.890 -16.282 -34.623 1.00 62.06 351 VAL A CA 1
ATOM 2756 C C . VAL A 1 351 ? 14.714 -17.678 -34.019 1.00 62.06 351 VAL A C 1
ATOM 2758 O O . VAL A 1 351 ? 13.854 -17.880 -33.166 1.00 62.06 351 VAL A O 1
ATOM 2761 N N . SER A 1 352 ? 15.590 -18.620 -34.374 1.00 63.88 352 SER A N 1
ATOM 2762 C CA . SER A 1 352 ? 15.569 -19.981 -33.825 1.00 63.88 352 SER A CA 1
ATOM 2763 C C . SER A 1 352 ? 15.872 -20.021 -32.319 1.00 63.88 352 SER A C 1
ATOM 2765 O O . SER A 1 352 ? 15.268 -20.808 -31.596 1.00 63.88 352 SER A O 1
ATOM 2767 N N . ARG A 1 353 ? 16.764 -19.153 -31.810 1.00 65.00 353 ARG A N 1
ATOM 2768 C CA . ARG A 1 353 ? 17.054 -19.030 -30.365 1.00 65.00 353 ARG A CA 1
ATOM 2769 C C . ARG A 1 353 ? 15.890 -18.465 -29.552 1.00 65.00 353 ARG A C 1
ATOM 2771 O O . ARG A 1 353 ? 15.836 -18.702 -28.349 1.00 65.00 353 ARG A O 1
ATOM 2778 N N . LEU A 1 354 ? 14.996 -17.713 -30.186 1.00 56.88 354 LEU A N 1
ATOM 2779 C CA . LEU A 1 354 ? 13.848 -17.091 -29.531 1.00 56.88 354 LEU A CA 1
ATOM 2780 C C . LEU A 1 354 ? 12.675 -18.063 -29.329 1.00 56.88 354 LEU A C 1
ATOM 2782 O O . LEU A 1 354 ? 11.715 -17.704 -28.657 1.00 56.88 354 LEU A O 1
ATOM 2786 N N . ASN A 1 355 ? 12.748 -19.293 -29.868 1.00 53.50 355 ASN A N 1
ATOM 2787 C CA . ASN A 1 355 ? 11.665 -20.288 -29.804 1.00 53.50 355 ASN A CA 1
ATOM 2788 C C . ASN A 1 355 ? 10.306 -19.737 -30.301 1.00 53.50 355 ASN A C 1
ATOM 2790 O O . ASN A 1 355 ? 9.234 -20.174 -29.871 1.00 53.50 355 ASN A O 1
ATOM 2794 N N . LEU A 1 356 ? 10.361 -18.755 -31.206 1.00 48.62 356 LEU A N 1
ATOM 2795 C CA . LEU A 1 356 ? 9.199 -18.174 -31.864 1.00 48.62 356 LEU A CA 1
ATOM 2796 C C . LEU A 1 356 ? 8.785 -19.113 -32.999 1.00 48.62 356 LEU A C 1
ATOM 2798 O O . LEU A 1 356 ? 9.616 -19.504 -33.822 1.00 48.62 356 LEU A O 1
ATOM 2802 N N . ASP A 1 357 ? 7.512 -19.502 -33.028 1.00 41.81 357 ASP A N 1
ATOM 2803 C CA . ASP A 1 357 ? 6.975 -20.353 -34.089 1.00 41.81 357 ASP A CA 1
ATOM 2804 C C . ASP A 1 357 ? 7.169 -19.668 -35.456 1.00 41.81 357 ASP A C 1
ATOM 2806 O O . ASP A 1 357 ? 7.000 -18.452 -35.585 1.00 41.81 357 ASP A O 1
ATOM 2810 N N . LYS A 1 358 ? 7.528 -20.435 -36.499 1.00 38.94 358 LYS A N 1
ATOM 2811 C CA . LYS A 1 358 ? 7.569 -19.903 -37.873 1.00 38.94 358 LYS A CA 1
ATOM 2812 C C . LYS A 1 358 ? 6.170 -19.387 -38.250 1.00 38.94 358 LYS A C 1
ATOM 2814 O O . LYS A 1 358 ? 5.189 -20.077 -37.974 1.00 38.94 358 LYS A O 1
ATOM 2819 N N . PRO A 1 359 ? 6.047 -18.215 -38.896 1.00 37.62 359 PRO A N 1
ATOM 2820 C CA . PRO A 1 359 ? 4.753 -17.574 -39.088 1.00 37.62 359 PRO A CA 1
ATOM 2821 C C . PRO A 1 359 ? 3.803 -18.399 -39.971 1.00 37.62 359 PRO A C 1
ATOM 2823 O O . PRO A 1 359 ? 4.188 -18.963 -40.999 1.00 37.62 359 PRO A O 1
ATOM 2826 N N . HIS A 1 360 ? 2.526 -18.409 -39.590 1.00 34.28 360 HIS A N 1
ATOM 2827 C CA . HIS A 1 360 ? 1.396 -18.762 -40.447 1.00 34.28 360 HIS A CA 1
ATOM 2828 C C . HIS A 1 360 ? 0.493 -17.530 -40.584 1.00 34.28 360 HIS A C 1
ATOM 2830 O O . HIS A 1 360 ? -0.251 -17.208 -39.664 1.00 34.28 360 HIS A O 1
ATOM 2836 N N . GLY A 1 361 ? 0.543 -16.856 -41.739 1.00 35.12 361 GLY A N 1
ATOM 2837 C CA . GLY A 1 361 ? -0.485 -15.894 -42.157 1.00 35.12 361 GLY A CA 1
ATOM 2838 C C . GLY A 1 361 ? -0.028 -14.446 -42.379 1.00 35.12 361 GLY A C 1
ATOM 2839 O O . GLY A 1 361 ? 0.778 -13.888 -41.647 1.00 35.12 361 GLY A O 1
ATOM 2840 N N . THR A 1 362 ? -0.594 -13.842 -43.425 1.00 32.75 362 THR A N 1
ATOM 2841 C CA . THR A 1 362 ? -0.356 -12.492 -43.958 1.00 32.75 362 THR A CA 1
ATOM 2842 C C . THR A 1 362 ? -1.138 -11.407 -43.203 1.00 32.75 362 THR A C 1
ATOM 2844 O O . THR A 1 362 ? -2.082 -10.829 -43.743 1.00 32.75 362 THR A O 1
ATOM 2847 N N . THR A 1 363 ? -0.773 -11.107 -41.957 1.00 35.88 363 THR A N 1
ATOM 2848 C CA . THR A 1 363 ? -1.243 -9.891 -41.262 1.00 35.88 363 THR A CA 1
ATOM 2849 C C . THR A 1 363 ? -0.156 -8.821 -41.285 1.00 35.88 363 THR A C 1
ATOM 2851 O O . THR A 1 363 ? 0.986 -9.081 -40.932 1.00 35.88 363 THR A O 1
ATOM 2854 N N . THR A 1 364 ? -0.502 -7.603 -41.703 1.00 39.12 364 THR A N 1
ATOM 2855 C CA . THR A 1 364 ? 0.411 -6.514 -42.108 1.00 39.12 364 THR A CA 1
ATOM 2856 C C . THR A 1 364 ? 1.212 -5.828 -40.987 1.00 39.12 364 THR A C 1
ATOM 2858 O O . THR A 1 364 ? 1.665 -4.702 -41.180 1.00 39.12 364 THR A O 1
ATOM 2861 N N . ARG A 1 365 ? 1.401 -6.464 -39.826 1.00 41.44 365 ARG A N 1
ATOM 2862 C CA . ARG A 1 365 ? 2.377 -6.062 -38.795 1.00 41.44 365 ARG A CA 1
ATOM 2863 C C . ARG A 1 365 ? 2.837 -7.314 -38.050 1.00 41.44 365 ARG A C 1
ATOM 2865 O O . ARG A 1 365 ? 2.084 -7.825 -37.222 1.00 41.44 365 ARG A O 1
ATOM 2872 N N . ASN A 1 366 ? 4.028 -7.828 -38.368 1.00 42.22 366 ASN A N 1
ATOM 2873 C CA . ASN A 1 366 ? 4.556 -9.021 -37.710 1.00 42.22 366 ASN A CA 1
ATOM 2874 C C . ASN A 1 366 ? 5.253 -8.661 -36.386 1.00 42.22 366 ASN A C 1
ATOM 2876 O O . ASN A 1 366 ? 5.992 -7.679 -36.336 1.00 42.22 366 ASN A O 1
ATOM 2880 N N . PRO A 1 367 ? 5.154 -9.506 -35.345 1.00 38.09 367 PRO A N 1
ATOM 2881 C CA . PRO A 1 367 ? 6.027 -9.432 -34.169 1.00 38.09 367 PRO A CA 1
ATOM 2882 C C . PRO A 1 367 ? 7.516 -9.586 -34.526 1.00 38.09 367 PRO A C 1
ATOM 2884 O O . PRO A 1 367 ? 8.380 -9.031 -33.858 1.00 38.09 367 PRO A O 1
ATOM 2887 N N . THR A 1 368 ? 7.831 -10.295 -35.617 1.00 40.38 368 THR A N 1
ATOM 2888 C CA . THR A 1 368 ? 9.203 -10.440 -36.127 1.00 40.38 368 THR A CA 1
ATOM 2889 C C . THR A 1 368 ? 9.752 -9.174 -36.784 1.00 40.38 368 THR A C 1
ATOM 2891 O O . THR A 1 368 ? 10.967 -9.060 -36.904 1.00 40.38 368 THR A O 1
ATOM 2894 N N . ASP A 1 369 ? 8.904 -8.207 -37.159 1.00 38.91 369 ASP A N 1
ATOM 2895 C CA . ASP A 1 369 ? 9.360 -6.926 -37.726 1.00 38.91 369 ASP A CA 1
ATOM 2896 C C . ASP A 1 369 ? 9.958 -5.999 -36.644 1.00 38.91 369 ASP A C 1
ATOM 2898 O O . ASP A 1 369 ? 10.612 -5.011 -36.967 1.00 38.91 369 ASP A O 1
ATOM 2902 N N . TYR A 1 370 ? 9.786 -6.333 -35.355 1.00 41.34 370 TYR A N 1
ATOM 2903 C CA . TYR A 1 370 ? 10.444 -5.651 -34.232 1.00 41.34 370 TYR A CA 1
ATOM 2904 C C . TYR A 1 370 ? 11.897 -6.096 -34.024 1.00 41.34 370 TYR A C 1
ATOM 2906 O O . TYR A 1 370 ? 12.649 -5.461 -33.281 1.00 41.34 370 TYR A O 1
ATOM 2914 N N . ILE A 1 371 ? 12.329 -7.175 -34.685 1.00 45.91 371 ILE A N 1
ATOM 2915 C CA . ILE A 1 371 ? 13.691 -7.674 -34.542 1.00 45.91 371 ILE A CA 1
ATOM 2916 C C . ILE A 1 371 ? 14.629 -6.814 -35.400 1.00 45.91 371 ILE A C 1
ATOM 2918 O O . ILE A 1 371 ? 14.828 -7.052 -36.585 1.00 45.91 371 ILE A O 1
ATOM 2922 N N . VAL A 1 372 ? 15.289 -5.881 -34.707 1.00 47.72 372 VAL A N 1
ATOM 2923 C CA . VAL A 1 372 ? 16.527 -5.182 -35.091 1.00 47.72 372 VAL A CA 1
ATOM 2924 C C . VAL A 1 372 ? 16.337 -3.947 -35.975 1.00 47.72 372 VAL A C 1
ATOM 2926 O O . VAL A 1 372 ? 16.539 -4.010 -37.180 1.00 47.72 372 VAL A O 1
ATOM 2929 N N . HIS A 1 373 ? 16.210 -2.771 -35.352 1.00 40.53 373 HIS A N 1
ATOM 2930 C CA . HIS A 1 373 ? 16.877 -1.575 -35.875 1.00 40.53 373 HIS A CA 1
ATOM 2931 C C . HIS A 1 373 ? 17.520 -0.775 -34.728 1.00 40.53 373 HIS A C 1
ATOM 2933 O O . HIS A 1 373 ? 16.848 -0.334 -33.805 1.00 40.53 373 HIS A O 1
ATOM 2939 N N . ASN A 1 374 ? 18.844 -0.600 -34.828 1.00 39.19 374 ASN A N 1
ATOM 2940 C CA . ASN A 1 374 ? 19.756 0.180 -33.972 1.00 39.19 374 ASN A CA 1
ATOM 2941 C C . ASN A 1 374 ? 20.330 -0.470 -32.696 1.00 39.19 374 ASN A C 1
ATOM 2943 O O . ASN A 1 374 ? 20.157 0.020 -31.586 1.00 39.19 374 ASN A O 1
ATOM 2947 N N . PHE A 1 375 ? 21.205 -1.467 -32.883 1.00 51.50 375 PHE A N 1
ATOM 2948 C CA . PHE A 1 375 ? 22.252 -1.822 -31.902 1.00 51.50 375 PHE A CA 1
ATOM 2949 C C . PHE A 1 375 ? 23.562 -1.017 -32.090 1.00 51.50 375 PHE A C 1
ATOM 2951 O O . PHE A 1 375 ? 24.577 -1.339 -31.479 1.00 51.50 375 PHE A O 1
ATOM 2958 N N . GLN A 1 376 ? 23.583 0.014 -32.946 1.00 36.12 376 GLN A N 1
ATOM 2959 C CA . GLN A 1 376 ? 24.825 0.682 -33.382 1.00 36.12 376 GLN A CA 1
ATOM 2960 C C . GLN A 1 376 ? 25.490 1.588 -32.324 1.00 36.12 376 GLN A C 1
ATOM 2962 O O . GLN A 1 376 ? 26.616 2.030 -32.532 1.00 36.12 376 GLN A O 1
ATOM 2967 N N . HIS A 1 377 ? 24.857 1.809 -31.166 1.00 37.50 377 HIS A N 1
ATOM 2968 C CA . HIS A 1 377 ? 25.399 2.635 -30.077 1.00 37.50 377 HIS A CA 1
ATOM 2969 C C . HIS A 1 377 ? 25.168 1.995 -28.700 1.00 37.50 377 HIS A C 1
ATOM 2971 O O . HIS A 1 377 ? 24.507 2.558 -27.830 1.00 37.50 377 HIS A O 1
ATOM 2977 N N . ILE A 1 378 ? 25.689 0.786 -28.489 1.00 45.78 378 ILE A N 1
ATOM 2978 C CA . ILE A 1 378 ? 25.690 0.155 -27.164 1.00 45.78 378 ILE A CA 1
ATOM 2979 C C . ILE A 1 378 ? 26.949 0.615 -26.412 1.00 45.78 378 ILE A C 1
ATOM 2981 O O . ILE A 1 378 ? 28.052 0.170 -26.716 1.00 45.78 378 ILE A O 1
ATOM 2985 N N . SER A 1 379 ? 26.805 1.505 -25.424 1.00 41.00 379 SER A N 1
ATOM 2986 C CA . SER A 1 379 ? 27.875 1.766 -24.446 1.00 41.00 379 SER A CA 1
ATOM 2987 C C . SER A 1 379 ? 28.182 0.494 -23.638 1.00 41.00 379 SER A C 1
ATOM 2989 O O . SER A 1 379 ? 27.286 -0.318 -23.409 1.00 41.00 379 SER A O 1
ATOM 2991 N N . ALA A 1 380 ? 29.423 0.295 -23.187 1.00 39.31 380 ALA A N 1
ATOM 2992 C CA . ALA A 1 380 ? 29.827 -0.923 -22.468 1.00 39.31 380 ALA A CA 1
ATOM 2993 C C . ALA A 1 380 ? 29.220 -1.047 -21.052 1.00 39.31 380 ALA A C 1
ATOM 2995 O O . ALA A 1 380 ? 29.064 -2.152 -20.541 1.00 39.31 380 ALA A O 1
ATOM 2996 N N . GLU A 1 381 ? 28.828 0.065 -20.430 1.00 49.75 381 GLU A N 1
ATOM 2997 C CA . GLU A 1 381 ? 28.289 0.075 -19.066 1.00 49.75 381 GLU A CA 1
ATOM 2998 C C . GLU A 1 381 ? 26.777 -0.215 -19.096 1.00 49.75 381 GLU A C 1
ATOM 3000 O O . GLU A 1 381 ? 25.988 0.501 -19.723 1.00 49.75 381 GLU A O 1
ATOM 3005 N N . GLY A 1 382 ? 26.367 -1.343 -18.514 1.00 56.06 382 GLY A N 1
ATOM 3006 C CA . GLY A 1 382 ? 24.969 -1.694 -18.245 1.00 56.06 382 GLY A CA 1
ATOM 3007 C C . GLY A 1 382 ? 24.646 -1.493 -16.765 1.00 56.06 382 GLY A C 1
ATOM 3008 O O . GLY A 1 382 ? 25.559 -1.357 -15.958 1.00 56.06 382 GLY A O 1
ATOM 3009 N N . ASN A 1 383 ? 23.361 -1.490 -16.403 1.00 64.81 383 ASN A N 1
ATOM 3010 C CA . ASN A 1 383 ? 22.964 -1.458 -14.995 1.00 64.81 383 ASN A CA 1
ATOM 3011 C C . ASN A 1 383 ? 23.592 -2.675 -14.269 1.00 64.81 383 ASN A C 1
ATOM 3013 O O . ASN A 1 383 ? 23.351 -3.811 -14.698 1.00 64.81 383 ASN A O 1
ATOM 3017 N N . PRO A 1 384 ? 24.390 -2.466 -13.202 1.00 64.56 384 PRO A N 1
ATOM 3018 C CA . PRO A 1 384 ? 25.148 -3.530 -12.537 1.00 64.56 384 PRO A CA 1
ATOM 3019 C C . PRO A 1 384 ? 24.246 -4.569 -11.860 1.00 64.56 384 PRO A C 1
ATOM 3021 O O . PRO A 1 384 ? 24.658 -5.706 -11.631 1.00 64.56 384 PRO A O 1
ATOM 3024 N N . HIS A 1 385 ? 22.998 -4.202 -11.572 1.00 72.69 385 HIS A N 1
ATOM 3025 C CA . HIS A 1 385 ? 22.000 -5.085 -10.990 1.00 72.69 385 HIS A CA 1
ATOM 3026 C C . HIS A 1 385 ? 21.311 -5.969 -12.028 1.00 72.69 385 HIS A C 1
ATOM 3028 O O . HIS A 1 385 ? 20.604 -6.891 -11.637 1.00 72.69 385 HIS A O 1
ATOM 3034 N N . ILE A 1 386 ? 21.492 -5.746 -13.333 1.00 74.06 386 ILE A N 1
ATOM 3035 C CA . ILE A 1 386 ? 20.889 -6.589 -14.369 1.00 74.06 386 ILE A CA 1
ATOM 3036 C C . ILE A 1 386 ? 21.887 -7.653 -14.804 1.00 74.06 386 ILE A C 1
ATOM 3038 O O . ILE A 1 386 ? 22.929 -7.365 -15.396 1.00 74.06 386 ILE A O 1
ATOM 3042 N N . ASN A 1 387 ? 21.513 -8.916 -14.605 1.00 75.25 387 ASN A N 1
ATOM 3043 C CA . ASN A 1 387 ? 22.252 -10.028 -15.170 1.00 75.25 387 ASN A CA 1
ATOM 3044 C C . ASN A 1 387 ? 22.175 -9.961 -16.709 1.00 75.25 387 ASN A C 1
ATOM 3046 O O . ASN A 1 387 ? 21.170 -10.360 -17.292 1.00 75.25 387 ASN A O 1
ATOM 3050 N N . SER A 1 388 ? 23.229 -9.461 -17.353 1.00 70.62 388 SER A N 1
ATOM 3051 C CA . SER A 1 388 ? 23.291 -9.285 -18.810 1.00 70.62 388 SER A CA 1
ATOM 3052 C C . SER A 1 388 ? 24.004 -10.434 -19.538 1.00 70.62 388 SER A C 1
ATOM 3054 O O . SER A 1 388 ? 24.129 -10.392 -20.756 1.00 70.62 388 SER A O 1
ATOM 3056 N N . HIS A 1 389 ? 24.473 -11.472 -18.829 1.00 74.81 389 HIS A N 1
ATOM 3057 C CA . HIS A 1 389 ? 25.138 -12.617 -19.471 1.00 74.81 389 HIS A CA 1
ATOM 3058 C C . HIS A 1 389 ? 24.149 -13.623 -20.084 1.00 74.81 389 HIS A C 1
ATOM 3060 O O . HIS A 1 389 ? 24.560 -14.518 -20.818 1.00 74.81 389 HIS A O 1
ATOM 3066 N N . ILE A 1 390 ? 22.848 -13.470 -19.813 1.00 81.38 390 ILE A N 1
ATOM 3067 C CA . ILE A 1 390 ? 21.775 -14.291 -20.380 1.00 81.38 390 ILE A CA 1
ATOM 3068 C C . ILE A 1 390 ? 20.941 -13.429 -21.328 1.00 81.38 390 ILE A C 1
ATOM 3070 O O . ILE A 1 390 ? 20.244 -12.518 -20.881 1.00 81.38 390 ILE A O 1
ATOM 3074 N N . TYR A 1 391 ? 20.982 -13.740 -22.626 1.00 83.31 391 TYR A N 1
ATOM 3075 C CA . TYR A 1 391 ? 20.159 -13.090 -23.643 1.00 83.31 391 TYR A CA 1
ATOM 3076 C C . TYR A 1 391 ? 19.840 -14.062 -24.802 1.00 83.31 391 TYR A C 1
ATOM 3078 O O . TYR A 1 391 ? 20.761 -14.712 -25.310 1.00 83.31 391 TYR A O 1
ATOM 3086 N N . PRO A 1 392 ? 18.577 -14.160 -25.265 1.00 86.62 392 PRO A N 1
ATOM 3087 C CA . PRO A 1 392 ? 17.372 -13.537 -24.711 1.00 86.62 392 PRO A CA 1
ATOM 3088 C C . PRO A 1 392 ? 17.006 -14.126 -23.337 1.00 86.62 392 PRO A C 1
ATOM 3090 O O . PRO A 1 392 ? 17.500 -15.181 -22.935 1.00 86.62 392 PRO A O 1
ATOM 3093 N N . LYS A 1 393 ? 16.133 -13.440 -22.592 1.00 90.25 393 LYS A N 1
ATOM 3094 C CA . LYS A 1 393 ? 15.665 -13.905 -21.271 1.00 90.25 393 LYS A CA 1
ATOM 3095 C C . LYS A 1 393 ? 14.261 -14.480 -21.351 1.00 90.25 393 LYS A C 1
ATOM 3097 O O . LYS A 1 393 ? 13.453 -13.980 -22.120 1.00 90.25 393 LYS A O 1
ATOM 3102 N N . LYS A 1 394 ? 13.973 -15.450 -20.480 1.00 94.62 394 LYS A N 1
ATOM 3103 C CA . LYS A 1 394 ? 12.615 -15.810 -20.081 1.00 94.62 394 LYS A CA 1
ATOM 3104 C C . LYS A 1 394 ? 12.178 -14.889 -18.953 1.00 94.62 394 LYS A C 1
ATOM 3106 O O . LYS A 1 394 ? 12.817 -14.877 -17.896 1.00 94.62 394 LYS A O 1
ATOM 3111 N N . VAL A 1 395 ? 11.127 -14.120 -19.187 1.00 97.44 395 VAL A N 1
ATOM 3112 C CA . VAL A 1 395 ? 10.620 -13.104 -18.270 1.00 97.44 395 VAL A CA 1
ATOM 3113 C C . VAL A 1 395 ? 9.184 -13.438 -17.909 1.00 97.44 395 VAL A C 1
ATOM 3115 O O . VAL A 1 395 ? 8.352 -13.578 -18.796 1.00 97.44 395 VAL A O 1
ATOM 3118 N N . LEU A 1 396 ? 8.898 -13.562 -16.616 1.00 98.50 396 LEU A N 1
ATOM 3119 C CA . LEU A 1 396 ? 7.551 -13.801 -16.109 1.00 98.50 396 LEU A CA 1
ATOM 3120 C C . LEU A 1 396 ? 7.065 -12.580 -15.332 1.00 98.50 396 LEU A C 1
ATOM 3122 O O . LEU A 1 396 ? 7.690 -12.173 -14.354 1.00 98.50 396 LEU A O 1
ATOM 3126 N N . ILE A 1 397 ? 5.941 -12.009 -15.739 1.00 98.75 397 ILE A N 1
ATOM 3127 C CA . ILE A 1 397 ? 5.329 -10.859 -15.075 1.00 98.75 397 ILE A CA 1
ATOM 3128 C C . ILE A 1 397 ? 4.103 -11.346 -14.313 1.00 98.75 397 ILE A C 1
ATOM 3130 O O . ILE A 1 397 ? 3.151 -11.832 -14.916 1.00 98.75 397 ILE A O 1
ATOM 3134 N N . PHE A 1 398 ? 4.110 -11.223 -12.989 1.00 98.50 398 PHE A N 1
ATOM 3135 C CA . PHE A 1 398 ? 2.924 -11.468 -12.176 1.00 98.50 398 PHE A CA 1
ATOM 3136 C C . PHE A 1 398 ? 2.093 -10.202 -12.062 1.00 98.50 398 PHE A C 1
ATOM 3138 O O . PHE A 1 398 ? 2.583 -9.196 -11.556 1.00 98.50 398 PHE A O 1
ATOM 3145 N N . SER A 1 399 ? 0.825 -10.298 -12.452 1.00 97.12 399 SER A N 1
ATOM 3146 C CA . SER A 1 399 ? -0.149 -9.215 -12.375 1.00 97.12 399 SER A CA 1
ATOM 3147 C C . SER A 1 399 ? -1.225 -9.567 -11.338 1.00 97.12 399 SER A C 1
ATOM 3149 O O . SER A 1 399 ? -1.997 -10.505 -11.571 1.00 97.12 399 SER A O 1
ATOM 3151 N N . PRO A 1 400 ? -1.280 -8.896 -10.165 1.00 94.25 400 PRO A N 1
ATOM 3152 C CA . PRO A 1 400 ? -2.272 -9.195 -9.133 1.00 94.25 400 PRO A CA 1
ATOM 3153 C C . PRO A 1 400 ? -3.704 -9.056 -9.646 1.00 94.25 400 PRO A C 1
ATOM 3155 O O . PRO A 1 400 ? -4.476 -10.013 -9.549 1.00 94.25 400 PRO A O 1
ATOM 3158 N N . HIS A 1 401 ? -4.036 -7.897 -10.210 1.00 92.12 401 HIS A N 1
ATOM 3159 C CA . HIS A 1 401 ? -5.250 -7.669 -10.982 1.00 92.12 401 HIS A CA 1
ATOM 3160 C C . HIS A 1 401 ? -4.955 -7.780 -12.487 1.00 92.12 401 HIS A C 1
ATOM 3162 O O . HIS A 1 401 ? -3.799 -7.645 -12.891 1.00 92.12 401 HIS A O 1
ATOM 3168 N N . PRO A 1 402 ? -5.972 -8.032 -13.331 1.00 93.81 402 PRO A N 1
ATOM 3169 C CA . PRO A 1 402 ? -5.790 -8.223 -14.773 1.00 93.81 402 PRO A CA 1
ATOM 3170 C C . PRO A 1 402 ? -5.141 -7.072 -15.564 1.00 93.81 402 PRO A C 1
ATOM 3172 O O . PRO A 1 402 ? -4.803 -7.284 -16.715 1.00 93.81 402 PRO A O 1
ATOM 3175 N N . ASP A 1 403 ? -4.988 -5.885 -14.982 1.00 93.88 403 ASP A N 1
ATOM 3176 C CA . ASP A 1 403 ? -4.501 -4.646 -15.608 1.00 93.88 403 ASP A CA 1
ATOM 3177 C C . ASP A 1 403 ? -3.221 -4.070 -14.975 1.00 93.88 403 ASP A C 1
ATOM 3179 O O . ASP A 1 403 ? -2.669 -3.078 -15.465 1.00 93.88 403 ASP A O 1
ATOM 3183 N N . ASP A 1 404 ? -2.741 -4.653 -13.873 1.00 93.94 404 ASP A N 1
ATOM 3184 C CA . ASP A 1 404 ? -1.586 -4.135 -13.133 1.00 93.94 404 ASP A CA 1
ATOM 3185 C C . ASP A 1 404 ? -0.283 -4.207 -13.939 1.00 93.94 404 ASP A C 1
ATOM 3187 O O . ASP A 1 404 ? 0.573 -3.337 -13.769 1.00 93.94 404 ASP A O 1
ATOM 3191 N N . ASP A 1 405 ? -0.122 -5.208 -14.803 1.00 95.88 405 ASP A N 1
ATOM 3192 C CA . ASP A 1 405 ? 1.004 -5.372 -15.726 1.00 95.88 405 ASP A CA 1
ATOM 3193 C C . ASP A 1 405 ? 1.185 -4.135 -16.615 1.00 95.88 405 ASP A C 1
ATOM 3195 O O . ASP A 1 405 ? 2.274 -3.556 -16.667 1.00 95.88 405 ASP A O 1
ATOM 3199 N N . VAL A 1 406 ? 0.106 -3.669 -17.249 1.00 96.31 406 VAL A N 1
ATOM 3200 C CA . VAL A 1 406 ? 0.139 -2.523 -18.165 1.00 96.31 406 VAL A CA 1
ATOM 3201 C C . VAL A 1 406 ? 0.051 -1.182 -17.442 1.00 96.31 406 VAL A C 1
ATOM 3203 O O . VAL A 1 406 ? 0.715 -0.227 -17.847 1.00 96.31 406 VAL A O 1
ATOM 3206 N N . ILE A 1 407 ? -0.698 -1.091 -16.338 1.00 94.19 407 ILE A N 1
ATOM 3207 C CA . ILE A 1 407 ? -0.786 0.131 -15.523 1.00 94.19 407 ILE A CA 1
ATOM 3208 C C . ILE A 1 407 ? 0.563 0.435 -14.869 1.00 94.19 407 ILE A C 1
ATOM 3210 O O . ILE A 1 407 ? 1.011 1.588 -14.846 1.00 94.19 407 ILE A O 1
ATOM 3214 N N . SER A 1 408 ? 1.228 -0.588 -14.342 1.00 94.31 408 SER A N 1
ATOM 3215 C CA . SER A 1 408 ? 2.397 -0.404 -13.489 1.00 94.31 408 SER A CA 1
ATOM 3216 C C . SER A 1 408 ? 3.703 -0.441 -14.257 1.00 94.31 408 SER A C 1
ATOM 3218 O O . SER A 1 408 ? 4.579 0.373 -13.973 1.00 94.31 408 SER A O 1
ATOM 3220 N N . MET A 1 409 ? 3.833 -1.351 -15.221 1.00 96.19 409 MET A N 1
ATOM 3221 C CA . MET A 1 409 ? 5.088 -1.586 -15.933 1.00 96.19 409 MET A CA 1
ATOM 3222 C C . MET A 1 409 ? 4.903 -1.769 -17.446 1.00 96.19 409 MET A C 1
ATOM 3224 O O . MET A 1 409 ? 5.725 -2.412 -18.096 1.00 96.19 409 MET A O 1
ATOM 3228 N N . GLY A 1 410 ? 3.817 -1.235 -18.016 1.00 96.62 410 GLY A N 1
ATOM 3229 C CA . GLY A 1 410 ? 3.473 -1.425 -19.426 1.00 96.62 410 GLY A CA 1
ATOM 3230 C C . GLY A 1 410 ? 4.548 -0.941 -20.401 1.00 96.62 410 GLY A C 1
ATOM 3231 O O . GLY A 1 410 ? 4.751 -1.580 -21.429 1.00 96.62 410 GLY A O 1
ATOM 3232 N N . GLY A 1 411 ? 5.284 0.127 -20.070 1.00 96.06 411 GLY A N 1
ATOM 3233 C CA . GLY A 1 411 ? 6.392 0.595 -20.909 1.00 96.06 411 GLY A CA 1
ATOM 3234 C C . GLY A 1 411 ? 7.548 -0.405 -20.929 1.00 96.06 411 GLY A C 1
ATOM 3235 O O . GLY A 1 411 ? 8.053 -0.771 -21.988 1.00 96.06 411 GLY A O 1
ATOM 3236 N N . THR A 1 412 ? 7.914 -0.918 -19.756 1.00 97.38 412 THR A N 1
ATOM 3237 C CA . THR A 1 412 ? 8.937 -1.955 -19.588 1.00 97.38 412 THR A CA 1
ATOM 3238 C C . THR A 1 412 ? 8.520 -3.281 -20.224 1.00 97.38 412 THR A C 1
ATOM 3240 O O . THR A 1 412 ? 9.348 -3.937 -20.848 1.00 97.38 412 THR A O 1
ATOM 3243 N N . LEU A 1 413 ? 7.247 -3.670 -20.108 1.00 97.81 413 LEU A N 1
ATOM 3244 C CA . LEU A 1 413 ? 6.686 -4.862 -20.749 1.00 97.81 413 LEU A CA 1
ATOM 3245 C C . LEU A 1 413 ? 6.835 -4.796 -22.273 1.00 97.81 413 LEU A C 1
ATOM 3247 O O . LEU A 1 413 ? 7.404 -5.713 -22.863 1.00 97.81 413 LEU A O 1
ATOM 3251 N N . ILE A 1 414 ? 6.393 -3.696 -22.892 1.00 94.38 414 ILE A N 1
ATOM 3252 C CA . ILE A 1 414 ? 6.542 -3.471 -24.337 1.00 94.38 414 ILE A CA 1
ATOM 3253 C C . ILE A 1 414 ? 8.025 -3.529 -24.721 1.00 94.38 414 ILE A C 1
ATOM 3255 O O . ILE A 1 414 ? 8.402 -4.294 -25.604 1.00 94.38 414 ILE A O 1
ATOM 3259 N N . ARG A 1 415 ? 8.890 -2.819 -23.984 1.00 93.69 415 ARG A N 1
ATOM 3260 C CA . ARG A 1 415 ? 10.342 -2.802 -24.217 1.00 93.69 415 ARG A CA 1
ATOM 3261 C C . ARG A 1 415 ? 10.961 -4.203 -24.191 1.00 93.69 415 ARG A C 1
ATOM 3263 O O . ARG A 1 415 ? 11.807 -4.508 -25.024 1.00 93.69 415 ARG A O 1
ATOM 3270 N N . LEU A 1 416 ? 10.571 -5.052 -23.239 1.00 94.50 416 LEU A N 1
ATOM 3271 C CA . LEU A 1 416 ? 11.077 -6.424 -23.130 1.00 94.50 416 LEU A CA 1
ATOM 3272 C C . LEU A 1 416 ? 10.699 -7.265 -24.355 1.00 94.50 416 LEU A C 1
ATOM 3274 O O . LEU A 1 416 ? 11.532 -8.024 -24.851 1.00 94.50 416 LEU A O 1
ATOM 3278 N N . VAL A 1 417 ? 9.471 -7.115 -24.851 1.00 91.50 417 VAL A N 1
ATOM 3279 C CA . VAL A 1 417 ? 9.008 -7.806 -26.060 1.00 91.50 417 VAL A CA 1
ATOM 3280 C C . VAL A 1 417 ? 9.731 -7.282 -27.302 1.00 91.50 417 VAL A C 1
ATOM 3282 O O . VAL A 1 417 ? 10.276 -8.074 -28.067 1.00 91.50 417 VAL A O 1
ATOM 3285 N N . GLU A 1 418 ? 9.828 -5.961 -27.468 1.00 85.75 418 GLU A N 1
ATOM 3286 C CA . GLU A 1 418 ? 10.539 -5.327 -28.590 1.00 85.75 418 GLU A CA 1
ATOM 3287 C C . GLU A 1 418 ? 12.034 -5.686 -28.612 1.00 85.75 418 GLU A C 1
ATOM 3289 O O . GLU A 1 418 ? 12.639 -5.831 -29.672 1.00 85.75 418 GLU A O 1
ATOM 3294 N N . GLN A 1 419 ? 12.635 -5.896 -27.438 1.00 86.44 419 GLN A N 1
ATOM 3295 C CA . GLN A 1 419 ? 14.012 -6.368 -27.291 1.00 86.44 419 GLN A CA 1
ATOM 3296 C C . GLN A 1 419 ? 14.160 -7.882 -27.473 1.00 86.44 419 GLN A C 1
ATOM 3298 O O . GLN A 1 419 ? 15.254 -8.401 -27.271 1.00 86.44 419 GLN A O 1
ATOM 3303 N N . GLY A 1 420 ? 13.107 -8.605 -27.855 1.00 82.38 420 GLY A N 1
ATOM 3304 C CA . GLY A 1 420 ? 13.173 -10.032 -28.151 1.00 82.38 420 GLY A CA 1
ATOM 3305 C C . GLY A 1 420 ? 13.368 -10.911 -26.917 1.00 82.38 420 GLY A C 1
ATOM 3306 O O . GLY A 1 420 ? 13.996 -11.959 -27.008 1.00 82.38 420 GLY A O 1
ATOM 3307 N N . HIS A 1 421 ? 12.886 -10.523 -25.739 1.00 88.88 421 HIS A N 1
ATOM 3308 C CA . HIS A 1 421 ? 12.813 -11.461 -24.617 1.00 88.88 421 HIS A CA 1
ATOM 3309 C C . HIS A 1 421 ? 11.580 -12.371 -24.762 1.00 88.88 421 HIS A C 1
ATOM 3311 O O . HIS A 1 421 ? 10.560 -11.974 -25.321 1.00 88.88 421 HIS A O 1
ATOM 3317 N N . HIS A 1 422 ? 11.650 -13.599 -24.240 1.00 93.69 422 HIS A N 1
ATOM 3318 C CA . HIS A 1 422 ? 10.479 -14.471 -24.116 1.00 93.69 422 HIS A CA 1
ATOM 3319 C C . HIS A 1 422 ? 9.683 -14.027 -22.890 1.00 93.69 422 HIS A C 1
ATOM 3321 O O . HIS A 1 422 ? 10.065 -14.330 -21.759 1.00 93.69 422 HIS A O 1
ATOM 3327 N N . VAL A 1 423 ? 8.622 -13.257 -23.117 1.00 96.50 423 VAL A N 1
ATOM 3328 C CA . VAL A 1 423 ? 7.811 -12.655 -22.055 1.00 96.50 423 VAL A CA 1
ATOM 3329 C C . VAL A 1 423 ? 6.509 -13.428 -21.875 1.00 96.50 423 VAL A C 1
ATOM 3331 O O . VAL A 1 423 ? 5.783 -13.642 -22.840 1.00 96.50 423 VAL A O 1
ATOM 3334 N N . ALA A 1 424 ? 6.209 -13.790 -20.631 1.00 98.31 424 ALA A N 1
ATOM 3335 C CA . ALA A 1 424 ? 4.937 -14.350 -20.201 1.00 98.31 424 ALA A CA 1
ATOM 3336 C C . ALA A 1 424 ? 4.298 -13.468 -19.126 1.00 98.31 424 ALA A C 1
ATOM 3338 O O . ALA A 1 424 ? 4.997 -12.867 -18.302 1.00 98.31 424 ALA A O 1
ATOM 3339 N N . VAL A 1 425 ? 2.967 -13.421 -19.104 1.00 98.62 425 VAL A N 1
ATOM 3340 C CA . VAL A 1 425 ? 2.192 -12.695 -18.089 1.00 98.62 425 VAL A CA 1
ATOM 3341 C C . VAL A 1 425 ? 1.288 -13.673 -17.353 1.00 98.62 425 VAL A C 1
ATOM 3343 O O . VAL A 1 425 ? 0.568 -14.455 -17.969 1.00 98.62 425 VAL A O 1
ATOM 3346 N N . ALA A 1 426 ? 1.331 -13.635 -16.024 1.00 98.56 426 ALA A N 1
ATOM 3347 C CA . ALA A 1 426 ? 0.528 -14.464 -15.142 1.00 98.56 426 ALA A CA 1
ATOM 3348 C C . ALA A 1 426 ? -0.407 -13.602 -14.290 1.00 98.56 426 ALA A C 1
ATOM 3350 O O . ALA A 1 426 ? 0.007 -12.970 -13.314 1.00 98.56 426 ALA A O 1
ATOM 3351 N N . TYR A 1 427 ? -1.687 -13.616 -14.648 1.00 98.31 427 TYR A N 1
ATOM 3352 C CA . TYR A 1 427 ? -2.752 -12.929 -13.930 1.00 98.31 427 TYR A CA 1
ATOM 3353 C C . TYR A 1 427 ? -3.182 -13.753 -12.717 1.00 98.31 427 TYR A C 1
ATOM 3355 O O . TYR A 1 427 ? -3.644 -14.890 -12.841 1.00 98.31 427 TYR A O 1
ATOM 3363 N N . GLN A 1 428 ? -2.995 -13.197 -11.522 1.00 97.00 428 GLN A N 1
ATOM 3364 C CA . GLN A 1 428 ? -3.175 -13.927 -10.267 1.00 97.00 428 GLN A CA 1
ATOM 3365 C C . GLN A 1 428 ? -4.645 -14.022 -9.844 1.00 97.00 428 GLN A C 1
ATOM 3367 O O . GLN A 1 428 ? -5.043 -15.014 -9.238 1.00 97.00 428 GLN A O 1
ATOM 3372 N N . THR A 1 429 ? -5.458 -13.014 -10.157 1.00 94.25 429 THR A N 1
ATOM 3373 C CA . THR A 1 429 ? -6.886 -12.972 -9.806 1.00 94.25 429 THR A CA 1
ATOM 3374 C C . THR A 1 429 ? -7.751 -12.734 -11.038 1.00 94.25 429 THR A C 1
ATOM 3376 O O . THR A 1 429 ? -7.285 -12.164 -12.023 1.00 94.25 429 THR A O 1
ATOM 3379 N N . SER A 1 430 ? -9.021 -13.144 -10.978 1.00 92.19 430 SER A N 1
ATOM 3380 C CA . SER A 1 430 ? -9.974 -12.969 -12.083 1.00 92.19 430 SER A CA 1
ATOM 3381 C C . SER A 1 430 ? -10.441 -11.522 -12.270 1.00 92.19 430 SER A C 1
ATOM 3383 O O . SER A 1 430 ? -10.985 -11.179 -13.316 1.00 92.19 430 SER A O 1
ATOM 3385 N N . GLY A 1 431 ? -10.284 -10.662 -11.256 1.00 87.69 431 GLY A N 1
ATOM 3386 C CA . GLY A 1 431 ? -10.786 -9.284 -11.289 1.00 87.69 431 GLY A CA 1
ATOM 3387 C C . GLY A 1 431 ? -12.315 -9.174 -11.369 1.00 87.69 431 GLY A C 1
ATOM 3388 O O . GLY A 1 431 ? -12.829 -8.097 -11.661 1.00 87.69 431 GLY A O 1
ATOM 3389 N N . ASN A 1 432 ? -13.045 -10.267 -11.122 1.00 85.00 432 ASN A N 1
ATOM 3390 C CA . ASN A 1 432 ? -14.488 -10.373 -11.355 1.00 85.00 432 ASN A CA 1
ATOM 3391 C C . ASN A 1 432 ? -15.356 -9.419 -10.511 1.00 85.00 432 ASN A C 1
ATOM 3393 O O . ASN A 1 432 ? -16.507 -9.186 -10.868 1.00 85.00 432 ASN A O 1
ATOM 3397 N N . TYR A 1 433 ? -14.826 -8.845 -9.428 1.00 80.31 433 TYR A N 1
ATOM 3398 C CA . TYR A 1 433 ? -15.541 -7.859 -8.611 1.00 80.31 433 TYR A CA 1
ATOM 3399 C C . TYR A 1 433 ? -15.505 -6.443 -9.203 1.00 80.31 433 TYR A C 1
ATOM 3401 O O . TYR A 1 433 ? -16.342 -5.617 -8.857 1.00 80.31 433 TYR A O 1
ATOM 3409 N N . ALA A 1 434 ? -14.562 -6.151 -10.102 1.00 79.50 434 ALA A N 1
ATOM 3410 C CA . ALA A 1 434 ? -14.346 -4.818 -10.654 1.00 79.50 434 ALA A CA 1
ATOM 3411 C C . ALA A 1 434 ? -14.911 -4.701 -12.077 1.00 79.50 434 ALA A C 1
ATOM 3413 O O . ALA A 1 434 ? -14.213 -4.272 -12.979 1.00 79.50 434 ALA A O 1
ATOM 3414 N N . VAL A 1 435 ? -16.159 -5.111 -12.311 1.00 85.38 435 VAL A N 1
ATOM 3415 C CA . VAL A 1 435 ? -16.836 -4.935 -13.611 1.00 85.38 435 VAL A CA 1
ATOM 3416 C C . VAL A 1 435 ? -18.255 -4.443 -13.368 1.00 85.38 435 VAL A C 1
ATOM 3418 O O . VAL A 1 435 ? -18.958 -4.976 -12.502 1.00 85.38 435 VAL A O 1
ATOM 3421 N N . TRP A 1 436 ? -18.674 -3.438 -14.134 1.00 84.25 436 TRP A N 1
ATOM 3422 C CA . TRP A 1 436 ? -20.016 -2.873 -14.052 1.00 84.25 436 TRP A CA 1
ATOM 3423 C C . TRP A 1 436 ? -21.073 -3.859 -14.556 1.00 84.25 436 TRP A C 1
ATOM 3425 O O . TRP A 1 436 ? -20.842 -4.653 -15.466 1.00 84.25 436 TRP A O 1
ATOM 3435 N N . ASP A 1 437 ? -22.265 -3.807 -13.967 1.00 86.88 437 ASP A N 1
ATOM 3436 C CA . ASP A 1 437 ? -23.362 -4.706 -14.337 1.00 86.88 437 ASP A CA 1
ATOM 3437 C C . ASP A 1 437 ? -23.839 -4.477 -15.786 1.00 86.88 437 ASP A C 1
ATOM 3439 O O . ASP A 1 437 ? -24.247 -5.423 -16.464 1.00 86.88 437 ASP A O 1
ATOM 3443 N N . ASP A 1 438 ? -23.714 -3.251 -16.300 1.00 86.75 438 ASP A N 1
ATOM 3444 C CA . ASP A 1 438 ? -24.049 -2.921 -17.690 1.00 86.75 438 ASP A CA 1
ATOM 3445 C C . ASP A 1 438 ? -23.133 -3.621 -18.701 1.00 86.75 438 ASP A C 1
ATOM 3447 O O . ASP A 1 438 ? -23.603 -4.063 -19.754 1.00 86.75 438 ASP A O 1
ATOM 3451 N N . ASP A 1 439 ? -21.851 -3.820 -18.374 1.00 90.00 439 ASP A N 1
ATOM 3452 C CA . ASP A 1 439 ? -20.957 -4.620 -19.213 1.00 90.00 439 ASP A CA 1
ATOM 3453 C C . ASP A 1 439 ? -21.420 -6.078 -19.269 1.00 90.00 439 ASP A C 1
ATOM 3455 O O . ASP A 1 439 ? -21.428 -6.688 -20.338 1.00 90.00 439 ASP A O 1
ATOM 3459 N N . VAL A 1 440 ? -21.899 -6.631 -18.152 1.00 91.69 440 VAL A N 1
ATOM 3460 C CA . VAL A 1 440 ? -22.446 -7.996 -18.116 1.00 91.69 440 VAL A CA 1
ATOM 3461 C C . VAL A 1 440 ? -23.656 -8.116 -19.043 1.00 91.69 440 VAL A C 1
ATOM 3463 O O . VAL A 1 440 ? -23.721 -9.067 -19.829 1.00 91.69 440 VAL A O 1
ATOM 3466 N N . LYS A 1 441 ? -24.583 -7.146 -19.014 1.00 91.06 441 LYS A N 1
ATOM 3467 C CA . LYS A 1 441 ? -25.730 -7.100 -19.941 1.00 91.06 441 LYS A CA 1
ATOM 3468 C C . LYS A 1 441 ? -25.256 -7.035 -21.396 1.00 91.06 441 LYS A C 1
ATOM 3470 O O . LYS A 1 441 ? -25.699 -7.833 -22.224 1.00 91.06 441 LYS A O 1
ATOM 3475 N N . ARG A 1 442 ? -24.313 -6.137 -21.698 1.00 93.12 442 ARG A N 1
ATOM 3476 C CA . ARG A 1 442 ? -23.759 -5.930 -23.045 1.00 93.12 442 ARG A CA 1
ATOM 3477 C C . ARG A 1 442 ? -23.109 -7.193 -23.612 1.00 93.12 442 ARG A C 1
ATOM 3479 O O . ARG A 1 442 ? -23.415 -7.583 -24.738 1.00 93.12 442 ARG A O 1
ATOM 3486 N N . PHE A 1 443 ? -22.238 -7.848 -22.847 1.00 94.31 443 PHE A N 1
ATOM 3487 C CA . PHE A 1 443 ? -21.532 -9.048 -23.301 1.00 94.31 443 PHE A CA 1
ATOM 3488 C C . PHE A 1 443 ? -22.434 -10.285 -23.365 1.00 94.31 443 PHE A C 1
ATOM 3490 O O . PHE A 1 443 ? -22.280 -11.092 -24.281 1.00 94.31 443 PHE A O 1
ATOM 3497 N N . SER A 1 444 ? -23.413 -10.411 -22.462 1.00 92.75 444 SER A N 1
ATOM 3498 C CA . SER A 1 444 ? -24.415 -11.485 -22.539 1.00 92.75 444 SER A CA 1
ATOM 3499 C C . SER A 1 444 ? -25.251 -11.362 -23.814 1.00 92.75 444 SER A C 1
ATOM 3501 O O . SER A 1 444 ? -25.407 -12.336 -24.548 1.00 92.75 444 SER A O 1
ATOM 3503 N N . ASN A 1 445 ? -25.707 -10.145 -24.135 1.00 92.75 445 ASN A N 1
ATOM 3504 C CA . ASN A 1 445 ? -26.421 -9.870 -25.378 1.00 92.75 445 ASN A CA 1
ATOM 3505 C C . ASN A 1 445 ? -25.563 -10.182 -26.611 1.00 92.75 445 ASN A C 1
ATOM 3507 O O . ASN A 1 445 ? -26.021 -10.868 -27.525 1.00 92.75 445 ASN A O 1
ATOM 3511 N N . PHE A 1 446 ? -24.300 -9.740 -26.622 1.00 94.44 446 PHE A N 1
ATOM 3512 C CA . PHE A 1 446 ? -23.369 -10.049 -27.707 1.00 94.44 446 PHE A CA 1
ATOM 3513 C C . PHE A 1 446 ? -23.226 -11.562 -27.924 1.00 94.44 446 PHE A C 1
ATOM 3515 O O . PHE A 1 446 ? -23.328 -12.016 -29.062 1.00 94.44 446 PHE A O 1
ATOM 3522 N N . ALA A 1 447 ? -23.052 -12.347 -26.857 1.00 92.62 447 ALA A N 1
ATOM 3523 C CA . ALA A 1 447 ? -22.916 -13.800 -26.948 1.00 92.62 447 ALA A CA 1
ATOM 3524 C C . ALA A 1 447 ? -24.168 -14.466 -27.546 1.00 92.62 447 ALA A C 1
ATOM 3526 O O . ALA A 1 447 ? -24.049 -15.301 -28.448 1.00 92.62 447 ALA A O 1
ATOM 3527 N N . THR A 1 448 ? -25.368 -14.061 -27.116 1.00 92.00 448 THR A N 1
ATOM 3528 C CA . THR A 1 448 ? -26.626 -14.558 -27.695 1.00 92.00 448 THR A CA 1
ATOM 3529 C C . THR A 1 448 ? -26.742 -14.206 -29.176 1.00 92.00 448 THR A C 1
ATOM 3531 O O . THR A 1 448 ? -27.052 -15.072 -29.996 1.00 92.00 448 THR A O 1
ATOM 3534 N N . ARG A 1 449 ? -26.473 -12.947 -29.551 1.00 93.38 449 ARG A N 1
ATOM 3535 C CA . ARG A 1 449 ? -26.552 -12.499 -30.951 1.00 93.38 449 ARG A CA 1
ATOM 3536 C C . ARG A 1 449 ? -25.519 -13.181 -31.837 1.00 93.38 449 ARG A C 1
ATOM 3538 O O . ARG A 1 449 ? -25.853 -13.576 -32.949 1.00 93.38 449 ARG A O 1
ATOM 3545 N N . PHE A 1 450 ? -24.301 -13.367 -31.337 1.00 93.19 450 PHE A N 1
ATOM 3546 C CA . PHE A 1 450 ? -23.253 -14.120 -32.017 1.00 93.19 450 PHE A CA 1
ATOM 3547 C C . PHE A 1 450 ? -23.711 -15.556 -32.295 1.00 93.19 450 PHE A C 1
ATOM 3549 O O . PHE A 1 450 ? -23.679 -16.008 -33.435 1.00 93.19 450 PHE A O 1
ATOM 3556 N N . SER A 1 451 ? -24.222 -16.254 -31.279 1.00 92.19 451 SER A N 1
ATOM 3557 C CA . SER A 1 451 ? -24.730 -17.621 -31.429 1.00 92.19 451 SER A CA 1
ATOM 3558 C C . SER A 1 451 ? -25.854 -17.724 -32.466 1.00 92.19 451 SER A C 1
ATOM 3560 O O . SER A 1 451 ? -25.808 -18.608 -33.322 1.00 92.19 451 SER A O 1
ATOM 3562 N N . GLN A 1 452 ? -26.806 -16.784 -32.450 1.00 89.88 452 GLN A N 1
ATOM 3563 C CA . GLN A 1 452 ? -27.887 -16.705 -33.440 1.00 89.88 452 GLN A CA 1
ATOM 3564 C C . GLN A 1 452 ? -27.356 -16.484 -34.863 1.00 89.88 452 GLN A C 1
ATOM 3566 O O . GLN A 1 452 ? -27.813 -17.140 -35.796 1.00 89.88 452 GLN A O 1
ATOM 3571 N N . LEU A 1 453 ? -26.381 -15.584 -35.030 1.00 93.69 453 LEU A N 1
ATOM 3572 C CA . LEU A 1 453 ? -25.811 -15.241 -36.333 1.00 93.69 453 LEU A CA 1
ATOM 3573 C C . LEU A 1 453 ? -25.074 -16.421 -36.983 1.00 93.69 453 LEU A C 1
ATOM 3575 O O . LEU A 1 453 ? -25.167 -16.607 -38.193 1.00 93.69 453 LEU A O 1
ATOM 3579 N N . PHE A 1 454 ? -24.362 -17.222 -36.188 1.00 94.06 454 PHE A N 1
ATOM 3580 C CA . PHE A 1 454 ? -23.579 -18.365 -36.673 1.00 94.06 454 PHE A CA 1
ATOM 3581 C C . PHE A 1 454 ? -24.336 -19.704 -36.619 1.00 94.06 454 PHE A C 1
ATOM 3583 O O . PHE A 1 454 ? -23.726 -20.756 -36.798 1.00 94.06 454 PHE A O 1
ATOM 3590 N N . GLY A 1 455 ? -25.654 -19.687 -36.382 1.00 88.06 455 GLY A N 1
ATOM 3591 C CA . GLY A 1 455 ? -26.493 -20.892 -36.392 1.00 88.06 455 GLY A CA 1
ATOM 3592 C C . GLY A 1 455 ? -26.184 -21.892 -35.273 1.00 88.06 455 GLY A C 1
ATOM 3593 O O . GLY A 1 455 ? -26.456 -23.082 -35.420 1.00 88.06 455 GLY A O 1
ATOM 3594 N N . MET A 1 456 ? -25.596 -21.432 -34.166 1.00 88.94 456 MET A N 1
ATOM 3595 C CA . MET A 1 456 ? -25.340 -22.257 -32.983 1.00 88.94 456 MET A CA 1
ATOM 3596 C C . MET A 1 456 ? -26.625 -22.418 -32.156 1.00 88.94 456 MET A C 1
ATOM 3598 O O . MET A 1 456 ? -27.524 -21.578 -32.217 1.00 88.94 456 MET A O 1
ATOM 3602 N N . GLU A 1 457 ? -26.718 -23.475 -31.344 1.00 79.25 457 GLU A N 1
ATOM 3603 C CA . GLU A 1 457 ? -27.877 -23.711 -30.476 1.00 79.25 457 GLU A CA 1
ATOM 3604 C C . GLU A 1 457 ? -28.004 -22.604 -29.408 1.00 79.25 457 GLU A C 1
ATOM 3606 O O . GLU A 1 457 ? -27.374 -22.630 -28.351 1.00 79.25 457 GLU A O 1
ATOM 3611 N N . ALA A 1 458 ? -28.834 -21.598 -29.690 1.00 75.31 458 ALA A N 1
ATOM 3612 C CA . ALA A 1 458 ? -28.945 -20.390 -28.873 1.00 75.31 458 ALA A CA 1
ATOM 3613 C C . ALA A 1 458 ? -29.809 -20.562 -27.608 1.00 75.31 458 ALA A C 1
ATOM 3615 O O . ALA A 1 458 ? -29.947 -19.611 -26.836 1.00 75.31 458 ALA A O 1
ATOM 3616 N N . GLY A 1 459 ? -30.410 -21.737 -27.370 1.00 82.25 459 GLY A N 1
ATOM 3617 C CA . GLY A 1 459 ? -31.356 -21.948 -26.265 1.00 82.25 459 GLY A CA 1
ATOM 3618 C C . GLY A 1 459 ? -30.731 -21.721 -24.885 1.00 82.25 459 GLY A C 1
ATOM 3619 O O . GLY A 1 459 ? -31.330 -21.068 -24.030 1.00 82.25 459 GLY A O 1
ATOM 3620 N N . VAL A 1 460 ? -29.492 -22.186 -24.692 1.00 86.25 460 VAL A N 1
ATOM 3621 C CA . VAL A 1 460 ? -28.746 -21.993 -23.440 1.00 86.25 460 VAL A CA 1
ATOM 3622 C C . VAL A 1 460 ? -28.356 -20.525 -23.260 1.00 86.25 460 VAL A C 1
ATOM 3624 O O . VAL A 1 460 ? -28.652 -19.951 -22.220 1.00 86.25 460 VAL A O 1
ATOM 3627 N N . LEU A 1 461 ? -27.762 -19.885 -24.271 1.00 87.81 461 LEU A N 1
ATOM 3628 C CA . LEU A 1 461 ? -27.321 -18.484 -24.178 1.00 87.81 461 LEU A CA 1
ATOM 3629 C C . LEU A 1 461 ? -28.492 -17.508 -23.998 1.00 87.81 461 LEU A C 1
ATOM 3631 O O . LEU A 1 461 ? -28.410 -16.608 -23.169 1.00 87.81 461 LEU A O 1
ATOM 3635 N N . SER A 1 462 ? -29.619 -17.750 -24.674 1.00 88.44 462 SER A N 1
ATOM 3636 C CA . SER A 1 462 ? -30.846 -16.960 -24.484 1.00 88.44 462 SER A CA 1
ATOM 3637 C C . SER A 1 462 ? -31.384 -17.079 -23.053 1.00 88.44 462 SER A C 1
ATOM 3639 O O . SER A 1 462 ? -31.918 -16.115 -22.505 1.00 88.44 462 SER A O 1
ATOM 3641 N N . LYS A 1 463 ? -31.241 -18.258 -22.427 1.00 89.75 463 LYS A N 1
ATOM 3642 C CA . LYS A 1 463 ? -31.580 -18.451 -21.013 1.00 89.75 463 LYS A CA 1
ATOM 3643 C C . LYS A 1 463 ? -30.629 -17.659 -20.113 1.00 89.75 463 LYS A C 1
ATOM 3645 O O . LYS A 1 463 ? -31.121 -16.947 -19.247 1.00 89.75 463 LYS A O 1
ATOM 3650 N N . ILE A 1 464 ? -29.316 -17.738 -20.345 1.00 89.19 464 ILE A N 1
ATOM 3651 C CA . ILE A 1 464 ? -28.309 -16.991 -19.572 1.00 89.19 464 ILE A CA 1
ATOM 3652 C C . ILE A 1 464 ? -28.586 -15.484 -19.647 1.00 89.19 464 ILE A C 1
ATOM 3654 O O . ILE A 1 464 ? -28.670 -14.830 -18.614 1.00 89.19 464 ILE A O 1
ATOM 3658 N N . GLU A 1 465 ? -28.804 -14.930 -20.844 1.00 91.12 465 GLU A N 1
ATOM 3659 C CA . GLU A 1 465 ? -29.115 -13.504 -21.021 1.00 91.12 465 GLU A CA 1
ATOM 3660 C C . GLU A 1 465 ? -30.375 -13.089 -20.246 1.00 91.12 465 GLU A C 1
ATOM 3662 O O . GLU A 1 465 ? -30.376 -12.068 -19.553 1.00 91.12 465 GLU A O 1
ATOM 3667 N N . ARG A 1 466 ? -31.438 -13.901 -20.304 1.00 91.00 466 ARG A N 1
ATOM 3668 C CA . ARG A 1 466 ? -32.676 -13.649 -19.555 1.00 91.00 466 ARG A CA 1
ATOM 3669 C C . ARG A 1 466 ? -32.466 -13.731 -18.043 1.00 91.00 466 ARG A C 1
ATOM 3671 O O . ARG A 1 466 ? -33.012 -12.903 -17.311 1.00 91.00 466 ARG A O 1
ATOM 3678 N N . ASP A 1 467 ? -31.720 -14.724 -17.571 1.00 90.12 467 ASP A N 1
ATOM 3679 C CA . ASP A 1 467 ? -31.481 -14.959 -16.147 1.00 90.12 467 ASP A CA 1
ATOM 3680 C C . ASP A 1 467 ? -30.584 -13.844 -15.567 1.00 90.12 467 ASP A C 1
ATOM 3682 O O . ASP A 1 467 ? -30.880 -13.314 -14.492 1.00 90.12 467 ASP A O 1
ATOM 3686 N N . VAL A 1 468 ? -29.579 -13.387 -16.327 1.00 90.94 468 VAL A N 1
ATOM 3687 C CA . VAL A 1 468 ? -28.772 -12.189 -16.032 1.00 90.94 468 VAL A CA 1
ATOM 3688 C C . VAL A 1 468 ? -29.655 -10.946 -15.947 1.00 90.94 468 VAL A C 1
ATOM 3690 O O . VAL A 1 468 ? -29.597 -10.237 -14.943 1.00 90.94 468 VAL A O 1
ATOM 3693 N N . GLY A 1 469 ? -30.501 -10.690 -16.952 1.00 88.50 469 GLY A N 1
ATOM 3694 C CA . GLY A 1 469 ? -31.418 -9.545 -16.946 1.00 88.50 469 GLY A CA 1
ATOM 3695 C C . GLY A 1 469 ? -32.346 -9.561 -15.730 1.00 88.50 469 GLY A C 1
ATOM 3696 O O . GLY A 1 469 ? -32.398 -8.600 -14.968 1.00 88.50 469 GLY A O 1
ATOM 3697 N N . THR A 1 470 ? -32.980 -10.706 -15.469 1.00 89.94 470 THR A N 1
ATOM 3698 C CA . THR A 1 470 ? -33.900 -10.891 -14.336 1.00 89.94 470 THR A CA 1
ATOM 3699 C C . THR A 1 470 ? -33.214 -10.678 -12.988 1.00 89.94 470 THR A C 1
ATOM 3701 O O . THR A 1 470 ? -33.819 -10.113 -12.075 1.00 89.94 470 THR A O 1
ATOM 3704 N N . PHE A 1 471 ? -31.974 -11.154 -12.832 1.00 90.00 471 PHE A N 1
ATOM 3705 C CA . PHE A 1 471 ? -31.215 -10.946 -11.604 1.00 90.00 471 PHE A CA 1
ATOM 3706 C C . PHE A 1 471 ? -30.854 -9.475 -11.429 1.00 90.00 471 PHE A C 1
ATOM 3708 O O . PHE A 1 471 ? -31.132 -8.917 -10.373 1.00 90.00 471 PHE A O 1
ATOM 3715 N N . LEU A 1 472 ? -30.271 -8.847 -12.454 1.00 87.25 472 LEU A N 1
ATOM 3716 C CA . LEU A 1 472 ? -29.804 -7.463 -12.382 1.00 87.25 472 LEU A CA 1
ATOM 3717 C C . LEU A 1 472 ? -30.953 -6.472 -12.168 1.00 87.25 472 LEU A C 1
ATOM 3719 O O . LEU A 1 472 ? -30.787 -5.519 -11.418 1.00 87.25 472 LEU A O 1
ATOM 3723 N N . ASP A 1 473 ? -32.134 -6.727 -12.731 1.00 86.19 473 ASP A N 1
ATOM 3724 C CA . ASP A 1 473 ? -33.307 -5.866 -12.535 1.00 86.19 473 ASP A CA 1
ATOM 3725 C C . ASP A 1 473 ? -33.892 -5.974 -11.112 1.00 86.19 473 ASP A C 1
ATOM 3727 O O . ASP A 1 473 ? -34.542 -5.051 -10.624 1.00 86.19 473 ASP A O 1
ATOM 3731 N N . LYS A 1 474 ? -33.650 -7.097 -10.421 1.00 85.81 474 LYS A N 1
ATOM 3732 C CA . LYS A 1 474 ? -34.026 -7.310 -9.010 1.00 85.81 474 LYS A CA 1
ATOM 3733 C C . LYS A 1 474 ? -32.894 -6.995 -8.033 1.00 85.81 474 LYS A C 1
ATOM 3735 O O . LYS A 1 474 ? -33.123 -6.997 -6.821 1.00 85.81 474 LYS A O 1
ATOM 3740 N N . LYS A 1 475 ? -31.677 -6.779 -8.532 1.00 80.38 475 LYS A N 1
ATOM 3741 C CA . LYS A 1 475 ? -30.482 -6.581 -7.719 1.00 80.38 475 LYS A CA 1
ATOM 3742 C C . LYS A 1 475 ? -30.578 -5.224 -7.029 1.00 80.38 475 LYS A C 1
ATOM 3744 O O . LYS A 1 475 ? -30.460 -4.174 -7.650 1.00 80.38 475 LYS A O 1
ATOM 3749 N N . GLY A 1 476 ? -30.802 -5.253 -5.719 1.00 67.12 476 GLY A N 1
ATOM 3750 C CA . GLY A 1 476 ? -30.730 -4.054 -4.894 1.00 67.12 476 GLY A CA 1
ATOM 3751 C C . GLY A 1 476 ? -29.291 -3.556 -4.751 1.00 67.12 476 GLY A C 1
ATOM 3752 O O . GLY A 1 476 ? -28.338 -4.337 -4.827 1.00 67.12 476 GLY A O 1
ATOM 3753 N N . SER A 1 477 ? -29.140 -2.260 -4.476 1.00 60.25 477 SER A N 1
ATOM 3754 C CA . SER A 1 477 ? -27.859 -1.664 -4.082 1.00 60.25 477 SER A CA 1
ATOM 3755 C C . SER A 1 477 ? -27.270 -2.467 -2.917 1.00 60.25 477 SER A C 1
ATOM 3757 O O . SER A 1 477 ? -27.929 -2.634 -1.887 1.00 60.25 477 SER A O 1
ATOM 3759 N N . GLY A 1 478 ? -26.062 -3.011 -3.072 1.00 59.09 478 GLY A N 1
ATOM 3760 C CA . GLY A 1 478 ? -25.433 -3.778 -1.998 1.00 59.09 478 GLY A CA 1
ATOM 3761 C C . GLY A 1 478 ? -25.652 -5.294 -2.053 1.00 59.09 478 GLY A C 1
ATOM 3762 O O . GLY A 1 478 ? -25.245 -5.998 -1.130 1.00 59.09 478 GLY A O 1
ATOM 3763 N N . MET A 1 479 ? -26.340 -5.822 -3.068 1.00 71.44 479 MET A N 1
ATOM 3764 C CA . MET A 1 479 ? -26.537 -7.266 -3.214 1.00 71.44 479 MET A CA 1
ATOM 3765 C C . MET A 1 479 ? -25.332 -7.902 -3.935 1.00 71.44 479 MET A C 1
ATOM 3767 O O . MET A 1 479 ? -24.962 -7.421 -5.008 1.00 71.44 479 MET A O 1
ATOM 3771 N N . PRO A 1 480 ? -24.718 -8.977 -3.395 1.00 74.12 480 PRO A N 1
ATOM 3772 C CA . PRO A 1 480 ? -23.585 -9.632 -4.042 1.00 74.12 480 PRO A CA 1
ATOM 3773 C C . PRO A 1 480 ? -24.005 -10.304 -5.353 1.00 74.12 480 PRO A C 1
ATOM 3775 O O . PRO A 1 480 ? -25.117 -10.823 -5.473 1.00 74.12 480 PRO A O 1
ATOM 3778 N N . ASP A 1 481 ? -23.088 -10.341 -6.319 1.00 82.50 481 ASP A N 1
ATOM 3779 C CA . ASP A 1 481 ? -23.303 -11.036 -7.588 1.00 82.50 481 ASP A CA 1
ATOM 3780 C C . ASP A 1 481 ? -23.477 -12.538 -7.381 1.00 82.50 481 ASP A C 1
ATOM 3782 O O . ASP A 1 481 ? -22.802 -13.144 -6.545 1.00 82.50 481 ASP A O 1
ATOM 3786 N N . ASN A 1 482 ? -24.337 -13.165 -8.183 1.00 86.38 482 ASN A N 1
ATOM 3787 C CA . ASN A 1 482 ? -24.432 -14.619 -8.233 1.00 86.38 482 ASN A CA 1
ATOM 3788 C C . ASN A 1 482 ? -23.218 -15.233 -8.970 1.00 86.38 482 ASN A C 1
ATOM 3790 O O . ASN A 1 482 ? -22.399 -14.538 -9.575 1.00 86.38 482 ASN A O 1
ATOM 3794 N N . ALA A 1 483 ? -23.081 -16.560 -8.918 1.00 86.50 483 ALA A N 1
ATOM 3795 C CA . ALA A 1 483 ? -21.937 -17.249 -9.520 1.00 86.50 483 ALA A CA 1
ATOM 3796 C C . ALA A 1 483 ? -21.831 -17.063 -11.043 1.00 86.50 483 ALA A C 1
ATOM 3798 O O . ALA A 1 483 ? -20.728 -17.066 -11.581 1.00 86.50 483 ALA A O 1
ATOM 3799 N N . GLU A 1 484 ? -22.956 -16.908 -11.733 1.00 88.25 484 GLU A N 1
ATOM 3800 C CA . GLU A 1 484 ? -23.015 -16.778 -13.188 1.00 88.25 484 GLU A CA 1
ATOM 3801 C C . GLU A 1 484 ? -22.532 -15.398 -13.650 1.00 88.25 484 GLU A C 1
ATOM 3803 O O . GLU A 1 484 ? -21.654 -15.306 -14.505 1.00 88.25 484 GLU A O 1
ATOM 3808 N N . ILE A 1 485 ? -22.986 -14.332 -12.987 1.00 90.25 485 ILE A N 1
ATOM 3809 C CA . ILE A 1 485 ? -22.519 -12.963 -13.225 1.00 90.25 485 ILE A CA 1
ATOM 3810 C C . ILE A 1 485 ? -21.025 -12.847 -12.947 1.00 90.25 485 ILE A C 1
ATOM 3812 O O . ILE A 1 485 ? -20.298 -12.300 -13.771 1.00 90.25 485 ILE A O 1
ATOM 3816 N N . ARG A 1 486 ? -20.528 -13.417 -11.841 1.00 89.25 486 ARG A N 1
ATOM 3817 C CA . ARG A 1 486 ? -19.086 -13.398 -11.542 1.00 89.25 486 ARG A CA 1
ATOM 3818 C C . ARG A 1 486 ? -18.255 -14.103 -12.613 1.00 89.25 486 ARG A C 1
ATOM 3820 O O . ARG A 1 486 ? -17.173 -13.624 -12.939 1.00 89.25 486 ARG A O 1
ATOM 3827 N N . LYS A 1 487 ? -18.752 -15.206 -13.188 1.00 91.19 487 LYS A N 1
ATOM 3828 C CA . LYS A 1 487 ? -18.085 -15.878 -14.316 1.00 91.19 487 LYS A CA 1
ATOM 3829 C C . LYS A 1 487 ? -18.028 -14.979 -15.548 1.00 91.19 487 LYS A C 1
ATOM 3831 O O . LYS A 1 487 ? -16.971 -14.881 -16.159 1.00 91.19 487 LYS A O 1
ATOM 3836 N N . ILE A 1 488 ? -19.125 -14.295 -15.883 1.00 93.56 488 ILE A N 1
ATOM 3837 C CA . ILE A 1 488 ? -19.160 -13.359 -17.017 1.00 93.56 488 ILE A CA 1
ATOM 3838 C C . ILE A 1 488 ? -18.204 -12.185 -16.773 1.00 93.56 488 ILE A C 1
ATOM 3840 O O . ILE A 1 488 ? -17.399 -11.872 -17.643 1.00 93.56 488 ILE A O 1
ATOM 3844 N N . LYS A 1 489 ? -18.222 -11.580 -15.579 1.00 93.12 489 LYS A N 1
ATOM 3845 C CA . LYS A 1 489 ? -17.299 -10.497 -15.200 1.00 93.12 489 LYS A CA 1
ATOM 3846 C C . LYS A 1 489 ? -15.835 -10.935 -15.276 1.00 93.12 489 LYS A C 1
ATOM 3848 O O . LYS A 1 489 ? -15.018 -10.225 -15.854 1.00 93.12 489 LYS A O 1
ATOM 3853 N N . GLY A 1 490 ? -15.513 -12.121 -14.757 1.00 93.88 490 GLY A N 1
ATOM 3854 C CA . GLY A 1 490 ? -14.177 -12.709 -14.881 1.00 93.88 490 GLY A CA 1
ATOM 3855 C C . GLY A 1 490 ? -13.764 -12.915 -16.341 1.00 93.88 490 GLY A C 1
ATOM 3856 O O . GLY A 1 490 ? -12.658 -12.543 -16.715 1.00 93.88 490 GLY A O 1
ATOM 3857 N N . LEU A 1 491 ? -14.669 -13.418 -17.188 1.00 95.69 491 LEU A N 1
ATOM 3858 C CA . LEU A 1 491 ? -14.407 -13.606 -18.617 1.00 95.69 491 LEU A CA 1
ATOM 3859 C C . LEU A 1 491 ? -14.166 -12.276 -19.346 1.00 95.69 491 LEU A C 1
ATOM 3861 O O . LEU A 1 491 ? -13.264 -12.193 -20.176 1.00 95.69 491 LEU A O 1
ATOM 3865 N N . ILE A 1 492 ? -14.923 -11.224 -19.021 1.00 95.69 492 ILE A N 1
ATOM 3866 C CA . ILE A 1 492 ? -14.699 -9.877 -19.567 1.00 95.69 492 ILE A CA 1
ATOM 3867 C C . ILE A 1 492 ? -13.265 -9.436 -19.258 1.00 95.69 492 ILE A C 1
ATOM 3869 O O . ILE A 1 492 ? -12.502 -9.148 -20.180 1.00 95.69 492 ILE A O 1
ATOM 3873 N N . ARG A 1 493 ? -12.861 -9.489 -17.984 1.00 95.25 493 ARG A N 1
ATOM 3874 C CA . ARG A 1 493 ? -11.506 -9.117 -17.549 1.00 95.25 493 ARG A CA 1
ATOM 3875 C C . ARG A 1 493 ? -10.423 -9.979 -18.194 1.00 95.25 493 ARG A C 1
ATOM 3877 O O . ARG A 1 493 ? -9.395 -9.446 -18.602 1.00 95.25 493 ARG A O 1
ATOM 3884 N N . GLU A 1 494 ? -10.663 -11.282 -18.338 1.00 96.69 494 GLU A N 1
ATOM 3885 C CA . GLU A 1 494 ? -9.756 -12.198 -19.034 1.00 96.69 494 GLU A CA 1
ATOM 3886 C C . GLU A 1 494 ? -9.538 -11.765 -20.492 1.00 96.69 494 GLU A C 1
ATOM 3888 O O . GLU A 1 494 ? -8.403 -11.652 -20.955 1.00 96.69 494 GLU A O 1
ATOM 3893 N N . THR A 1 495 ? -10.620 -11.489 -21.227 1.00 96.62 495 THR A N 1
ATOM 3894 C CA . THR A 1 495 ? -10.530 -11.100 -22.644 1.00 96.62 495 THR A CA 1
ATOM 3895 C C . THR A 1 495 ? -9.856 -9.743 -22.846 1.00 96.62 495 THR A C 1
ATOM 3897 O O . THR A 1 495 ? -9.095 -9.575 -23.800 1.00 96.62 495 THR A O 1
ATOM 3900 N N . GLU A 1 496 ? -10.069 -8.801 -21.928 1.00 96.94 496 GLU A N 1
ATOM 3901 C CA . GLU A 1 496 ? -9.375 -7.512 -21.900 1.00 96.94 496 GLU A CA 1
ATOM 3902 C C . GLU A 1 496 ? -7.874 -7.674 -21.657 1.00 96.94 496 GLU A C 1
ATOM 3904 O O . GLU A 1 496 ? -7.069 -7.122 -22.406 1.00 96.94 496 GLU A O 1
ATOM 3909 N N . ALA A 1 497 ? -7.501 -8.479 -20.660 1.00 97.56 497 ALA A N 1
ATOM 3910 C CA . ALA A 1 497 ? -6.112 -8.785 -20.338 1.00 97.56 497 ALA A CA 1
ATOM 3911 C C . ALA A 1 497 ? -5.394 -9.472 -21.504 1.00 97.56 497 ALA A C 1
ATOM 3913 O O . ALA A 1 497 ? -4.300 -9.067 -21.891 1.00 97.56 497 ALA A O 1
ATOM 3914 N N . ARG A 1 498 ? -6.053 -10.429 -22.174 1.00 97.81 498 ARG A N 1
ATOM 3915 C CA . ARG A 1 498 ? -5.535 -11.016 -23.422 1.00 97.81 498 ARG A CA 1
ATOM 3916 C C . ARG A 1 498 ? -5.314 -9.955 -24.498 1.00 97.81 498 ARG A C 1
ATOM 3918 O O . ARG A 1 498 ? -4.286 -9.970 -25.169 1.00 97.81 498 ARG A O 1
ATOM 3925 N N . ALA A 1 499 ? -6.258 -9.033 -24.683 1.00 96.69 499 ALA A N 1
ATOM 3926 C CA . ALA A 1 499 ? -6.127 -7.965 -25.670 1.00 96.69 499 ALA A CA 1
ATOM 3927 C C . ALA A 1 499 ? -4.982 -6.990 -25.338 1.00 96.69 499 ALA A C 1
ATOM 3929 O O . ALA A 1 499 ? -4.281 -6.554 -26.254 1.00 96.69 499 ALA A O 1
ATOM 3930 N N . ALA A 1 500 ? -4.778 -6.671 -24.057 1.00 97.19 500 ALA A N 1
ATOM 3931 C CA . ALA A 1 500 ? -3.682 -5.839 -23.566 1.00 97.19 500 ALA A CA 1
ATOM 3932 C C . ALA A 1 500 ? -2.320 -6.513 -23.779 1.00 97.19 500 ALA A C 1
ATOM 3934 O O . ALA A 1 500 ? -1.446 -5.942 -24.429 1.00 97.19 500 ALA A O 1
ATOM 3935 N N . ALA A 1 501 ? -2.174 -7.761 -23.331 1.00 95.31 501 ALA A N 1
ATOM 3936 C CA . ALA A 1 501 ? -0.953 -8.544 -23.484 1.00 95.31 501 ALA A CA 1
ATOM 3937 C C . ALA A 1 501 ? -0.567 -8.729 -24.963 1.00 95.31 501 ALA A C 1
ATOM 3939 O O . ALA A 1 501 ? 0.577 -8.470 -25.336 1.00 95.31 501 ALA A O 1
ATOM 3940 N N . ARG A 1 502 ? -1.531 -9.068 -25.836 1.00 94.75 502 ARG A N 1
ATOM 3941 C CA . ARG A 1 502 ? -1.314 -9.142 -27.295 1.00 94.75 502 ARG A CA 1
ATOM 3942 C C . ARG A 1 502 ? -0.877 -7.809 -27.887 1.00 94.75 502 ARG A C 1
ATOM 3944 O O . ARG A 1 502 ? -0.012 -7.782 -28.754 1.00 94.75 502 ARG A O 1
ATOM 3951 N N . TYR A 1 503 ? -1.481 -6.706 -27.440 1.00 95.19 503 TYR A N 1
ATOM 3952 C CA . TYR A 1 503 ? -1.091 -5.370 -27.885 1.00 95.19 503 TYR A CA 1
ATOM 3953 C C . TYR A 1 503 ? 0.361 -5.048 -27.497 1.00 95.19 503 TYR A C 1
ATOM 3955 O O . TYR A 1 503 ? 1.075 -4.445 -28.292 1.00 95.19 503 TYR A O 1
ATOM 3963 N N . CYS A 1 504 ? 0.810 -5.507 -26.327 1.00 92.69 504 CYS A N 1
ATOM 3964 C CA . CYS A 1 504 ? 2.206 -5.419 -25.898 1.00 92.69 504 CYS A CA 1
ATOM 3965 C C . CYS A 1 504 ? 3.142 -6.425 -26.598 1.00 92.69 504 CYS A C 1
ATOM 3967 O O . CYS A 1 504 ? 4.345 -6.381 -26.363 1.00 92.69 504 CYS A O 1
ATOM 3969 N N . GLY A 1 505 ? 2.614 -7.328 -27.432 1.00 89.62 505 GLY A N 1
ATOM 3970 C CA . GLY A 1 505 ? 3.376 -8.326 -28.187 1.00 89.62 505 GLY A CA 1
ATOM 3971 C C . GLY A 1 505 ? 3.552 -9.686 -27.498 1.00 89.62 505 GLY A C 1
ATOM 3972 O O . GLY A 1 505 ? 4.288 -10.528 -28.006 1.00 89.62 505 GLY A O 1
ATOM 3973 N N . VAL A 1 506 ? 2.885 -9.937 -26.368 1.00 92.88 506 VAL A N 1
ATOM 3974 C CA . VAL A 1 506 ? 2.915 -11.242 -25.682 1.00 92.88 506 VAL A CA 1
ATOM 3975 C C . VAL A 1 506 ? 2.126 -12.278 -26.492 1.00 92.88 506 VAL A C 1
ATOM 3977 O O . VAL A 1 506 ? 1.009 -12.012 -26.944 1.00 92.88 506 VAL A O 1
ATOM 3980 N N . HIS A 1 507 ? 2.690 -13.474 -26.667 1.00 90.44 507 HIS A N 1
ATOM 3981 C CA . HIS A 1 507 ? 2.031 -14.570 -27.379 1.00 90.44 507 HIS A CA 1
ATOM 3982 C C . HIS A 1 507 ? 0.933 -15.224 -26.539 1.00 90.44 507 HIS A C 1
ATOM 3984 O O . HIS A 1 507 ? 1.092 -15.413 -25.341 1.00 90.44 507 HIS A O 1
ATOM 3990 N N . ASP A 1 508 ? -0.144 -15.683 -27.184 1.00 88.50 508 ASP A N 1
ATOM 3991 C CA . ASP A 1 508 ? -1.300 -16.288 -26.501 1.00 88.50 508 ASP A CA 1
ATOM 3992 C C . ASP A 1 508 ? -0.968 -17.471 -25.588 1.00 88.50 508 ASP A C 1
ATOM 3994 O O . ASP A 1 508 ? -1.615 -17.643 -24.554 1.00 88.50 508 ASP A O 1
ATOM 3998 N N . LYS A 1 509 ? 0.035 -18.273 -25.963 1.00 93.06 509 LYS A N 1
ATOM 3999 C CA . LYS A 1 509 ? 0.506 -19.420 -25.173 1.00 93.06 509 LYS A CA 1
ATOM 4000 C C . LYS A 1 509 ? 1.210 -19.013 -23.873 1.00 93.06 509 LYS A C 1
ATOM 4002 O O . LYS A 1 509 ? 1.283 -19.820 -22.955 1.00 93.06 509 LYS A O 1
ATOM 4007 N N . ASP A 1 510 ? 1.683 -17.771 -23.805 1.00 96.19 510 ASP A N 1
ATOM 4008 C CA . ASP A 1 510 ? 2.434 -17.189 -22.691 1.00 96.19 510 ASP A CA 1
ATOM 4009 C C . ASP A 1 510 ? 1.553 -16.261 -21.823 1.00 96.19 510 ASP A C 1
ATOM 4011 O O . ASP A 1 510 ? 2.045 -15.506 -20.980 1.00 96.19 510 ASP A O 1
ATOM 4015 N N . ILE A 1 511 ? 0.229 -16.301 -22.028 1.00 97.81 511 ILE A N 1
ATOM 4016 C CA . ILE A 1 511 ? -0.762 -15.581 -21.224 1.00 97.81 511 ILE A CA 1
ATOM 4017 C C . ILE A 1 511 ? -1.451 -16.572 -20.281 1.00 97.81 511 ILE A C 1
ATOM 4019 O O . ILE A 1 511 ? -2.259 -17.402 -20.707 1.00 97.81 511 ILE A O 1
ATOM 4023 N N . HIS A 1 512 ? -1.167 -16.457 -18.985 1.00 98.12 512 HIS A N 1
ATOM 4024 C CA . HIS A 1 512 ? -1.622 -17.390 -17.958 1.00 98.12 512 HIS A CA 1
ATOM 4025 C C . HIS A 1 512 ? -2.635 -16.738 -17.009 1.00 98.12 512 HIS A C 1
ATOM 4027 O O . HIS A 1 512 ? -2.387 -15.667 -16.459 1.00 98.12 512 HIS A O 1
ATOM 4033 N N . PHE A 1 513 ? -3.751 -17.421 -16.750 1.00 97.88 513 PHE A N 1
ATOM 4034 C CA . PHE A 1 513 ? -4.759 -17.012 -15.767 1.00 97.88 513 PHE A CA 1
ATOM 4035 C C . PHE A 1 513 ? -4.776 -18.012 -14.615 1.00 97.88 513 PHE A C 1
ATOM 4037 O O . PHE A 1 513 ? -5.202 -19.153 -14.780 1.00 97.88 513 PHE A O 1
ATOM 4044 N N . LEU A 1 514 ? -4.276 -17.595 -13.452 1.00 96.94 514 LEU A N 1
ATOM 4045 C CA . LEU A 1 514 ? -4.085 -18.479 -12.300 1.00 96.94 514 LEU A CA 1
ATOM 4046 C C . LEU A 1 514 ? -5.348 -18.645 -11.459 1.00 96.94 514 LEU A C 1
ATOM 4048 O O . LEU A 1 514 ? -5.485 -19.670 -10.798 1.00 96.94 514 LEU A O 1
ATOM 4052 N N . ASN A 1 515 ? -6.236 -17.639 -11.470 1.00 94.06 515 ASN A N 1
ATOM 4053 C CA . ASN A 1 515 ? -7.496 -17.612 -10.717 1.00 94.06 515 ASN A CA 1
ATOM 4054 C C . ASN A 1 515 ? -7.322 -18.132 -9.281 1.00 94.06 515 ASN A C 1
ATOM 4056 O O . ASN A 1 515 ? -7.948 -19.114 -8.878 1.00 94.06 515 ASN A O 1
ATOM 4060 N N . LEU A 1 516 ? -6.403 -17.508 -8.533 1.00 94.75 516 LEU A N 1
ATOM 4061 C CA . LEU A 1 516 ? -5.966 -18.026 -7.240 1.00 94.75 516 LEU A CA 1
ATOM 4062 C C . LEU A 1 516 ? -7.161 -18.200 -6.272 1.00 94.75 516 LEU A C 1
ATOM 4064 O O . LEU A 1 516 ? -7.911 -17.238 -6.053 1.00 94.75 516 LEU A O 1
ATOM 4068 N N . PRO A 1 517 ? -7.332 -19.392 -5.661 1.00 92.31 517 PRO A N 1
ATOM 4069 C CA . PRO A 1 517 ? -8.474 -19.726 -4.808 1.00 92.31 517 PRO A CA 1
ATOM 4070 C C . PRO A 1 517 ? -8.812 -18.722 -3.701 1.00 92.31 517 PRO A C 1
ATOM 4072 O O . PRO A 1 517 ? -9.982 -18.581 -3.343 1.00 92.31 517 PRO A O 1
ATOM 4075 N N . PHE A 1 518 ? -7.829 -18.000 -3.152 1.00 89.06 518 PHE A N 1
ATOM 4076 C CA . PHE A 1 518 ? -8.087 -17.011 -2.100 1.00 89.06 518 PHE A CA 1
ATOM 4077 C C . PHE A 1 518 ? -9.032 -15.876 -2.549 1.00 89.06 518 PHE A C 1
ATOM 4079 O O . PHE A 1 518 ? -9.675 -15.243 -1.706 1.00 89.06 518 PHE A O 1
ATOM 4086 N N . TYR A 1 519 ? -9.103 -15.609 -3.858 1.00 87.06 519 TYR A N 1
ATOM 4087 C CA . TYR A 1 519 ? -9.919 -14.554 -4.461 1.00 87.06 519 TYR A CA 1
ATOM 4088 C C . TYR A 1 519 ? -11.316 -15.047 -4.883 1.00 87.06 519 TYR A C 1
ATOM 4090 O O . TYR A 1 519 ? -12.288 -14.287 -4.854 1.00 87.06 519 TYR A O 1
ATOM 4098 N N . GLU A 1 520 ? -11.448 -16.336 -5.202 1.00 82.50 520 GLU A N 1
ATOM 4099 C CA . GLU A 1 520 ? -12.666 -16.961 -5.738 1.00 82.50 520 GLU A CA 1
ATOM 4100 C C . GLU A 1 520 ? -13.672 -17.366 -4.643 1.00 82.50 520 GLU A C 1
ATOM 4102 O O . GLU A 1 520 ? -14.189 -18.482 -4.608 1.00 82.50 520 GLU A O 1
ATOM 4107 N N . THR A 1 521 ? -13.965 -16.458 -3.709 1.00 67.25 521 THR A N 1
ATOM 4108 C CA . THR A 1 521 ? -14.834 -16.747 -2.548 1.00 67.25 521 THR A CA 1
ATOM 4109 C C . THR A 1 521 ? -16.322 -16.546 -2.831 1.00 67.25 521 THR A C 1
ATOM 4111 O O . THR A 1 521 ? -17.176 -16.985 -2.062 1.00 67.25 521 THR A O 1
ATOM 4114 N N . GLY A 1 522 ? -16.650 -15.853 -3.923 1.00 60.91 522 GLY A N 1
ATOM 4115 C CA . GLY A 1 522 ? -18.010 -15.450 -4.261 1.00 60.91 522 GLY A CA 1
ATOM 4116 C C . GLY A 1 522 ? -18.553 -14.271 -3.453 1.00 60.91 522 GLY A C 1
ATOM 4117 O O . GLY A 1 522 ? -19.727 -13.934 -3.590 1.00 60.91 522 GLY A O 1
ATOM 4118 N N . THR A 1 523 ? -17.704 -13.634 -2.647 1.00 57.47 523 THR A N 1
ATOM 4119 C CA . THR A 1 523 ? -17.975 -12.387 -1.924 1.00 57.47 523 THR A CA 1
ATOM 4120 C C . THR A 1 523 ? -16.742 -11.487 -2.023 1.00 57.47 523 THR A C 1
ATOM 4122 O O . THR A 1 523 ? -15.640 -11.983 -2.220 1.00 57.47 523 THR A O 1
ATOM 4125 N N . GLU A 1 524 ? -16.861 -10.175 -1.813 1.00 53.06 524 GLU A N 1
ATOM 4126 C CA . GLU A 1 524 ? -15.663 -9.311 -1.770 1.00 53.06 524 GLU A CA 1
ATOM 4127 C C . GLU A 1 524 ? -14.678 -9.685 -0.641 1.00 53.06 524 GLU A C 1
ATOM 4129 O O . GLU A 1 524 ? -13.499 -9.315 -0.661 1.00 53.06 524 GLU A O 1
ATOM 4134 N N . LYS A 1 525 ? -15.138 -10.454 0.358 1.00 60.19 525 LYS A N 1
ATOM 4135 C CA . LYS A 1 525 ? -14.287 -10.989 1.418 1.00 60.19 525 LYS A CA 1
ATOM 4136 C C . LYS A 1 525 ? -13.413 -12.112 0.856 1.00 60.19 525 LYS A C 1
ATOM 4138 O O . LYS A 1 525 ? -13.880 -13.216 0.588 1.00 60.19 525 LYS A O 1
ATOM 4143 N N . LYS A 1 526 ? -12.120 -11.823 0.734 1.00 70.31 526 LYS A N 1
ATOM 4144 C CA . LYS A 1 526 ? -11.080 -12.775 0.326 1.00 70.31 526 LYS A CA 1
ATOM 4145 C C . LYS A 1 526 ? -10.772 -13.764 1.452 1.00 70.31 526 LYS A C 1
ATOM 4147 O O . LYS A 1 526 ? -10.798 -13.394 2.630 1.00 70.31 526 LYS A O 1
ATOM 4152 N N . ASN A 1 527 ? -10.455 -14.999 1.083 1.00 73.75 527 ASN A N 1
ATOM 4153 C CA . ASN A 1 527 ? -9.997 -16.018 2.020 1.00 73.75 527 ASN A CA 1
ATOM 4154 C C . ASN A 1 527 ? -8.538 -15.763 2.415 1.00 73.75 527 ASN A C 1
ATOM 4156 O O . ASN A 1 527 ? -7.806 -15.010 1.765 1.00 73.75 527 ASN A O 1
ATOM 4160 N N . GLU A 1 528 ? -8.099 -16.403 3.496 1.00 78.44 528 GLU A N 1
ATOM 4161 C CA . GLU A 1 528 ? -6.672 -16.468 3.783 1.00 78.44 528 GLU A CA 1
ATOM 4162 C C . GLU A 1 528 ? -5.949 -17.295 2.716 1.00 78.44 528 GLU A C 1
ATOM 4164 O O . GLU A 1 528 ? -6.484 -18.264 2.183 1.00 78.44 528 GLU A O 1
ATOM 4169 N N . LEU A 1 529 ? -4.705 -16.909 2.430 1.00 85.56 529 LEU A N 1
ATOM 4170 C CA . LEU A 1 529 ? -3.854 -17.594 1.464 1.00 85.56 529 LEU A CA 1
ATOM 4171 C C . LEU A 1 529 ? -3.619 -19.057 1.875 1.00 85.56 529 LEU A C 1
ATOM 4173 O O . LEU A 1 529 ? -2.956 -19.313 2.889 1.00 85.56 529 LEU A O 1
ATOM 4177 N N . SER A 1 530 ? -4.092 -19.988 1.051 1.00 89.31 530 SER A N 1
ATOM 4178 C CA . SER A 1 530 ? -3.996 -21.432 1.253 1.00 89.31 530 SER A CA 1
ATOM 4179 C C . SER A 1 530 ? -2.718 -22.027 0.643 1.00 89.31 530 SER A C 1
ATOM 4181 O O . SER A 1 530 ? -1.908 -21.325 0.032 1.00 89.31 530 SER A O 1
ATOM 4183 N N . HIS A 1 531 ? -2.509 -23.334 0.832 1.00 91.69 531 HIS A N 1
ATOM 4184 C CA . HIS A 1 531 ? -1.424 -24.068 0.170 1.00 91.69 531 HIS A CA 1
ATOM 4185 C C . HIS A 1 531 ? -1.664 -24.220 -1.337 1.00 91.69 531 HIS A C 1
ATOM 4187 O O . HIS A 1 531 ? -0.724 -24.049 -2.105 1.00 91.69 531 HIS A O 1
ATOM 4193 N N . LEU A 1 532 ? -2.922 -24.404 -1.758 1.00 93.75 532 LEU A N 1
ATOM 4194 C CA . LEU A 1 532 ? -3.292 -24.526 -3.172 1.00 93.75 532 LEU A CA 1
ATOM 4195 C C . LEU A 1 532 ? -2.884 -23.287 -3.978 1.00 93.75 532 LEU A C 1
ATOM 4197 O O . LEU A 1 532 ? -2.364 -23.415 -5.081 1.00 93.75 532 LEU A O 1
ATOM 4201 N N . ASP A 1 533 ? -3.056 -22.090 -3.404 1.00 95.56 533 ASP A N 1
ATOM 4202 C CA . ASP A 1 533 ? -2.628 -20.839 -4.042 1.00 95.56 533 ASP A CA 1
ATOM 4203 C C . ASP A 1 533 ? -1.114 -20.820 -4.316 1.00 95.56 533 ASP A C 1
ATOM 4205 O O . ASP A 1 533 ? -0.656 -20.307 -5.335 1.00 95.56 533 ASP A O 1
ATOM 4209 N N . VAL A 1 534 ? -0.324 -21.367 -3.388 1.00 96.25 534 VAL A N 1
ATOM 4210 C CA . VAL A 1 534 ? 1.138 -21.422 -3.503 1.00 96.25 534 VAL A CA 1
ATOM 4211 C C . VAL A 1 534 ? 1.550 -22.471 -4.530 1.00 96.25 534 VAL A C 1
ATOM 4213 O O . VAL A 1 534 ? 2.420 -22.189 -5.350 1.00 96.25 534 VAL A O 1
ATOM 4216 N N . ASP A 1 535 ? 0.908 -23.638 -4.523 1.00 97.06 535 ASP A N 1
ATOM 4217 C CA . ASP A 1 535 ? 1.228 -24.748 -5.425 1.00 97.06 535 ASP A CA 1
ATOM 4218 C C . ASP A 1 535 ? 0.987 -24.378 -6.895 1.00 97.06 535 ASP A C 1
ATOM 4220 O O . ASP A 1 535 ? 1.813 -24.695 -7.748 1.00 97.06 535 ASP A O 1
ATOM 4224 N N . ILE A 1 536 ? -0.078 -23.622 -7.192 1.00 97.94 536 ILE A N 1
ATOM 4225 C CA . ILE A 1 536 ? -0.338 -23.087 -8.541 1.00 97.94 536 ILE A CA 1
ATOM 4226 C C . ILE A 1 536 ? 0.853 -22.252 -9.038 1.00 97.94 536 ILE A C 1
ATOM 4228 O O . ILE A 1 536 ? 1.325 -22.442 -10.160 1.00 97.94 536 ILE A O 1
ATOM 4232 N N . ILE A 1 537 ? 1.380 -21.355 -8.196 1.00 98.12 537 ILE A N 1
ATOM 4233 C CA . ILE A 1 537 ? 2.531 -20.510 -8.549 1.00 98.12 537 ILE A CA 1
ATOM 4234 C C . ILE A 1 537 ? 3.813 -21.346 -8.656 1.00 98.12 537 ILE A C 1
ATOM 4236 O O . ILE A 1 537 ? 4.614 -21.118 -9.560 1.00 98.12 537 ILE A O 1
ATOM 4240 N N . VAL A 1 538 ? 4.021 -22.315 -7.757 1.00 97.69 538 VAL A N 1
ATOM 4241 C CA . VAL A 1 538 ? 5.182 -23.220 -7.809 1.00 97.69 538 VAL A CA 1
ATOM 4242 C C . VAL A 1 538 ? 5.210 -23.991 -9.126 1.00 97.69 538 VAL A C 1
ATOM 4244 O O . VAL A 1 538 ? 6.261 -24.043 -9.764 1.00 97.69 538 VAL A O 1
ATOM 4247 N N . ASN A 1 539 ? 4.069 -24.540 -9.548 1.00 97.31 539 ASN A N 1
ATOM 4248 C CA . ASN A 1 539 ? 3.952 -25.297 -10.791 1.00 97.31 539 ASN A CA 1
ATOM 4249 C C . ASN A 1 539 ? 4.300 -24.427 -12.004 1.00 97.31 539 ASN A C 1
ATOM 4251 O O . ASN A 1 539 ? 5.172 -24.806 -12.784 1.00 97.31 539 ASN A O 1
ATOM 4255 N N . LEU A 1 540 ? 3.718 -23.224 -12.100 1.00 97.88 540 LEU A N 1
ATOM 4256 C CA . LEU A 1 540 ? 4.033 -22.275 -13.172 1.00 97.88 540 LEU A CA 1
ATOM 4257 C C . LEU A 1 540 ? 5.530 -21.920 -13.205 1.00 97.88 540 LEU A C 1
ATOM 4259 O O . LEU A 1 540 ? 6.151 -21.921 -14.265 1.00 97.88 540 LEU A O 1
ATOM 4263 N N . LEU A 1 541 ? 6.133 -21.627 -12.049 1.00 97.25 541 LEU A N 1
ATOM 4264 C CA . LEU A 1 541 ? 7.550 -21.264 -11.971 1.00 97.25 541 LEU A CA 1
ATOM 4265 C C . LEU A 1 541 ? 8.477 -22.422 -12.365 1.00 97.25 541 LEU A C 1
ATOM 4267 O O . LEU A 1 541 ? 9.479 -22.191 -13.040 1.00 97.25 541 LEU A O 1
ATOM 4271 N N . GLN A 1 542 ? 8.160 -23.655 -11.961 1.00 95.19 542 GLN A N 1
ATOM 4272 C CA . GLN A 1 542 ? 8.941 -24.845 -12.318 1.00 95.19 542 GLN A CA 1
ATOM 4273 C C . GLN A 1 542 ? 8.808 -25.218 -13.798 1.00 95.19 542 GLN A C 1
ATOM 4275 O O . GLN A 1 542 ? 9.773 -25.710 -14.388 1.00 95.19 542 GLN A O 1
ATOM 4280 N N . GLU A 1 543 ? 7.645 -24.973 -14.399 1.00 94.75 543 GLU A N 1
ATOM 4281 C CA . GLU A 1 543 ? 7.412 -25.164 -15.830 1.00 94.75 543 GLU A CA 1
ATOM 4282 C C . GLU A 1 543 ? 8.157 -24.106 -16.657 1.00 94.75 543 GLU A C 1
ATOM 4284 O O . GLU A 1 543 ? 8.950 -24.440 -17.541 1.00 94.75 543 GLU A O 1
ATOM 4289 N N . PHE A 1 544 ? 7.968 -22.824 -16.328 1.00 95.25 544 PHE A N 1
ATOM 4290 C CA . PHE A 1 544 ? 8.493 -21.709 -17.115 1.00 95.25 544 PHE A CA 1
ATOM 4291 C C . PHE A 1 544 ? 10.005 -21.492 -16.923 1.00 95.25 544 PHE A C 1
ATOM 4293 O O . PHE A 1 544 ? 10.721 -21.222 -17.895 1.00 95.25 544 PHE A O 1
ATOM 4300 N N . LYS A 1 545 ? 10.503 -21.662 -15.686 1.00 95.38 545 LYS A N 1
ATOM 4301 C CA . LYS A 1 545 ? 11.902 -21.442 -15.260 1.00 95.38 545 LYS A CA 1
ATOM 4302 C C . LYS A 1 545 ? 12.423 -20.050 -15.662 1.00 95.38 545 LYS A C 1
ATOM 4304 O O . LYS A 1 545 ? 13.323 -19.951 -16.501 1.00 95.38 545 LYS A O 1
ATOM 4309 N N . PRO A 1 546 ? 11.834 -18.964 -15.127 1.00 95.06 546 PRO A N 1
ATOM 4310 C CA . PRO A 1 546 ? 12.190 -17.604 -15.520 1.00 95.06 546 PRO A CA 1
ATOM 4311 C C . PRO A 1 546 ? 13.633 -17.243 -15.142 1.00 95.06 546 PRO A C 1
ATOM 4313 O O . PRO A 1 546 ? 14.120 -17.590 -14.069 1.00 95.06 546 PRO A O 1
ATOM 4316 N N . HIS A 1 547 ? 14.290 -16.457 -15.998 1.00 94.06 547 HIS A N 1
ATOM 4317 C CA . HIS A 1 547 ? 15.518 -15.736 -15.641 1.00 94.06 547 HIS A CA 1
ATOM 4318 C C . HIS A 1 547 ? 15.199 -14.425 -14.910 1.00 94.06 547 HIS A C 1
ATOM 4320 O O . HIS A 1 547 ? 16.034 -13.888 -14.184 1.00 94.06 547 HIS A O 1
ATOM 4326 N N . GLN A 1 548 ? 13.998 -13.887 -15.124 1.00 95.62 548 GLN A N 1
ATOM 4327 C CA . GLN A 1 548 ? 13.554 -12.635 -14.533 1.00 95.62 548 GLN A CA 1
ATOM 4328 C C . GLN A 1 548 ? 12.067 -12.710 -14.194 1.00 95.62 548 GLN A C 1
ATOM 4330 O O . GLN A 1 548 ? 11.260 -13.145 -15.012 1.00 95.62 548 GLN A O 1
ATOM 4335 N N . ILE A 1 549 ? 11.713 -12.287 -12.988 1.00 97.81 549 ILE A N 1
ATOM 4336 C CA . ILE A 1 549 ? 10.340 -12.183 -12.505 1.00 97.81 549 ILE A CA 1
ATOM 4337 C C . ILE A 1 549 ? 10.058 -10.717 -12.209 1.00 97.81 549 ILE A C 1
ATOM 4339 O O . ILE A 1 549 ? 10.878 -10.053 -11.581 1.00 97.81 549 ILE A O 1
ATOM 4343 N N . TYR A 1 550 ? 8.887 -10.235 -12.601 1.00 98.25 550 TYR A N 1
ATOM 4344 C CA . TYR A 1 550 ? 8.342 -8.972 -12.118 1.00 98.25 550 TYR A CA 1
ATOM 4345 C C . TYR A 1 550 ? 7.128 -9.238 -11.235 1.00 98.25 550 TYR A C 1
ATOM 4347 O O . TYR A 1 550 ? 6.297 -10.083 -11.565 1.00 98.25 550 TYR A O 1
ATOM 4355 N N . ALA A 1 551 ? 7.030 -8.540 -10.106 1.00 97.06 551 ALA A N 1
ATOM 4356 C CA . ALA A 1 551 ? 5.916 -8.677 -9.175 1.00 97.06 551 ALA A CA 1
ATOM 4357 C C . ALA A 1 551 ? 5.530 -7.328 -8.558 1.00 97.06 551 ALA A C 1
ATOM 4359 O O . ALA A 1 551 ? 6.383 -6.476 -8.309 1.00 97.06 551 ALA A O 1
ATOM 4360 N N . ALA A 1 552 ? 4.247 -7.151 -8.248 1.00 93.69 552 ALA A N 1
ATOM 4361 C CA . ALA A 1 552 ? 3.773 -5.952 -7.571 1.00 93.69 552 ALA A CA 1
ATOM 4362 C C . ALA A 1 552 ? 4.256 -5.910 -6.107 1.00 93.69 552 ALA A C 1
ATOM 4364 O O . ALA A 1 552 ? 3.745 -6.620 -5.239 1.00 93.69 552 ALA A O 1
ATOM 4365 N N . GLY A 1 553 ? 5.214 -5.029 -5.821 1.00 88.19 553 GLY A N 1
ATOM 4366 C CA . GLY A 1 553 ? 5.722 -4.695 -4.488 1.00 88.19 553 GLY A CA 1
ATOM 4367 C C . GLY A 1 553 ? 4.851 -3.703 -3.712 1.00 88.19 553 GLY A C 1
ATOM 4368 O O . GLY A 1 553 ? 5.281 -3.188 -2.682 1.00 88.19 553 GLY A O 1
ATOM 4369 N N . ASP A 1 554 ? 3.656 -3.384 -4.214 1.00 75.88 554 ASP A N 1
ATOM 4370 C CA . ASP A 1 554 ? 2.824 -2.321 -3.661 1.00 75.88 554 ASP A CA 1
ATOM 4371 C C . ASP A 1 554 ? 2.005 -2.769 -2.445 1.00 75.88 554 ASP A C 1
ATOM 4373 O O . ASP A 1 554 ? 1.005 -3.477 -2.559 1.00 75.88 554 ASP A O 1
ATOM 4377 N N . LEU A 1 555 ? 2.419 -2.331 -1.256 1.00 66.56 555 LEU A N 1
ATOM 4378 C CA . LEU A 1 555 ? 1.698 -2.596 -0.009 1.00 66.56 555 LEU A CA 1
ATOM 4379 C C . LEU A 1 555 ? 0.589 -1.575 0.291 1.00 66.56 555 LEU A C 1
ATOM 4381 O O . LEU A 1 555 ? -0.137 -1.782 1.275 1.00 66.56 555 LEU A O 1
ATOM 4385 N N . SER A 1 556 ? 0.474 -0.524 -0.529 1.00 60.88 556 SER A N 1
ATOM 4386 C CA . SER A 1 556 ? -0.483 0.584 -0.404 1.00 60.88 556 SER A CA 1
ATOM 4387 C C . SER A 1 556 ? -1.786 0.357 -1.180 1.00 60.88 556 SER A C 1
ATOM 4389 O O . SER A 1 556 ? -2.700 1.183 -1.083 1.00 60.88 556 SER A O 1
ATOM 4391 N N . ASP A 1 557 ? -1.896 -0.768 -1.902 1.00 68.25 557 ASP A N 1
ATOM 4392 C CA . ASP A 1 557 ? -3.128 -1.215 -2.560 1.00 68.25 557 ASP A CA 1
ATOM 4393 C C . ASP A 1 557 ? -4.312 -1.180 -1.568 1.00 68.25 557 ASP A C 1
ATOM 4395 O O . ASP A 1 557 ? -4.300 -1.923 -0.574 1.00 68.25 557 ASP A O 1
ATOM 4399 N N . PRO A 1 558 ? -5.342 -0.341 -1.812 1.00 58.56 558 PRO A N 1
ATOM 4400 C CA . PRO A 1 558 ? -6.487 -0.206 -0.915 1.00 58.56 558 PRO A CA 1
ATOM 4401 C C . PRO A 1 558 ? -7.268 -1.516 -0.743 1.00 58.56 558 PRO A C 1
ATOM 4403 O O . PRO A 1 558 ? -7.888 -1.717 0.302 1.00 58.56 558 PRO A O 1
ATOM 4406 N N . HIS A 1 55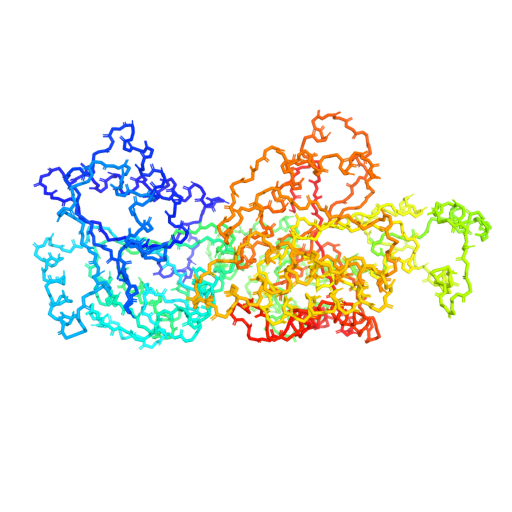9 ? -7.207 -2.430 -1.717 1.00 65.25 559 HIS A N 1
ATOM 4407 C CA . HIS A 1 559 ? -7.913 -3.714 -1.681 1.00 65.25 559 HIS A CA 1
ATOM 4408 C C . HIS A 1 559 ? -7.108 -4.836 -1.014 1.00 65.25 559 HIS A C 1
ATOM 4410 O O . HIS A 1 559 ? -7.638 -5.934 -0.789 1.00 65.25 559 HIS A O 1
ATOM 4416 N N . GLY A 1 560 ? -5.828 -4.592 -0.717 1.00 72.69 560 GLY A N 1
ATOM 4417 C CA . GLY A 1 560 ? -4.904 -5.554 -0.119 1.00 72.69 560 GLY A CA 1
ATOM 4418 C C . GLY A 1 560 ? -4.595 -6.786 -0.981 1.00 72.69 560 GLY A C 1
ATOM 4419 O O . GLY A 1 560 ? -3.931 -7.700 -0.485 1.00 72.69 560 GLY A O 1
ATOM 4420 N N . THR A 1 561 ? -5.048 -6.836 -2.240 1.00 83.31 561 THR A N 1
ATOM 4421 C CA . THR A 1 561 ? -4.783 -7.936 -3.179 1.00 83.31 561 THR A CA 1
ATOM 4422 C C . THR A 1 561 ? -3.288 -8.058 -3.434 1.00 83.31 561 THR A C 1
ATOM 4424 O O . THR A 1 561 ? -2.747 -9.156 -3.320 1.00 83.31 561 THR A O 1
ATOM 4427 N N . HIS A 1 562 ? -2.600 -6.938 -3.690 1.00 88.06 562 HIS A N 1
ATOM 4428 C CA . HIS A 1 562 ? -1.173 -6.932 -4.041 1.00 88.06 562 HIS A CA 1
ATOM 4429 C C . HIS A 1 562 ? -0.339 -7.586 -2.935 1.00 88.06 562 HIS A C 1
ATOM 4431 O O . HIS A 1 562 ? 0.508 -8.437 -3.195 1.00 88.06 562 HIS A O 1
ATOM 4437 N N . ARG A 1 563 ? -0.661 -7.285 -1.671 1.00 84.62 563 ARG A N 1
ATOM 4438 C CA . ARG A 1 563 ? -0.004 -7.872 -0.495 1.00 84.62 563 ARG A CA 1
ATOM 4439 C C . ARG A 1 563 ? -0.172 -9.391 -0.426 1.00 84.62 563 ARG A C 1
ATOM 4441 O O . ARG A 1 563 ? 0.781 -10.091 -0.081 1.00 84.62 563 ARG A O 1
ATOM 4448 N N . VAL A 1 564 ? -1.373 -9.907 -0.692 1.00 88.06 564 VAL A N 1
ATOM 4449 C CA . VAL A 1 564 ? -1.646 -11.354 -0.642 1.00 88.06 564 VAL A CA 1
ATOM 4450 C C . VAL A 1 564 ? -0.970 -12.067 -1.813 1.00 88.06 564 VAL A C 1
ATOM 4452 O O . VAL A 1 564 ? -0.290 -13.071 -1.597 1.00 88.06 564 VAL A O 1
ATOM 4455 N N . CYS A 1 565 ? -1.070 -11.496 -3.011 1.00 93.44 565 CYS A N 1
ATOM 4456 C CA . CYS A 1 565 ? -0.423 -11.972 -4.228 1.00 93.44 565 CYS A CA 1
ATOM 4457 C C . CYS A 1 565 ? 1.107 -12.029 -4.100 1.00 93.44 565 CYS A C 1
ATOM 4459 O O . CYS A 1 565 ? 1.707 -13.069 -4.371 1.00 93.44 565 CYS A O 1
ATOM 4461 N N . LEU A 1 566 ? 1.742 -10.966 -3.598 1.00 93.31 566 LEU A N 1
ATOM 4462 C CA . LEU A 1 566 ? 3.188 -10.932 -3.361 1.00 93.31 566 LEU A CA 1
ATOM 4463 C C . LEU A 1 566 ? 3.613 -11.953 -2.297 1.00 93.31 566 LEU A C 1
ATOM 4465 O O . LEU A 1 566 ? 4.617 -12.649 -2.449 1.00 93.31 566 LEU A O 1
ATOM 4469 N N . LYS A 1 567 ? 2.819 -12.106 -1.227 1.00 91.56 567 LYS A N 1
ATOM 4470 C CA . LYS A 1 567 ? 3.053 -13.136 -0.204 1.00 91.56 567 LYS A CA 1
ATOM 4471 C C . LYS A 1 567 ? 2.984 -14.547 -0.796 1.00 91.56 567 LYS A C 1
ATOM 4473 O O . LYS A 1 567 ? 3.757 -15.403 -0.365 1.00 91.56 567 LYS A O 1
ATOM 4478 N N . ALA A 1 568 ? 2.085 -14.797 -1.749 1.00 95.31 568 ALA A N 1
ATOM 4479 C CA . ALA A 1 568 ? 1.994 -16.071 -2.458 1.00 95.31 568 ALA A CA 1
ATOM 4480 C C . ALA A 1 568 ? 3.260 -16.344 -3.283 1.00 95.31 568 ALA A C 1
ATOM 4482 O O . ALA A 1 568 ? 3.860 -17.408 -3.130 1.00 95.31 568 ALA A O 1
ATOM 4483 N N . ILE A 1 569 ? 3.737 -15.347 -4.036 1.00 96.56 569 ILE A N 1
ATOM 4484 C CA . ILE A 1 569 ? 4.985 -15.425 -4.814 1.00 96.56 569 ILE A CA 1
ATOM 4485 C C . ILE A 1 569 ? 6.181 -15.718 -3.900 1.00 96.56 569 ILE A C 1
ATOM 4487 O O . ILE A 1 569 ? 6.926 -16.666 -4.140 1.00 96.56 569 ILE A O 1
ATOM 4491 N N . PHE A 1 570 ? 6.348 -14.979 -2.798 1.00 94.88 570 PHE A N 1
ATOM 4492 C CA . PHE A 1 570 ? 7.455 -15.215 -1.862 1.00 94.88 570 PHE A CA 1
ATOM 4493 C C . PHE A 1 570 ? 7.392 -16.591 -1.190 1.00 94.88 570 PHE A C 1
ATOM 4495 O O . PHE A 1 570 ? 8.432 -17.219 -0.979 1.00 94.88 570 PHE A O 1
ATOM 4502 N N . LYS A 1 571 ? 6.193 -17.097 -0.867 1.00 94.81 571 LYS A N 1
ATOM 4503 C CA . LYS A 1 571 ? 6.038 -18.472 -0.368 1.00 94.81 571 LYS A CA 1
ATOM 4504 C C . LYS A 1 571 ? 6.443 -19.504 -1.427 1.00 94.81 571 LYS A C 1
ATOM 4506 O O . LYS A 1 571 ? 7.150 -20.446 -1.076 1.00 94.81 571 LYS A O 1
ATOM 4511 N N . ALA A 1 572 ? 6.053 -19.309 -2.686 1.00 96.19 572 ALA A N 1
ATOM 4512 C CA . ALA A 1 572 ? 6.407 -20.203 -3.787 1.00 96.19 572 ALA A CA 1
ATOM 4513 C C . ALA A 1 572 ? 7.923 -20.216 -4.047 1.00 96.19 572 ALA A C 1
ATOM 4515 O O . ALA A 1 572 ? 8.536 -21.282 -4.068 1.00 96.19 572 ALA A O 1
ATOM 4516 N N . LEU A 1 573 ? 8.559 -19.042 -4.129 1.00 95.12 573 LEU A N 1
ATOM 4517 C CA . LEU A 1 573 ? 10.016 -18.921 -4.280 1.00 95.12 573 LEU A CA 1
ATOM 4518 C C . LEU A 1 573 ? 10.763 -19.587 -3.119 1.00 95.12 573 LEU A C 1
ATOM 4520 O O . LEU A 1 573 ? 11.750 -20.291 -3.333 1.00 95.12 573 LEU A O 1
ATOM 4524 N N . LYS A 1 574 ? 10.269 -19.426 -1.885 1.00 93.50 574 LYS A N 1
ATOM 4525 C CA . LYS A 1 574 ? 10.836 -20.105 -0.715 1.00 93.50 574 LYS A CA 1
ATOM 4526 C C . LYS A 1 574 ? 10.723 -21.629 -0.827 1.00 93.50 574 LYS A C 1
ATOM 4528 O O . LYS A 1 574 ? 11.689 -22.312 -0.493 1.00 93.50 574 LYS A O 1
ATOM 4533 N N . ALA A 1 575 ? 9.589 -22.154 -1.292 1.00 93.44 575 ALA A N 1
ATOM 4534 C CA . ALA A 1 575 ? 9.394 -23.590 -1.491 1.00 93.44 575 ALA A CA 1
ATOM 4535 C C . ALA A 1 575 ? 10.346 -24.151 -2.567 1.00 93.44 575 ALA A C 1
ATOM 4537 O O . ALA A 1 575 ? 11.033 -25.142 -2.327 1.00 93.44 575 ALA A O 1
ATOM 4538 N N . ILE A 1 576 ? 10.481 -23.465 -3.706 1.00 93.88 576 ILE A N 1
ATOM 4539 C CA . ILE A 1 576 ? 11.404 -23.846 -4.792 1.00 93.88 576 ILE A CA 1
ATOM 4540 C C . ILE A 1 576 ? 12.862 -23.809 -4.316 1.00 93.88 576 ILE A C 1
ATOM 4542 O O . ILE A 1 576 ? 13.639 -24.726 -4.583 1.00 93.88 576 ILE A O 1
ATOM 4546 N N . LYS A 1 577 ? 13.236 -22.785 -3.543 1.00 91.00 577 LYS A N 1
ATOM 4547 C CA . LYS A 1 577 ? 14.574 -22.686 -2.953 1.00 91.00 577 LYS A CA 1
ATOM 4548 C C . LYS A 1 577 ? 14.875 -23.844 -2.003 1.00 91.00 577 LYS A C 1
ATOM 4550 O O . LYS A 1 577 ? 15.978 -24.384 -2.022 1.00 91.00 577 LYS A O 1
ATOM 4555 N N . GLN A 1 578 ? 13.904 -24.248 -1.182 1.00 90.50 578 GLN A N 1
ATOM 4556 C CA . GLN A 1 578 ? 14.040 -25.408 -0.293 1.00 90.50 578 GLN A CA 1
ATOM 4557 C C . GLN A 1 578 ? 14.215 -26.716 -1.075 1.00 90.50 578 GLN A C 1
ATOM 4559 O O . GLN A 1 578 ? 14.957 -27.589 -0.628 1.00 90.50 578 GLN A O 1
ATOM 4564 N N . ALA A 1 579 ? 13.620 -26.812 -2.266 1.00 89.75 579 ALA A N 1
ATOM 4565 C CA . ALA A 1 579 ? 13.823 -27.914 -3.204 1.00 89.75 579 ALA A CA 1
ATOM 4566 C C . ALA A 1 579 ? 15.171 -27.859 -3.962 1.00 89.75 579 ALA A C 1
ATOM 4568 O O . ALA A 1 579 ? 15.419 -28.712 -4.810 1.00 89.75 579 ALA A O 1
ATOM 4569 N N . LYS A 1 580 ? 16.049 -26.884 -3.665 1.00 84.62 580 LYS A N 1
ATOM 4570 C CA . LYS A 1 580 ? 17.400 -26.722 -4.245 1.00 84.62 580 LYS A CA 1
ATOM 4571 C C . LYS A 1 580 ? 17.424 -26.695 -5.779 1.00 84.62 580 LYS A C 1
ATOM 4573 O O . LYS A 1 580 ? 18.308 -27.270 -6.407 1.00 84.62 580 LYS A O 1
ATOM 4578 N N . THR A 1 581 ? 16.449 -26.032 -6.393 1.00 85.88 581 THR A N 1
ATOM 4579 C CA . THR A 1 581 ? 16.363 -25.960 -7.855 1.00 85.88 581 THR A CA 1
ATOM 4580 C C . THR A 1 581 ? 17.400 -24.990 -8.443 1.00 85.88 581 THR A C 1
ATOM 4582 O O . THR A 1 581 ? 17.422 -23.818 -8.077 1.00 85.88 581 THR A O 1
ATOM 4585 N N . GLU A 1 582 ? 18.234 -25.457 -9.380 1.00 86.94 582 GLU A N 1
ATOM 4586 C CA . GLU A 1 582 ? 19.390 -24.699 -9.899 1.00 86.94 582 GLU A CA 1
ATOM 4587 C C . GLU A 1 582 ? 19.025 -23.410 -10.646 1.00 86.94 582 GLU A C 1
ATOM 4589 O O . GLU A 1 582 ? 19.694 -22.394 -10.459 1.00 86.94 582 GLU A O 1
ATOM 4594 N N . TRP A 1 583 ? 17.952 -23.409 -11.450 1.00 89.75 583 TRP A N 1
ATOM 4595 C CA . TRP A 1 583 ? 17.578 -22.241 -12.267 1.00 89.75 583 TRP A CA 1
ATOM 4596 C C . TRP A 1 583 ? 17.269 -20.996 -11.420 1.00 89.75 583 TRP A C 1
ATOM 4598 O O . TRP A 1 583 ? 17.461 -19.865 -11.873 1.00 89.75 583 TRP A O 1
ATOM 4608 N N . LEU A 1 584 ? 16.844 -21.192 -10.165 1.00 90.12 584 LEU A N 1
ATOM 4609 C CA . LEU A 1 584 ? 16.530 -20.101 -9.246 1.00 90.12 584 LEU A CA 1
ATOM 4610 C C . LEU A 1 584 ? 17.775 -19.275 -8.888 1.00 90.12 584 LEU A C 1
ATOM 4612 O O . LEU A 1 584 ? 17.651 -18.092 -8.588 1.00 90.12 584 LEU A O 1
ATOM 4616 N N . ASN A 1 585 ? 18.975 -19.861 -8.962 1.00 85.31 585 ASN A N 1
ATOM 4617 C CA . ASN A 1 585 ? 20.226 -19.169 -8.638 1.00 85.31 585 ASN A CA 1
ATOM 4618 C C . ASN A 1 585 ? 20.525 -18.007 -9.593 1.00 85.31 585 ASN A C 1
ATOM 4620 O O . ASN A 1 585 ? 21.189 -17.051 -9.204 1.00 85.31 585 ASN A O 1
ATOM 4624 N N . THR A 1 586 ? 20.022 -18.083 -10.825 1.00 83.38 586 THR A N 1
ATOM 4625 C CA . THR A 1 586 ? 20.181 -17.043 -11.850 1.00 83.38 586 THR A CA 1
ATOM 4626 C C . THR A 1 586 ? 18.945 -16.158 -12.015 1.00 83.38 586 THR A C 1
ATOM 4628 O O . THR A 1 586 ? 18.989 -15.200 -12.784 1.00 83.38 586 THR A O 1
ATOM 4631 N N . CYS A 1 587 ? 17.844 -16.471 -11.323 1.00 91.56 587 CYS A N 1
ATOM 4632 C CA . CYS A 1 587 ? 16.583 -15.748 -11.438 1.00 91.56 587 CYS A CA 1
ATOM 4633 C C . CYS A 1 587 ? 16.607 -14.451 -10.621 1.00 91.56 587 CYS A C 1
ATOM 4635 O O . CYS A 1 587 ? 16.829 -14.472 -9.411 1.00 91.56 587 CYS A O 1
ATOM 4637 N N . GLN A 1 588 ? 16.297 -13.326 -11.264 1.00 93.25 588 GLN A N 1
ATOM 4638 C CA . GLN A 1 588 ? 16.152 -12.026 -10.602 1.00 93.25 588 GLN A CA 1
ATOM 4639 C C . GLN A 1 588 ? 14.678 -11.690 -10.394 1.00 93.25 588 GLN A C 1
ATOM 4641 O O . GLN A 1 588 ? 13.869 -11.936 -11.284 1.00 93.25 588 GLN A O 1
ATOM 4646 N N . VAL A 1 589 ? 14.319 -11.113 -9.247 1.00 96.44 589 VAL A N 1
ATOM 4647 C CA . VAL A 1 589 ? 12.942 -10.688 -8.960 1.00 96.44 589 VAL A CA 1
ATOM 4648 C C . VAL A 1 589 ? 12.919 -9.173 -8.814 1.00 96.44 589 VAL A C 1
ATOM 4650 O O . VAL A 1 589 ? 13.591 -8.632 -7.946 1.00 96.44 589 VAL A O 1
ATOM 4653 N N . TRP A 1 590 ? 12.135 -8.496 -9.644 1.00 97.06 590 TRP A N 1
ATOM 4654 C CA . TRP A 1 590 ? 11.984 -7.046 -9.654 1.00 97.06 590 TRP A CA 1
ATOM 4655 C C . TRP A 1 590 ? 10.600 -6.649 -9.156 1.00 97.06 590 TRP A C 1
ATOM 4657 O O . TRP A 1 590 ? 9.580 -7.172 -9.608 1.00 97.06 590 TRP A O 1
ATOM 4667 N N . LEU A 1 591 ? 10.566 -5.711 -8.219 1.00 96.94 591 LEU A N 1
ATOM 4668 C CA . LEU A 1 591 ? 9.347 -5.215 -7.604 1.00 96.94 591 LEU A CA 1
ATOM 4669 C C . LEU A 1 591 ? 8.941 -3.879 -8.222 1.00 96.94 591 LEU A C 1
ATOM 4671 O O . LEU A 1 591 ? 9.658 -2.887 -8.090 1.00 96.94 591 LEU A O 1
ATOM 4675 N N . TYR A 1 592 ? 7.765 -3.845 -8.843 1.00 95.75 592 TYR A N 1
ATOM 4676 C CA . TYR A 1 592 ? 7.135 -2.614 -9.329 1.00 95.75 592 TYR A CA 1
ATOM 4677 C C . TYR A 1 592 ? 6.045 -2.137 -8.360 1.00 95.75 592 TYR A C 1
ATOM 4679 O O . TYR A 1 592 ? 5.535 -2.921 -7.555 1.00 95.75 592 TYR A O 1
ATOM 4687 N N . ARG A 1 593 ? 5.645 -0.863 -8.431 1.00 90.38 593 ARG A N 1
ATOM 4688 C CA . ARG A 1 593 ? 4.496 -0.333 -7.673 1.00 90.38 593 ARG A CA 1
ATOM 4689 C C . ARG A 1 593 ? 3.255 -0.159 -8.542 1.00 90.38 593 ARG A C 1
ATOM 4691 O O . ARG A 1 593 ? 3.376 -0.022 -9.755 1.00 90.38 593 ARG A O 1
ATOM 4698 N N . GLY A 1 594 ? 2.074 -0.166 -7.919 1.00 84.44 594 GLY A N 1
ATOM 4699 C CA . GLY A 1 594 ? 0.792 0.084 -8.580 1.00 84.44 594 GLY A CA 1
ATOM 4700 C C . GLY A 1 594 ? 0.571 1.568 -8.887 1.00 84.44 594 GLY A C 1
ATOM 4701 O O . GLY A 1 594 ? 1.455 2.404 -8.702 1.00 84.44 594 GLY A O 1
ATOM 4702 N N . ALA A 1 595 ? -0.632 1.936 -9.330 1.00 78.06 595 ALA A N 1
ATOM 4703 C CA . ALA A 1 595 ? -0.952 3.318 -9.718 1.00 78.06 595 ALA A CA 1
ATOM 4704 C C . ALA A 1 595 ? -0.978 4.340 -8.559 1.00 78.06 595 ALA A C 1
ATOM 4706 O O . ALA A 1 595 ? -1.145 5.533 -8.805 1.00 78.06 595 ALA A O 1
ATOM 4707 N N . TRP A 1 596 ? -0.882 3.892 -7.304 1.00 73.75 596 TRP A N 1
ATOM 4708 C CA . TRP A 1 596 ? -1.150 4.718 -6.119 1.00 73.75 596 TRP A CA 1
ATOM 4709 C C . TRP A 1 596 ? 0.081 5.394 -5.531 1.00 73.75 596 TRP A C 1
ATOM 4711 O O . TRP A 1 596 ? -0.044 6.401 -4.836 1.00 73.75 596 TRP A O 1
ATOM 4721 N N . GLN A 1 597 ? 1.250 4.804 -5.746 1.00 77.94 597 GLN A N 1
ATOM 4722 C CA . GLN A 1 597 ? 2.497 5.228 -5.134 1.00 77.94 597 GLN A CA 1
ATOM 4723 C C . GLN A 1 597 ? 3.670 4.773 -6.004 1.00 77.94 597 GLN A C 1
ATOM 4725 O O . GLN A 1 597 ? 3.534 3.829 -6.776 1.00 77.94 597 GLN A O 1
ATOM 4730 N N . GLU A 1 598 ? 4.820 5.421 -5.854 1.00 89.00 598 GLU A N 1
ATOM 4731 C CA . GLU A 1 598 ? 6.082 4.999 -6.458 1.00 89.00 598 GLU A CA 1
ATOM 4732 C C . GLU A 1 598 ? 7.193 4.879 -5.402 1.00 89.00 598 GLU A C 1
ATOM 4734 O O . GLU A 1 598 ? 7.065 5.392 -4.284 1.00 89.00 598 GLU A O 1
ATOM 4739 N N . TRP A 1 599 ? 8.272 4.177 -5.751 1.00 91.62 599 TRP A N 1
ATOM 4740 C CA . TRP A 1 599 ? 9.498 4.106 -4.956 1.00 91.62 599 TRP A CA 1
ATOM 4741 C C . TRP A 1 599 ? 10.186 5.469 -4.814 1.00 91.62 599 TRP A C 1
ATOM 4743 O O . TRP A 1 599 ? 10.245 6.259 -5.757 1.00 91.62 599 TRP A O 1
ATOM 4753 N N . GLU A 1 600 ? 10.766 5.734 -3.641 1.00 91.31 600 GLU A N 1
ATOM 4754 C CA . GLU A 1 600 ? 11.615 6.915 -3.463 1.00 91.31 600 GLU A CA 1
ATOM 4755 C C . GLU A 1 600 ? 12.947 6.709 -4.213 1.00 91.31 600 GLU A C 1
ATOM 4757 O O . GLU A 1 600 ? 13.479 5.599 -4.193 1.00 91.31 600 GLU A O 1
ATOM 4762 N N . PRO A 1 601 ? 13.569 7.745 -4.811 1.00 93.50 601 PRO A N 1
ATOM 4763 C CA . PRO A 1 601 ? 14.728 7.561 -5.697 1.00 93.50 601 PRO A CA 1
ATOM 4764 C C . PRO A 1 601 ? 15.929 6.830 -5.082 1.00 93.50 601 PRO A C 1
ATOM 4766 O O . PRO A 1 601 ? 16.682 6.155 -5.776 1.00 93.50 601 PRO A O 1
ATOM 4769 N N . HIS A 1 602 ? 16.108 6.931 -3.764 1.00 93.38 602 HIS A N 1
ATOM 4770 C CA . HIS A 1 602 ? 17.178 6.236 -3.049 1.00 93.38 602 HIS A CA 1
ATOM 4771 C C . HIS A 1 602 ? 16.919 4.728 -2.863 1.00 93.38 602 HIS A C 1
ATOM 4773 O O . HIS A 1 602 ? 17.855 3.995 -2.550 1.00 93.38 602 HIS A O 1
ATOM 4779 N N . GLU A 1 603 ? 15.681 4.267 -3.037 1.00 92.31 603 GLU A N 1
ATOM 4780 C CA . GLU A 1 603 ? 15.288 2.854 -2.962 1.00 92.31 603 GLU A CA 1
ATOM 4781 C C . GLU A 1 603 ? 15.376 2.159 -4.330 1.00 92.31 603 GLU A C 1
ATOM 4783 O O . GLU A 1 603 ? 15.433 0.940 -4.372 1.00 92.31 603 GLU A O 1
ATOM 4788 N N . ILE A 1 604 ? 15.397 2.918 -5.432 1.00 94.56 604 ILE A N 1
ATOM 4789 C CA . ILE A 1 604 ? 15.353 2.395 -6.804 1.00 94.56 604 ILE A CA 1
ATOM 4790 C C . ILE A 1 604 ? 16.684 1.735 -7.187 1.00 94.56 604 ILE A C 1
AT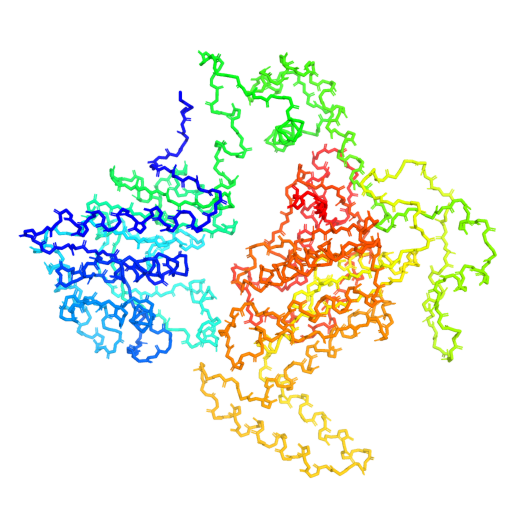OM 4792 O O . ILE A 1 604 ? 17.742 2.353 -7.044 1.00 94.56 604 ILE A O 1
ATOM 4796 N N . ASP A 1 605 ? 16.602 0.529 -7.756 1.00 94.25 605 ASP A N 1
ATOM 4797 C CA . ASP A 1 605 ? 17.740 -0.227 -8.307 1.00 94.25 605 ASP A CA 1
ATOM 4798 C C . ASP A 1 605 ? 17.738 -0.242 -9.848 1.00 94.25 605 ASP A C 1
ATOM 4800 O O . ASP A 1 605 ? 18.774 -0.428 -10.490 1.00 94.25 605 ASP A O 1
ATOM 4804 N N . MET A 1 606 ? 16.574 -0.026 -10.470 1.00 95.62 606 MET A N 1
ATOM 4805 C CA . MET A 1 606 ? 16.431 0.104 -11.919 1.00 95.62 606 MET A CA 1
ATOM 4806 C C . MET A 1 606 ? 15.319 1.091 -12.266 1.00 95.62 606 MET A C 1
ATOM 4808 O O . MET A 1 606 ? 14.211 0.996 -11.740 1.00 95.62 606 MET A O 1
ATOM 4812 N N . VAL A 1 607 ? 15.594 2.005 -13.194 1.00 95.69 607 VAL A N 1
ATOM 4813 C CA . VAL A 1 607 ? 14.592 2.905 -13.765 1.00 95.69 607 VAL A CA 1
ATOM 4814 C C . VAL A 1 607 ? 14.633 2.851 -15.288 1.00 95.69 607 VAL A C 1
ATOM 4816 O O . VAL A 1 607 ? 15.700 2.885 -15.906 1.00 95.69 607 VAL A O 1
ATOM 4819 N N . ILE A 1 608 ? 13.454 2.739 -15.891 1.00 96.12 608 ILE A N 1
ATOM 4820 C CA . ILE A 1 608 ? 13.271 2.607 -17.333 1.00 96.12 608 ILE A CA 1
ATOM 4821 C C . ILE A 1 608 ? 12.676 3.916 -17.862 1.00 96.12 608 ILE A C 1
ATOM 4823 O O . ILE A 1 608 ? 11.497 4.184 -17.612 1.00 96.12 608 ILE A O 1
ATOM 4827 N N . PRO A 1 609 ? 13.465 4.753 -18.561 1.00 96.00 609 PRO A N 1
ATOM 4828 C CA . PRO A 1 609 ? 12.964 5.983 -19.157 1.00 96.00 609 PRO A CA 1
ATOM 4829 C C . PRO A 1 609 ? 12.104 5.680 -20.379 1.00 96.00 609 PRO A C 1
ATOM 4831 O O . PRO A 1 609 ? 12.382 4.723 -21.096 1.00 96.00 609 PRO A O 1
ATOM 4834 N N . MET A 1 610 ? 11.099 6.510 -20.633 1.00 94.56 610 MET A N 1
ATOM 4835 C CA . MET A 1 610 ? 10.177 6.411 -21.760 1.00 94.56 610 MET A CA 1
ATOM 4836 C C . MET A 1 610 ? 10.123 7.729 -22.530 1.00 94.56 610 MET A C 1
ATOM 4838 O O . MET A 1 610 ? 10.091 8.820 -21.957 1.00 94.56 610 MET A O 1
ATOM 4842 N N . SER A 1 611 ? 10.067 7.605 -23.848 1.00 93.56 611 SER A N 1
ATOM 4843 C CA . SER A 1 611 ? 9.730 8.675 -24.780 1.00 93.56 611 SER A CA 1
ATOM 4844 C C . SER A 1 611 ? 8.220 8.969 -24.786 1.00 93.56 611 SER A C 1
ATOM 4846 O O . SER A 1 611 ? 7.419 8.142 -24.333 1.00 93.56 611 SER A O 1
ATOM 4848 N N . PRO A 1 612 ? 7.789 10.099 -25.381 1.00 94.50 612 PRO A N 1
ATOM 4849 C CA . PRO A 1 612 ? 6.370 10.391 -25.582 1.00 94.50 612 PRO A CA 1
ATOM 4850 C C . PRO A 1 612 ? 5.590 9.292 -26.303 1.00 94.50 612 PRO A C 1
ATOM 4852 O O . PRO A 1 612 ? 4.450 9.002 -25.941 1.00 94.50 612 PRO A O 1
ATOM 4855 N N . ASN A 1 613 ? 6.206 8.647 -27.295 1.00 92.81 613 ASN A N 1
ATOM 4856 C CA . ASN A 1 613 ? 5.556 7.572 -28.035 1.00 92.81 613 ASN A CA 1
ATOM 4857 C C . ASN A 1 613 ? 5.399 6.301 -27.188 1.00 92.81 613 ASN A C 1
ATOM 4859 O O . ASN A 1 613 ? 4.342 5.681 -27.224 1.00 92.81 613 ASN A O 1
ATOM 4863 N N . GLU A 1 614 ? 6.404 5.937 -26.390 1.00 92.62 614 GLU A N 1
ATOM 4864 C CA . GLU A 1 614 ? 6.324 4.767 -25.502 1.00 92.62 614 GLU A CA 1
ATOM 4865 C C . GLU A 1 614 ? 5.285 4.969 -24.393 1.00 92.62 614 GLU A C 1
ATOM 4867 O O . GLU A 1 614 ? 4.495 4.065 -24.113 1.00 92.62 614 GLU A O 1
ATOM 4872 N N . LEU A 1 615 ? 5.211 6.172 -23.805 1.00 93.88 615 LEU A N 1
ATOM 4873 C CA . LEU A 1 615 ? 4.167 6.480 -22.825 1.00 93.88 615 LEU A CA 1
ATOM 4874 C C . LEU A 1 615 ? 2.767 6.417 -23.464 1.00 93.88 615 LEU A C 1
ATOM 4876 O O . LEU A 1 615 ? 1.825 5.894 -22.863 1.00 93.88 615 LEU A O 1
ATOM 4880 N N . LEU A 1 616 ? 2.629 6.879 -24.711 1.00 94.31 616 LEU A N 1
ATOM 4881 C CA . LEU A 1 616 ? 1.381 6.774 -25.467 1.00 94.31 616 LEU A CA 1
ATOM 4882 C C . LEU A 1 616 ? 1.011 5.314 -25.781 1.00 94.31 616 LEU A C 1
ATOM 4884 O O . LEU A 1 616 ? -0.149 4.927 -25.629 1.00 94.31 616 LEU A O 1
ATOM 4888 N N . GLN A 1 617 ? 1.978 4.484 -26.179 1.00 93.75 617 GLN A N 1
ATOM 4889 C CA . GLN A 1 617 ? 1.758 3.054 -26.399 1.00 93.75 617 GLN A CA 1
ATOM 4890 C C . GLN A 1 617 ? 1.301 2.365 -25.111 1.00 93.75 617 GLN A C 1
ATOM 4892 O O . GLN A 1 617 ? 0.315 1.627 -25.142 1.00 93.75 617 GLN A O 1
ATOM 4897 N N . LYS A 1 618 ? 1.941 2.667 -23.974 1.00 95.25 618 LYS A N 1
ATOM 4898 C CA . LYS A 1 618 ? 1.507 2.196 -22.655 1.00 95.25 618 LYS A CA 1
ATOM 4899 C C . LYS A 1 618 ? 0.053 2.586 -22.369 1.00 95.25 618 LYS A C 1
ATOM 4901 O O . LYS A 1 618 ? -0.742 1.734 -21.972 1.00 95.25 618 LYS A O 1
ATOM 4906 N N . ARG A 1 619 ? -0.341 3.839 -22.627 1.00 95.06 619 ARG A N 1
ATOM 4907 C CA . ARG A 1 619 ? -1.738 4.288 -22.471 1.00 95.06 619 ARG A CA 1
ATOM 4908 C C . ARG A 1 619 ? -2.708 3.440 -23.300 1.00 95.06 619 ARG A C 1
ATOM 4910 O O . ARG A 1 619 ? -3.766 3.053 -22.809 1.00 95.06 619 ARG A O 1
ATOM 4917 N N . TYR A 1 620 ? -2.359 3.127 -24.545 1.00 95.38 620 TYR A N 1
ATOM 4918 C CA . TYR A 1 620 ? -3.200 2.298 -25.412 1.00 95.38 620 TYR A CA 1
ATOM 4919 C C . TYR A 1 620 ? -3.297 0.837 -24.969 1.00 95.38 620 TYR A C 1
ATOM 4921 O O . TYR A 1 620 ? -4.341 0.223 -25.201 1.00 95.38 620 TYR A O 1
ATOM 4929 N N . ALA A 1 621 ? -2.270 0.303 -24.304 1.00 95.12 621 ALA A N 1
ATOM 4930 C CA . ALA A 1 621 ? -2.350 -0.994 -23.637 1.00 95.12 621 ALA A CA 1
ATOM 4931 C C . ALA A 1 621 ? -3.368 -0.949 -22.484 1.00 95.12 621 ALA A C 1
ATOM 4933 O O . ALA A 1 621 ? -4.267 -1.785 -22.427 1.00 95.12 621 ALA A O 1
ATOM 4934 N N . ILE A 1 622 ? -3.321 0.094 -21.645 1.00 95.19 622 ILE A N 1
ATOM 4935 C CA . ILE A 1 622 ? -4.296 0.305 -20.558 1.00 95.19 622 ILE A CA 1
ATOM 4936 C C . ILE A 1 622 ? -5.725 0.418 -21.116 1.00 95.19 622 ILE A C 1
ATOM 4938 O O . ILE A 1 622 ? -6.657 -0.160 -20.565 1.00 95.19 622 ILE A O 1
ATOM 4942 N N . PHE A 1 623 ? -5.917 1.086 -22.258 1.00 95.00 623 PHE A N 1
ATOM 4943 C CA . PHE A 1 623 ? -7.233 1.213 -22.904 1.00 95.00 623 PHE A CA 1
ATOM 4944 C C . PHE A 1 623 ? -7.847 -0.109 -23.380 1.00 95.00 623 PHE A C 1
ATOM 4946 O O . PHE A 1 623 ? -9.029 -0.123 -23.734 1.00 95.00 623 PHE A O 1
ATOM 4953 N N . LYS A 1 624 ? -7.090 -1.213 -23.410 1.00 95.75 624 LYS A N 1
ATOM 4954 C CA . LYS A 1 624 ? -7.654 -2.541 -23.686 1.00 95.75 624 LYS A CA 1
ATOM 4955 C C . LYS A 1 624 ? -8.519 -3.058 -22.533 1.00 95.75 624 LYS A C 1
ATOM 4957 O O . LYS A 1 624 ? -9.413 -3.857 -22.791 1.00 95.75 624 LYS A O 1
ATOM 4962 N N . HIS A 1 625 ? -8.350 -2.526 -21.322 1.00 94.19 625 HIS A N 1
ATOM 4963 C CA . HIS A 1 625 ? -9.217 -2.775 -20.168 1.00 94.19 625 HIS A CA 1
ATOM 4964 C C . HIS A 1 625 ? -10.428 -1.842 -20.167 1.00 94.19 625 HIS A C 1
ATOM 4966 O O . HIS A 1 625 ? -10.538 -0.929 -19.352 1.00 94.19 625 HIS A O 1
ATOM 4972 N N . GLN A 1 626 ? -11.328 -2.043 -21.129 1.00 90.25 626 GLN A N 1
ATOM 4973 C CA . GLN A 1 626 ? -12.463 -1.150 -21.379 1.00 90.25 626 GLN A CA 1
ATOM 4974 C C . GLN A 1 626 ? -13.368 -0.990 -20.155 1.00 90.25 626 GLN A C 1
ATOM 4976 O O . GLN A 1 626 ? -13.707 0.138 -19.807 1.00 90.25 626 GLN A O 1
ATOM 4981 N N . SER A 1 627 ? -13.671 -2.084 -19.457 1.00 87.50 627 SER A N 1
ATOM 4982 C CA . SER A 1 627 ? -14.480 -2.086 -18.233 1.00 87.50 627 SER A CA 1
ATOM 4983 C C . SER A 1 627 ? -13.849 -1.302 -17.075 1.00 87.50 627 SER A C 1
ATOM 4985 O O . SER A 1 627 ? -14.524 -1.040 -16.084 1.00 87.50 627 SER A O 1
ATOM 4987 N N . GLN A 1 628 ? -12.565 -0.928 -17.166 1.00 83.12 628 GLN A N 1
ATOM 4988 C CA . GLN A 1 628 ? -11.824 -0.138 -16.166 1.00 83.12 628 GLN A CA 1
ATOM 4989 C C . GLN A 1 628 ? -11.384 1.240 -16.668 1.00 83.12 628 GLN A C 1
ATOM 4991 O O . GLN A 1 628 ? -10.661 1.950 -15.965 1.00 83.12 628 GLN A O 1
ATOM 4996 N N . LYS A 1 629 ? -11.756 1.601 -17.899 1.00 77.06 629 LYS A N 1
ATOM 4997 C CA . LYS A 1 629 ? -11.302 2.842 -18.527 1.00 77.06 629 LYS A CA 1
ATOM 4998 C C . LYS A 1 629 ? -12.034 4.065 -17.975 1.00 77.06 629 LYS A C 1
ATOM 5000 O O . LYS A 1 629 ? -11.389 5.083 -17.738 1.00 77.06 629 LYS A O 1
ATOM 5005 N N . ASP A 1 630 ? -13.345 3.934 -17.807 1.00 72.31 630 ASP A N 1
ATOM 5006 C CA . ASP A 1 630 ? -14.235 4.937 -17.213 1.00 72.31 630 ASP A CA 1
ATOM 5007 C C . ASP A 1 630 ? -13.974 5.047 -15.693 1.00 72.31 630 ASP A C 1
ATOM 5009 O O . ASP A 1 630 ? -13.087 4.342 -15.195 1.00 72.31 630 ASP A O 1
ATOM 5013 N N . PRO A 1 631 ? -14.676 5.912 -14.919 1.00 63.88 631 PRO A N 1
ATOM 5014 C CA . PRO A 1 631 ? -14.443 6.028 -13.485 1.00 63.88 631 PRO A CA 1
ATOM 5015 C C . PRO A 1 631 ? -14.356 4.638 -12.852 1.00 63.88 631 PRO A C 1
ATOM 5017 O O . PRO A 1 631 ? -15.301 3.851 -12.977 1.00 63.88 631 PRO A O 1
ATOM 5020 N N . PRO A 1 632 ? -13.204 4.300 -12.250 1.00 63.09 632 PRO A N 1
ATOM 5021 C CA . PRO A 1 632 ? -12.933 2.923 -11.891 1.00 63.09 632 PRO A CA 1
ATOM 5022 C C . PRO A 1 632 ? -13.970 2.455 -10.880 1.00 63.09 632 PRO A C 1
ATOM 5024 O O . PRO A 1 632 ? -14.391 3.237 -10.024 1.00 63.09 632 PRO A O 1
ATOM 5027 N N . ALA A 1 633 ? -14.349 1.177 -10.971 1.00 59.56 633 ALA A N 1
ATOM 5028 C CA . ALA A 1 633 ? -15.340 0.567 -10.082 1.00 59.56 633 ALA A CA 1
ATOM 5029 C C . ALA A 1 633 ? -15.022 0.826 -8.600 1.00 59.56 633 ALA A C 1
ATOM 5031 O O . ALA A 1 633 ? -15.929 0.984 -7.788 1.00 59.56 633 ALA A O 1
ATOM 5032 N N . PHE A 1 634 ? -13.726 0.944 -8.289 1.00 62.16 634 PHE A N 1
ATOM 5033 C CA . PHE A 1 634 ? -13.212 1.346 -6.989 1.00 62.16 634 PHE A CA 1
ATOM 5034 C C . PHE A 1 634 ? -12.091 2.398 -7.152 1.00 62.16 634 PHE A C 1
ATOM 5036 O O . PHE A 1 634 ? -10.911 2.051 -7.254 1.00 62.16 634 PHE A O 1
ATOM 5043 N N . PRO A 1 635 ? -12.401 3.709 -7.182 1.00 52.31 635 PRO A N 1
ATOM 5044 C CA . PRO A 1 635 ? -11.415 4.768 -7.377 1.00 52.31 635 PRO A CA 1
ATOM 5045 C C . PRO A 1 635 ? -10.549 5.037 -6.153 1.00 52.31 635 PRO A C 1
ATOM 5047 O O . PRO A 1 635 ? -9.564 5.763 -6.278 1.00 52.31 635 PRO A O 1
ATOM 5050 N N . GLY A 1 636 ? -10.890 4.496 -4.979 1.00 61.28 636 GLY A N 1
ATOM 5051 C CA . GLY A 1 636 ? -10.227 4.823 -3.719 1.00 61.28 636 GLY A CA 1
ATOM 5052 C C . GLY A 1 636 ? -10.256 6.330 -3.432 1.00 61.28 636 GLY A C 1
ATOM 5053 O O . GLY A 1 636 ? -11.290 6.989 -3.568 1.00 61.28 636 GLY A O 1
ATOM 5054 N N . SER A 1 637 ? -9.114 6.893 -3.027 1.00 54.47 637 SER A N 1
ATOM 5055 C CA . SER A 1 637 ? -8.987 8.318 -2.675 1.00 54.47 637 SER A CA 1
ATOM 5056 C C . SER A 1 637 ? -8.654 9.258 -3.828 1.00 54.47 637 SER A C 1
ATOM 5058 O O . SER A 1 637 ? -8.639 10.469 -3.636 1.00 54.47 637 SER A O 1
ATOM 5060 N N . ASP A 1 638 ? -8.405 8.726 -5.021 1.00 66.94 638 ASP A N 1
ATOM 5061 C CA . ASP A 1 638 ? -8.107 9.510 -6.215 1.00 66.94 638 ASP A CA 1
ATOM 5062 C C . ASP A 1 638 ? -9.255 9.316 -7.217 1.00 66.94 638 ASP A C 1
ATOM 5064 O O . ASP A 1 638 ? -9.536 8.185 -7.585 1.00 66.94 638 ASP A O 1
ATOM 5068 N N . PRO A 1 639 ? -9.993 10.350 -7.649 1.00 67.00 639 PRO A N 1
ATOM 5069 C CA . PRO A 1 639 ? -11.106 10.164 -8.578 1.00 67.00 639 PRO A CA 1
ATOM 5070 C C . PRO A 1 639 ? -10.674 9.972 -10.040 1.00 67.00 639 PRO A C 1
ATOM 5072 O O . PRO A 1 639 ? -11.535 9.678 -10.863 1.00 67.00 639 PRO A O 1
ATOM 5075 N N . ARG A 1 640 ? -9.391 10.170 -10.377 1.00 82.25 640 ARG A N 1
ATOM 5076 C CA . ARG A 1 640 ? -8.879 10.084 -11.756 1.00 82.25 640 ARG A CA 1
ATOM 5077 C C . ARG A 1 640 ? -8.978 8.667 -12.312 1.00 82.25 640 ARG A C 1
ATOM 5079 O O . ARG A 1 640 ? -8.958 7.705 -11.551 1.00 82.25 640 ARG A O 1
ATOM 5086 N N . GLU A 1 641 ? -9.000 8.521 -13.627 1.00 86.06 641 GLU A N 1
ATOM 5087 C CA . GLU A 1 641 ? -8.953 7.215 -14.296 1.00 86.06 641 GLU A CA 1
ATOM 5088 C C . GLU A 1 641 ? -7.560 6.575 -14.144 1.00 86.06 641 GLU A C 1
ATOM 5090 O O . GLU A 1 641 ? -6.554 7.279 -13.992 1.00 86.06 641 GLU A O 1
ATOM 5095 N N . PHE A 1 642 ? -7.460 5.241 -14.187 1.00 84.94 642 PHE A N 1
ATOM 5096 C CA . PHE A 1 642 ? -6.186 4.548 -13.935 1.00 84.94 642 PHE A CA 1
ATOM 5097 C C . PHE A 1 642 ? -5.065 4.959 -14.895 1.00 84.94 642 PHE A C 1
ATOM 5099 O O . PHE A 1 642 ? -3.922 5.116 -14.464 1.00 84.94 642 PHE A O 1
ATOM 5106 N N . TRP A 1 643 ? -5.379 5.207 -16.170 1.00 90.00 643 TRP A N 1
ATOM 5107 C CA . TRP A 1 643 ? -4.381 5.666 -17.140 1.00 90.00 643 TRP A CA 1
ATOM 5108 C C . TRP A 1 643 ? -3.826 7.053 -16.783 1.00 90.00 643 TRP A C 1
ATOM 5110 O O . TRP A 1 643 ? -2.626 7.278 -16.913 1.00 90.00 643 TRP A O 1
ATOM 5120 N N . GLN A 1 644 ? -4.658 7.961 -16.258 1.00 92.00 644 GLN A N 1
ATOM 5121 C CA . GLN A 1 644 ? -4.217 9.293 -15.825 1.00 92.00 644 GLN A CA 1
ATOM 5122 C C . GLN A 1 644 ? -3.272 9.194 -14.629 1.00 92.00 644 GLN A C 1
ATOM 5124 O O . GLN A 1 644 ? -2.286 9.924 -14.553 1.00 92.00 644 GLN A O 1
ATOM 5129 N N . ARG A 1 645 ? -3.570 8.287 -13.690 1.00 89.69 645 ARG A N 1
ATOM 5130 C CA . ARG A 1 645 ? -2.719 8.032 -12.520 1.00 89.69 645 ARG A CA 1
ATOM 5131 C C . ARG A 1 645 ? -1.388 7.417 -12.931 1.00 89.69 645 ARG A C 1
ATOM 5133 O O . ARG A 1 645 ? -0.349 7.897 -12.493 1.00 89.69 645 ARG A O 1
ATOM 5140 N N . SER A 1 646 ? -1.430 6.408 -13.801 1.00 92.12 646 SER A N 1
ATOM 5141 C CA . SER A 1 646 ? -0.245 5.741 -14.347 1.00 92.12 646 SER A CA 1
ATOM 5142 C C . SER A 1 646 ? 0.698 6.745 -15.018 1.00 92.12 646 SER A C 1
ATOM 5144 O O . SER A 1 646 ? 1.875 6.818 -14.667 1.00 92.12 646 SER A O 1
ATOM 5146 N N . GLU A 1 647 ? 0.171 7.607 -15.891 1.00 93.31 647 GLU A N 1
ATOM 5147 C CA . GLU A 1 647 ? 0.980 8.637 -16.543 1.00 93.31 647 GLU A CA 1
ATOM 5148 C C . GLU A 1 647 ? 1.501 9.704 -15.593 1.00 93.31 647 GLU A C 1
ATOM 5150 O O . GLU A 1 647 ? 2.661 10.095 -15.696 1.00 93.31 647 GLU A O 1
ATOM 5155 N N . ALA A 1 648 ? 0.653 10.201 -14.688 1.00 93.69 648 ALA A N 1
ATOM 5156 C CA . ALA A 1 648 ? 1.069 11.203 -13.716 1.00 93.69 648 ALA A CA 1
ATOM 5157 C C . ALA A 1 648 ? 2.216 10.671 -12.852 1.00 93.69 648 ALA A C 1
ATOM 5159 O O . ALA A 1 648 ? 3.198 11.380 -12.665 1.00 93.69 648 ALA A O 1
ATOM 5160 N N . ARG A 1 649 ? 2.124 9.411 -12.407 1.00 93.50 649 ARG A N 1
ATOM 5161 C CA . ARG A 1 649 ? 3.181 8.735 -11.653 1.00 93.50 649 ARG A CA 1
ATOM 5162 C C . ARG A 1 649 ? 4.466 8.637 -12.472 1.00 93.50 649 ARG A C 1
ATOM 5164 O O . ARG A 1 649 ? 5.519 9.028 -11.987 1.00 93.50 649 ARG A O 1
ATOM 5171 N N . ASN A 1 650 ? 4.389 8.181 -13.726 1.00 95.50 650 ASN A N 1
ATOM 5172 C CA . ASN A 1 650 ? 5.578 8.077 -14.576 1.00 95.50 650 ASN A CA 1
ATOM 5173 C C . ASN A 1 650 ? 6.244 9.439 -14.837 1.00 95.50 650 ASN A C 1
ATOM 5175 O O . ASN A 1 650 ? 7.472 9.528 -14.788 1.00 95.50 650 ASN A O 1
ATOM 5179 N N . ARG A 1 651 ? 5.452 10.491 -15.086 1.00 96.31 651 ARG A N 1
ATOM 5180 C CA . ARG A 1 651 ? 5.938 11.873 -15.246 1.00 96.31 651 ARG A CA 1
ATOM 5181 C C . ARG A 1 651 ? 6.545 12.419 -13.958 1.00 96.31 651 ARG A C 1
ATOM 5183 O O . ARG A 1 651 ? 7.557 13.107 -14.003 1.00 96.31 651 ARG A O 1
ATOM 5190 N N . GLU A 1 652 ? 5.947 12.121 -12.808 1.00 95.44 652 GLU A N 1
ATOM 5191 C CA . GLU A 1 652 ? 6.458 12.548 -11.504 1.00 95.44 652 GLU A CA 1
ATOM 5192 C C . GLU A 1 652 ? 7.831 11.933 -11.219 1.00 95.44 652 GLU A C 1
ATOM 5194 O O . GLU A 1 652 ? 8.750 12.659 -10.843 1.00 95.44 652 GLU A O 1
ATOM 5199 N N . THR A 1 653 ? 8.019 10.637 -11.493 1.00 95.62 653 THR A N 1
ATOM 5200 C CA . THR A 1 653 ? 9.336 9.989 -11.397 1.00 95.62 653 THR A CA 1
ATOM 5201 C C . THR A 1 653 ? 10.360 10.655 -12.313 1.00 95.62 653 THR A C 1
ATOM 5203 O O . THR A 1 653 ? 11.456 10.979 -11.857 1.00 95.62 653 THR A O 1
ATOM 5206 N N . ALA A 1 654 ? 10.007 10.910 -13.577 1.00 96.69 654 ALA A N 1
ATOM 5207 C CA . ALA A 1 654 ? 10.907 11.569 -14.523 1.00 96.69 654 ALA A CA 1
ATOM 5208 C C . ALA A 1 654 ? 11.288 12.986 -14.063 1.00 96.69 654 ALA A C 1
ATOM 5210 O O . ALA A 1 654 ? 12.468 13.324 -14.030 1.00 96.69 654 ALA A O 1
ATOM 5211 N N . LYS A 1 655 ? 10.311 13.767 -13.587 1.00 97.12 655 LYS A N 1
ATOM 5212 C CA . LYS A 1 655 ? 10.525 15.111 -13.036 1.00 97.12 655 LYS A CA 1
ATOM 5213 C C . LYS A 1 655 ? 11.419 15.106 -11.796 1.00 97.12 655 LYS A C 1
ATOM 5215 O O . LYS A 1 655 ? 12.209 16.025 -11.601 1.00 97.12 655 LYS A O 1
ATOM 5220 N N . ILE A 1 656 ? 11.303 14.093 -10.936 1.00 96.81 656 ILE A N 1
ATOM 5221 C CA . ILE A 1 656 ? 12.211 13.946 -9.794 1.00 96.81 656 ILE A CA 1
ATOM 5222 C C . ILE A 1 656 ? 13.647 13.741 -10.291 1.00 96.81 656 ILE A C 1
ATOM 5224 O O . ILE A 1 656 ? 14.545 14.412 -9.794 1.00 96.81 656 ILE A O 1
ATOM 5228 N N . TYR A 1 657 ? 13.874 12.874 -11.281 1.00 97.38 657 TYR A N 1
ATOM 5229 C CA . TYR A 1 657 ? 15.208 12.672 -11.859 1.00 97.38 657 TYR A CA 1
ATOM 5230 C C . TYR A 1 657 ? 15.744 13.932 -12.563 1.00 97.38 657 TYR A C 1
ATOM 5232 O O . TYR A 1 657 ? 16.909 14.276 -12.363 1.00 97.38 657 TYR A O 1
ATOM 5240 N N . ASP A 1 658 ? 14.909 14.667 -13.301 1.00 97.12 658 ASP A N 1
ATOM 5241 C CA . ASP A 1 658 ? 15.270 15.966 -13.894 1.00 97.12 658 ASP A CA 1
ATOM 5242 C C . ASP A 1 658 ? 15.733 16.968 -12.817 1.00 97.12 658 ASP A C 1
ATOM 5244 O O . ASP A 1 658 ? 16.852 17.482 -12.865 1.00 97.12 658 ASP A O 1
ATOM 5248 N N . ASN A 1 659 ? 14.960 17.125 -11.734 1.00 97.56 659 ASN A N 1
ATOM 5249 C CA . ASN A 1 659 ? 15.333 17.985 -10.602 1.00 97.56 659 ASN A CA 1
ATOM 5250 C C . ASN A 1 659 ? 16.656 17.568 -9.926 1.00 97.56 659 ASN A C 1
ATOM 5252 O O . ASN A 1 659 ? 17.380 18.416 -9.395 1.00 97.56 659 ASN A O 1
ATOM 5256 N N . LEU A 1 660 ? 16.992 16.274 -9.940 1.00 97.75 660 LEU A N 1
ATOM 5257 C CA . LEU A 1 660 ? 18.266 15.757 -9.426 1.00 97.75 660 LEU A CA 1
ATOM 5258 C C . LEU A 1 660 ? 19.448 16.025 -10.379 1.00 97.75 660 LEU A C 1
ATOM 5260 O O . LEU A 1 660 ? 20.604 15.914 -9.957 1.00 97.75 660 LEU A O 1
ATOM 5264 N N . GLY A 1 661 ? 19.184 16.462 -11.614 1.00 96.44 661 GLY A N 1
ATOM 5265 C CA . GLY A 1 661 ? 20.172 16.836 -12.628 1.00 96.44 661 GLY A CA 1
ATOM 5266 C C . GLY A 1 661 ? 20.358 15.815 -13.751 1.00 96.44 661 GLY A C 1
ATOM 5267 O O . GLY A 1 661 ? 21.412 15.825 -14.388 1.00 96.44 661 GLY A O 1
ATOM 5268 N N . PHE A 1 662 ? 19.395 14.916 -13.964 1.00 96.12 662 PHE A N 1
ATOM 5269 C CA . PHE A 1 662 ? 19.408 13.957 -15.072 1.00 96.12 662 PHE A CA 1
ATOM 5270 C C . PHE A 1 662 ? 18.667 14.495 -16.302 1.00 96.12 662 PHE A C 1
ATOM 5272 O O . PHE A 1 662 ? 18.096 15.576 -16.278 1.00 96.12 662 PHE A O 1
ATOM 5279 N N . ILE A 1 663 ? 18.725 13.744 -17.404 1.00 92.06 663 ILE A N 1
ATOM 5280 C CA . ILE A 1 663 ? 18.008 14.073 -18.641 1.00 92.06 663 ILE A CA 1
ATOM 5281 C C . ILE A 1 663 ? 16.498 14.076 -18.371 1.00 92.06 663 ILE A C 1
ATOM 5283 O O . ILE A 1 663 ? 15.995 13.177 -17.697 1.00 92.06 663 ILE A O 1
ATOM 5287 N N . ASP A 1 664 ? 15.802 15.056 -18.943 1.00 92.38 664 ASP A N 1
ATOM 5288 C CA . ASP A 1 664 ? 14.345 15.129 -18.938 1.00 92.38 664 ASP A CA 1
ATOM 5289 C C . ASP A 1 664 ? 13.744 14.073 -19.885 1.00 92.38 664 ASP A C 1
ATOM 5291 O O . ASP A 1 664 ? 14.111 13.977 -21.061 1.00 92.38 664 ASP A O 1
ATOM 5295 N N . TYR A 1 665 ? 12.832 13.260 -19.357 1.00 93.81 665 TYR A N 1
ATOM 5296 C CA . TYR A 1 665 ? 12.121 12.207 -20.082 1.00 93.81 665 TYR A CA 1
ATOM 5297 C C . TYR A 1 665 ? 10.617 12.383 -19.885 1.00 93.81 665 TYR A C 1
ATOM 5299 O O . TYR A 1 665 ? 10.172 12.849 -18.841 1.00 93.81 665 TYR A O 1
ATOM 5307 N N . GLU A 1 666 ? 9.808 11.917 -20.841 1.00 95.88 666 GLU A N 1
ATOM 5308 C CA . GLU A 1 666 ? 8.347 12.011 -20.714 1.00 95.88 666 GLU A CA 1
ATOM 5309 C C . GLU A 1 666 ? 7.826 11.193 -19.522 1.00 95.88 666 GLU A C 1
ATOM 5311 O O . GLU A 1 666 ? 6.863 11.572 -18.861 1.00 95.88 666 GLU A O 1
ATOM 5316 N N . GLY A 1 667 ? 8.442 10.048 -19.235 1.00 96.56 667 GLY A N 1
ATOM 5317 C CA . GLY A 1 667 ? 8.068 9.243 -18.084 1.00 96.56 667 GLY A CA 1
ATOM 5318 C C . GLY A 1 667 ? 9.131 8.224 -17.711 1.00 96.56 667 GLY A C 1
ATOM 5319 O O . GLY A 1 667 ? 9.999 7.889 -18.511 1.00 96.56 667 GLY A O 1
ATOM 5320 N N . MET A 1 668 ? 9.052 7.714 -16.486 1.00 96.81 668 MET A N 1
ATOM 5321 C CA . MET A 1 668 ? 9.941 6.673 -15.977 1.00 96.81 668 MET A CA 1
ATOM 5322 C C . MET A 1 668 ? 9.164 5.608 -15.201 1.00 96.81 668 MET A C 1
ATOM 5324 O O . MET A 1 668 ? 8.221 5.928 -14.477 1.00 96.81 668 MET A O 1
ATOM 5328 N N . GLU A 1 669 ? 9.559 4.343 -15.334 1.00 96.94 669 GLU A N 1
ATOM 5329 C CA . GLU A 1 669 ? 9.089 3.233 -14.490 1.00 96.94 669 GLU A CA 1
ATOM 5330 C C . GLU A 1 669 ? 10.213 2.764 -13.570 1.00 96.94 669 GLU A C 1
ATOM 5332 O O . GLU A 1 669 ? 11.327 2.532 -14.036 1.00 96.94 669 GLU A O 1
ATOM 5337 N N . ALA A 1 670 ? 9.926 2.632 -12.275 1.00 96.19 670 ALA A N 1
ATOM 5338 C CA . ALA A 1 670 ? 10.915 2.303 -11.259 1.00 96.19 670 ALA A CA 1
ATOM 5339 C C . ALA A 1 670 ? 10.733 0.887 -10.705 1.00 96.19 670 ALA A C 1
ATOM 5341 O O . ALA A 1 670 ? 9.617 0.407 -10.496 1.00 96.19 670 ALA A O 1
ATOM 5342 N N . PHE A 1 671 ? 11.858 0.239 -10.420 1.00 96.75 671 PHE A N 1
ATOM 5343 C CA . PHE A 1 671 ? 11.917 -1.124 -9.921 1.00 96.75 671 PHE A CA 1
ATOM 5344 C C . PHE A 1 671 ? 12.952 -1.250 -8.806 1.00 96.75 671 PHE A C 1
ATOM 5346 O O . PHE A 1 671 ? 14.005 -0.605 -8.825 1.00 96.75 671 PHE A O 1
ATOM 5353 N N . VAL A 1 672 ? 12.651 -2.132 -7.857 1.00 95.19 672 VAL A N 1
ATOM 5354 C CA . VAL A 1 672 ? 13.545 -2.502 -6.754 1.00 95.19 672 VAL A CA 1
ATOM 5355 C C . VAL A 1 672 ? 13.842 -3.989 -6.836 1.00 95.19 672 VAL A C 1
ATOM 5357 O O . VAL A 1 672 ? 12.952 -4.788 -7.140 1.00 95.19 672 VAL A O 1
ATOM 5360 N N . LEU A 1 673 ? 15.088 -4.372 -6.604 1.00 94.38 673 LEU A N 1
ATOM 5361 C CA . LEU A 1 673 ? 15.523 -5.755 -6.667 1.00 94.38 673 LEU A CA 1
ATOM 5362 C C . LEU A 1 673 ? 15.144 -6.482 -5.372 1.00 94.38 673 LEU A C 1
ATOM 5364 O O . LEU A 1 673 ? 15.466 -6.053 -4.271 1.00 94.38 673 LEU A O 1
ATOM 5368 N N . TYR A 1 674 ? 14.488 -7.631 -5.499 1.00 93.06 674 TYR A N 1
ATOM 5369 C CA . TYR A 1 674 ? 14.312 -8.575 -4.404 1.00 93.06 674 TYR A CA 1
ATOM 5370 C C . TYR A 1 674 ? 15.358 -9.682 -4.509 1.00 93.06 674 TYR A C 1
ATOM 5372 O O . TYR A 1 674 ? 15.385 -10.465 -5.464 1.00 93.06 674 TYR A O 1
ATOM 5380 N N . ASP A 1 675 ? 16.202 -9.777 -3.489 1.00 86.50 675 ASP A N 1
ATOM 5381 C CA . ASP A 1 675 ? 17.197 -10.828 -3.377 1.00 86.50 675 ASP A CA 1
ATOM 5382 C C . ASP A 1 675 ? 16.541 -12.118 -2.863 1.00 86.50 675 ASP A C 1
ATOM 5384 O O . ASP A 1 675 ? 16.242 -12.278 -1.678 1.00 86.50 675 ASP A O 1
ATOM 5388 N N . VAL A 1 676 ? 16.355 -13.083 -3.763 1.00 83.94 676 VAL A N 1
ATOM 5389 C CA . VAL A 1 676 ? 15.799 -14.414 -3.462 1.00 83.94 676 VAL A CA 1
ATOM 5390 C C . VAL A 1 676 ? 16.699 -15.218 -2.505 1.00 83.94 676 VAL A C 1
ATOM 5392 O O . VAL A 1 676 ? 16.236 -16.101 -1.766 1.00 83.94 676 VAL A O 1
ATOM 5395 N N . GLN A 1 677 ? 18.000 -14.923 -2.470 1.00 79.50 677 GLN A N 1
ATOM 5396 C CA . GLN A 1 677 ? 18.966 -15.599 -1.611 1.00 79.50 677 GLN A CA 1
ATOM 5397 C C . GLN A 1 677 ? 18.903 -15.098 -0.169 1.00 79.50 677 GLN A C 1
ATOM 5399 O O . GLN A 1 677 ? 18.872 -15.920 0.752 1.00 79.50 677 GLN A O 1
ATOM 5404 N N . THR A 1 678 ? 18.799 -13.792 0.055 1.00 82.06 678 THR A N 1
ATOM 5405 C CA . THR A 1 678 ? 18.707 -13.237 1.419 1.00 82.06 678 THR A CA 1
ATOM 5406 C C . THR A 1 678 ? 17.273 -12.990 1.888 1.00 82.06 678 THR A C 1
ATOM 5408 O O . THR A 1 678 ? 17.027 -12.875 3.090 1.00 82.06 678 THR A O 1
ATOM 5411 N N . GLY A 1 679 ? 16.310 -12.959 0.966 1.00 79.50 679 GLY A N 1
ATOM 5412 C CA . GLY A 1 679 ? 14.921 -12.587 1.219 1.00 79.50 679 GLY A CA 1
ATOM 5413 C C . GLY A 1 679 ? 14.738 -11.099 1.529 1.00 79.50 679 GLY A C 1
ATOM 5414 O O . GLY A 1 679 ? 13.754 -10.745 2.185 1.00 79.50 679 GLY A O 1
ATOM 5415 N N . LYS A 1 680 ? 15.693 -10.256 1.121 1.00 79.25 680 LYS A N 1
ATOM 5416 C CA . LYS A 1 680 ? 15.703 -8.811 1.368 1.00 79.25 680 LYS A CA 1
ATOM 5417 C C . LYS A 1 680 ? 15.354 -8.031 0.101 1.00 79.25 680 LYS A C 1
ATOM 5419 O O . LYS A 1 680 ? 15.572 -8.510 -1.007 1.00 79.25 680 LYS A O 1
ATOM 5424 N N . ILE A 1 681 ? 14.792 -6.849 0.329 1.00 78.69 681 ILE A N 1
ATOM 5425 C CA . ILE A 1 681 ? 14.586 -5.778 -0.649 1.00 78.69 681 ILE A CA 1
ATOM 5426 C C . ILE A 1 681 ? 15.703 -4.757 -0.416 1.00 78.69 681 ILE A C 1
ATOM 5428 O O . ILE A 1 681 ? 15.991 -4.482 0.778 1.00 78.69 681 ILE A O 1
#